Protein 9WLV (pdb70)

Secondary structure (P-SEA, 3-state):
cccccccccccccccccccccccccbbbbbcccccccccaaaaaaaaaacbbbbbbbcccccccccccccccccaaaaaaaaaaaaccccbbbbbcccaaaaaaaaaaaccccccbbbbcccccccccccccccccccaaaaaaaaaaaaccaaaaaaaaaaacccccccaaaaaaaacccccaaaaaacccaaaaaaaaaaaaaacccaaaaaaaaaaaaccccccccccccccbbbbbcccccccaaaaaaaaacccccbbbbbccccccaaaaacaaaaaaaaaaac/cccccccccccccccccccccccccbbbbbcccccccccaaaaaaaaaacbbbbbbbcccccccccccccccccaaaaaaaaaaaaccccbbbbbcccaaaaaaaaaaaccccccbbbbcccccccccccccccccccaaaaaaaaaaaaccaaaaaaaaaaaaacccccaaaaaaaacccccaaaaaacccaaaaaaaaaaaaaacccaaaaaaaaaaaaccccccccccccccbbbbbcccccccaaaaaaaaacccccbbbbbccccccaaaaacaaaaaaaaaaac

Foldseek 3Di:
DWDWAQAPVGWIKTKDKADPLPAAEAEEFEAQLFARQDQVVLVVLCVVLRYIYMYIHPDPFFRTPFDAPDALLNLLSVVVSVCVVSVAQAHEYEYAALGQSNNLSVCLVNVRRHLEYEHALYQAAQPLPPDPFQPLAFVLLVVLLVQLLVHDVRNQVVQQVLCVQQLQDQLVSVCVSCVRWDDPLRNVLLDDRSVRSRSVGRNRRAVRHNSSNSRSSNNRNDDNVDFLLSNQHEYEYEEECNENNGHLVRSVSSQVRHPHYDYHYHYPAYSRNRCVPCVNVSVVVRSVSD/DWDFFAAPVGWTKTKDKAEDLPAAEEEEFEAQLFANQDQVVLRVLQNVLRYIYMYIHPDPFFRTPHDAPDALLVLLSVVVSVCVVSVHQAHEYEYAALRQSNNLSVCLVNVRHHLEYEYALYQAAQPQPPDPFCPLAFPLLVVLLVQLLVHDVRNQVVQQVLLVQQLQDQLVSVCVSCVSFADPLRNVLLDDSRVRSRSVGSNRRDVRHCSSNSRSSNNRNDDNVDWLLSNQHEYEYEAECNENHGHPVRQVSSQVRHPHYDYHYHYPAYSRNRCVPCVNVSVVVRVVSD

Nearest PDB structures (foldseek):
  3om8-assembly1_B  TM=7.671E-01  e=3.833E-16  Pseudomonas aeruginosa PAO1
  8ynv-assembly4_D  TM=7.186E-01  e=1.070E-16  Bacillus thuringiensis
  4y7d-assembly1_A  TM=6.878E-01  e=1.208E-16  Nakamurella multipartita DSM 44233
  8ynw-assembly4_D  TM=7.238E-01  e=4.888E-16  Bacillus thuringiensis
  4pw0-assembly1_A-2  TM=7.843E-01  e=2.559E-13  Chitinophaga pinensis DSM 2588

Radius of gyration: 25.93 Å; Cα contacts (8 Å, |Δi|>4): 1356; chains: 2; bounding box: 65×51×74 Å

B-factor: mean 26.1, std 11.0, range [11.43, 89.77]

Sequence (580 aa):
GMTTTLRRTPDGRSLDVALDGPADGVPLLFHHGTPGSAVPVRAMQRAATARGLRLVTTWSRPGYGSSTRRPGRRRVVDDADDVTAVLDHLRAERCVVAGWSGGGPHALAGAVRLPDRVAGVLCIAGVAPWDAEGLDLLAGMGEQNVEEFSLAVAGEEGLRPYLEAEAGGLRDADPAGVVAGLSSLLPAVDVAALTDEYGEDMAAGMREALRTGVDGWLDDDLAFVRGWGFAPEDVAVPVSLWQGADDLMVPFAHGRWLAAHLPRVSAHLLEGEGHLSVGLGALDAMLDELVATLGMTTTLRTPDGRSLDVALDGPADGVPLLFHHGTPGSAVPVRAMQRAATARGLRLVTWSRPGYGSSTRRPGRRVVDDADDVTAVLDHLRAERCVVAGWSGGGPHALAGAVRLPDRVAGVLCIAGVAPWDAEGLDLLAGMGEQNVEEFSLAVAGEEGLRPYLEAEAGGLRDADPAGVVAGLSSLLPAVDVAALTDEYGEDMAAGMREALRTGVDGWLDDDLAFVRGWGFAPEDVAVPVSLWQGADDLMVPFAHGRWLAAHLPRVSAHLLEGEGHLSVGLLGALDAMLDELVATL

Solvent-accessible surface area: 20916 Å² total; per-residue (Å²): 71,109,58,102,24,189,9,132,89,63,15,27,0,11,6,3,30,24,39,49,83,138,15,55,4,0,0,25,5,6,1,27,24,8,6,2,44,35,18,103,20,19,48,136,11,0,71,85,62,38,3,32,4,0,5,5,0,3,2,4,0,2,58,4,62,70,46,90,59,11,85,0,22,38,5,0,56,1,0,34,18,2,0,71,104,21,214,13,149,105,0,0,0,2,0,38,11,2,0,0,1,0,0,0,0,0,3,39,92,21,76,130,55,2,12,0,0,2,1,6,0,3,5,0,13,56,127,6,126,95,29,95,11,49,52,55,12,8,128,38,15,31,91,18,16,55,47,2,88,89,23,69,164,36,0,57,74,31,0,80,75,47,2,44,54,3,110,120,8,81,19,73,21,6,41,75,21,25,86,42,6,19,28,85,46,0,56,65,7,6,70,125,59,28,0,89,11,38,0,28,9,18,83,40,0,3,132,71,29,3,27,0,14,0,3,0,2,40,0,4,26,88,46,6,50,28,38,5,92,76,0,72,16,18,3,5,3,5,0,0,44,64,5,60,28,7,7,61,25,0,1,132,29,1,22,82,31,9,83,119,26,7,5,2,22,9,38,29,46,0,1,8,8,1,15,72,73,12,19,83,25,0,1,79,45,0,47,84,34,79,82,111,45,106,19,177,3,128,94,36,17,38,0,23,1,8,29,44,36,47,98,135,11,51,7,0,0,22,3,10,2,33,24,9,6,2,49,34,21,92,33,21,37,134,11,0,66,83,61,38,3,41,2,0,6,5,0,2,1,6,0,4,62,5,64,73,47,91,57,10,88,0,14,20,5,0,45,1,0,37,16,0,0,78,79,29,216,11,148,94,0,0,0,2,0,40,14,4,0,0,0,0,0,1,0,0,1,36,94,23,72,120,53,0,7,0,1,2,0,8,0,3,5,1,13,58,128,7,145,81,29,95,10,51,50,58,13,5,130,38,19,46,94,21,20,53,46,1,87,89,20,73,165,34,0,54,70,30,0,83,78,43,4,44,58,2,131,132,7,82,32,72,23,6,33,74,29,28,72,44,4,12,30,85,49,0,58,64,4,7,70,126,59,34,0,101,10,40,0,30,8,18,89,34,0,2,133,80,32,9,38,0,12,0,3,0,3,45,0,6,26,116,56,6,45,26,38,5,94,75,0,69,14,17,3,6,3,6,0,0,45,63,6,62,27,6,8,59,19,0,0,135,31,0,24,81,50,9,85,114,24,6,6,2,26,10,48,33,46,0,1,10,6,0,17,89,70,12,24,87,24,0,1,72,44,0,38,85,36,94

Structure (mmCIF, N/CA/C/O backbone):
data_9WLV
#
_entry.id   9WLV
#
_cell.length_a   125.212
_cell.length_b   125.212
_cell.length_c   79.730
_cell.angle_alpha   90.000
_cell.angle_beta   90.000
_cell.angle_gamma   90.000
#
_symmetry.space_group_name_H-M   'P 41 21 2'
#
loop_
_entity.id
_entity.type
_entity.pdbx_description
1 polymer 'Pimeloyl-ACP methyl ester carboxylesterase'
2 non-polymer 'SULFATE ION'
3 non-polymer 'CHLORIDE ION'
4 non-polymer 4-HYDROXYPHENYLACETATE
5 non-polymer GLYCEROL
6 non-polymer '(3R)-3-hydroxybutanoic acid'
7 water water
#
loop_
_atom_site.group_PDB
_atom_site.id
_atom_site.type_symbol
_atom_site.label_atom_id
_atom_site.label_alt_id
_atom_site.label_comp_id
_atom_site.label_asym_id
_atom_site.label_entity_id
_atom_site.label_seq_id
_atom_site.pdbx_PDB_ins_code
_atom_site.Cartn_x
_atom_site.Cartn_y
_atom_site.Cartn_z
_atom_site.occupancy
_atom_site.B_iso_or_equiv
_atom_site.auth_seq_id
_atom_site.auth_comp_id
_atom_site.auth_asym_id
_atom_site.auth_atom_id
_atom_site.pdbx_PDB_model_num
ATOM 1 N N . GLY A 1 1 ? 19.444 54.739 15.520 1.000 27.135 0 GLY AAA N 1
ATOM 2 C CA . GLY A 1 1 ? 19.312 55.238 14.171 1.000 29.269 0 GLY AAA CA 1
ATOM 3 C C . GLY A 1 1 ? 20.009 54.345 13.154 1.000 27.171 0 GLY AAA C 1
ATOM 4 O O . GLY A 1 1 ? 20.588 53.297 13.538 1.000 24.735 0 GLY AAA O 1
ATOM 5 N N . MET A 1 2 ? 19.925 54.729 11.892 1.000 26.290 1 MET AAA N 1
ATOM 6 C CA . MET A 1 2 ? 20.401 53.910 10.751 1.000 29.408 1 MET AAA CA 1
ATOM 7 C C . MET A 1 2 ? 21.925 54.011 10.652 1.000 27.636 1 MET AAA C 1
ATOM 8 O O . MET A 1 2 ? 22.463 55.088 10.859 1.000 25.771 1 MET AAA O 1
ATOM 13 N N . THR A 1 3 ? 22.589 52.908 10.339 1.000 25.065 2 THR AAA N 1
ATOM 14 C CA . THR A 1 3 ? 24.044 52.829 10.093 1.000 25.796 2 THR AAA CA 1
ATOM 15 C C . THR A 1 3 ? 24.209 51.821 8.953 1.000 25.685 2 THR AAA C 1
ATOM 16 O O . THR A 1 3 ? 23.246 51.087 8.592 1.000 25.993 2 THR AAA O 1
ATOM 20 N N . THR A 1 4 ? 25.407 51.730 8.427 1.000 23.125 3 THR AAA N 1
ATOM 21 C CA A THR A 1 4 ? 25.760 50.691 7.429 0.500 22.106 3 THR AAA CA 1
ATOM 22 C CA B THR A 1 4 ? 25.788 50.721 7.410 0.500 23.731 3 THR AAA CA 1
ATOM 23 C C . THR A 1 4 ? 26.898 49.874 8.030 1.000 24.193 3 THR AAA C 1
ATOM 24 O O . THR A 1 4 ? 27.773 50.462 8.686 1.000 22.862 3 THR AAA O 1
ATOM 31 N N . LEU A 1 5 ? 26.816 48.573 7.894 1.000 20.945 4 LEU AAA N 1
ATOM 32 C CA . LEU A 1 5 ? 27.859 47.642 8.371 1.000 21.930 4 LEU AAA CA 1
ATOM 33 C C . LEU A 1 5 ? 28.379 46.903 7.153 1.000 20.962 4 LEU AAA C 1
ATOM 34 O O . LEU A 1 5 ? 27.563 46.313 6.426 1.000 20.722 4 LEU AAA O 1
ATOM 39 N N . ARG A 1 6 ? 29.679 46.959 6.894 1.000 18.993 5 ARG AAA N 1
ATOM 40 C CA A ARG A 1 6 ? 30.309 46.124 5.845 0.500 20.440 5 ARG AAA CA 1
ATOM 41 C CA B ARG A 1 6 ? 30.287 46.118 5.832 0.500 20.839 5 ARG AAA CA 1
ATOM 42 C C . ARG A 1 6 ? 30.526 44.722 6.416 1.000 21.583 5 ARG AAA C 1
ATOM 43 O O . ARG A 1 6 ? 31.105 44.632 7.536 1.000 23.515 5 ARG AAA O 1
ATOM 58 N N . THR A 1 7 ? 30.111 43.698 5.693 1.000 18.537 6 THR AAA N 1
ATOM 59 C CA . THR A 1 7 ? 30.263 42.294 6.126 1.000 19.555 6 THR AAA CA 1
ATOM 60 C C . THR A 1 7 ? 31.598 41.773 5.605 1.000 23.676 6 THR AAA C 1
ATOM 61 O O . THR A 1 7 ? 32.167 42.299 4.654 1.000 21.460 6 THR AAA O 1
ATOM 65 N N . PRO A 1 8 ? 32.099 40.665 6.165 1.000 26.585 7 PRO AAA N 1
ATOM 66 C CA . PRO A 1 8 ? 33.280 39.997 5.578 1.000 24.991 7 PRO AAA CA 1
ATOM 67 C C . PRO A 1 8 ? 33.272 39.594 4.098 1.000 24.664 7 PRO AAA C 1
ATOM 68 O O . PRO A 1 8 ? 34.314 39.619 3.489 1.000 27.915 7 PRO AAA O 1
ATOM 72 N N . ASP A 1 9 ? 32.170 39.179 3.504 1.000 22.284 8 ASP AAA N 1
ATOM 73 C CA . ASP A 1 9 ? 32.104 38.846 2.059 1.000 23.774 8 ASP AAA CA 1
ATOM 74 C C . ASP A 1 9 ? 32.012 40.112 1.189 1.000 23.475 8 ASP AAA C 1
ATOM 75 O O . ASP A 1 9 ? 31.816 39.961 -0.027 1.000 28.651 8 ASP AAA O 1
ATOM 80 N N . GLY A 1 10 ? 32.089 41.305 1.783 1.000 23.424 9 GLY AAA N 1
ATOM 81 C CA . GLY A 1 10 ? 32.086 42.572 1.010 1.000 24.874 9 GLY AAA CA 1
ATOM 82 C C . GLY A 1 10 ? 30.701 43.177 0.797 1.000 23.247 9 GLY AAA C 1
ATOM 83 O O . GLY A 1 10 ? 30.583 44.195 0.096 1.000 20.589 9 GLY AAA O 1
ATOM 84 N N . ARG A 1 11 ? 29.675 42.636 1.426 1.000 18.474 10 ARG AAA N 1
ATOM 85 C CA . ARG A 1 11 ? 28.311 43.213 1.288 1.000 19.179 10 ARG AAA CA 1
ATOM 86 C C . ARG A 1 11 ? 28.197 44.400 2.242 1.000 16.474 10 ARG AAA C 1
ATOM 87 O O . ARG A 1 11 ? 28.992 44.478 3.208 1.000 17.773 10 ARG AAA O 1
ATOM 95 N N . SER A 1 12 ? 27.190 45.247 2.042 1.000 15.666 11 SER AAA N 1
ATOM 96 C CA . SER A 1 12 ? 26.747 46.235 3.051 1.000 18.407 11 SER AAA CA 1
ATOM 97 C C . SER A 1 12 ? 25.382 45.822 3.606 1.000 16.873 11 SER AAA C 1
ATOM 98 O O . SER A 1 12 ? 24.568 45.302 2.836 1.000 16.410 11 SER AAA O 1
ATOM 101 N N . LEU A 1 13 ? 25.175 46.045 4.886 1.000 15.861 12 LEU AAA N 1
ATOM 102 C CA . LEU A 1 13 ? 23.902 45.838 5.589 1.000 16.407 12 LEU AAA CA 1
ATOM 103 C C . LEU A 1 13 ? 23.460 47.184 6.117 1.000 15.880 12 LEU AAA C 1
ATOM 104 O O . LEU A 1 13 ? 24.250 47.835 6.829 1.000 17.673 12 LEU AAA O 1
ATOM 109 N N . ASP A 1 14 ? 22.207 47.514 5.876 1.000 15.993 13 ASP AAA N 1
ATOM 110 C CA . ASP A 1 14 ? 21.528 48.625 6.563 1.000 16.253 13 ASP AAA CA 1
ATOM 111 C C . ASP A 1 14 ? 21.125 48.134 7.951 1.000 18.859 13 ASP AAA C 1
ATOM 112 O O . ASP A 1 14 ? 20.337 47.142 8.025 1.000 16.908 13 ASP AAA O 1
ATOM 117 N N . VAL A 1 15 ? 21.635 48.782 8.981 1.000 17.240 14 VAL AAA N 1
ATOM 118 C CA . VAL A 1 15 ? 21.409 48.376 10.396 1.000 19.977 14 VAL AAA CA 1
ATOM 119 C C . VAL A 1 15 ? 20.740 49.524 11.153 1.000 20.733 14 VAL AAA C 1
ATOM 120 O O . VAL A 1 15 ? 21.281 50.639 11.170 1.000 22.295 14 VAL AAA O 1
ATOM 124 N N . ALA A 1 16 ? 19.604 49.256 11.780 1.000 19.782 15 ALA AAA N 1
ATOM 125 C CA . ALA A 1 16 ? 18.928 50.197 12.698 1.000 20.522 15 ALA AAA CA 1
ATOM 126 C C . ALA A 1 16 ? 19.342 49.780 14.109 1.000 21.359 15 ALA AAA C 1
ATOM 127 O O . ALA A 1 16 ? 19.030 48.651 14.539 1.000 18.850 15 ALA AAA O 1
ATOM 129 N N . LEU A 1 17 ? 20.074 50.644 14.786 1.000 18.505 16 LEU AAA N 1
ATOM 130 C CA . LEU A 1 17 ? 20.680 50.330 16.095 1.000 21.991 16 LEU AAA CA 1
ATOM 131 C C . LEU A 1 17 ? 20.153 51.334 17.110 1.000 22.906 16 LEU AAA C 1
ATOM 132 O O . LEU A 1 17 ? 20.329 52.550 16.906 1.000 21.327 16 LEU AAA O 1
ATOM 137 N N . ASP A 1 18 ? 19.482 50.830 18.118 1.000 21.028 17 ASP AAA N 1
ATOM 138 C CA . ASP A 1 18 ? 18.888 51.666 19.189 1.000 21.819 17 ASP AAA CA 1
ATOM 139 C C . ASP A 1 18 ? 19.828 51.626 20.390 1.000 21.123 17 ASP AAA C 1
ATOM 140 O O . ASP A 1 18 ? 20.791 50.835 20.384 1.000 20.830 17 ASP AAA O 1
ATOM 145 N N . GLY A 1 19 ? 19.611 52.540 21.321 1.000 19.896 18 GLY AAA N 1
ATOM 146 C CA . GLY A 1 19 ? 20.135 52.430 22.695 1.000 23.133 18 GLY AAA CA 1
ATOM 147 C C . GLY A 1 19 ? 19.221 51.513 23.500 1.000 24.731 18 GLY AAA C 1
ATOM 148 O O . GLY A 1 19 ? 18.188 51.051 22.995 1.000 27.219 18 GLY AAA O 1
ATOM 149 N N . PRO A 1 20 ? 19.519 51.228 24.778 1.000 21.494 19 PRO AAA N 1
ATOM 150 C CA . PRO A 1 20 ? 20.698 51.738 25.430 1.000 20.139 19 PRO AAA CA 1
ATOM 151 C C . PRO A 1 20 ? 21.995 51.089 24.944 1.000 23.191 19 PRO AAA C 1
ATOM 152 O O . PRO A 1 20 ? 22.029 49.892 24.630 1.000 21.115 19 PRO AAA O 1
ATOM 156 N N . ALA A 1 21 ? 23.063 51.886 24.931 1.000 22.082 20 ALA AAA N 1
ATOM 157 C CA . ALA A 1 21 ? 24.339 51.471 24.331 1.000 24.573 20 ALA AAA CA 1
ATOM 158 C C . ALA A 1 21 ? 24.921 50.295 25.099 1.000 25.182 20 ALA AAA C 1
ATOM 159 O O . ALA A 1 21 ? 25.699 49.529 24.512 1.000 31.245 20 ALA AAA O 1
ATOM 161 N N . ASP A 1 22 ? 24.600 50.123 26.371 1.000 22.357 21 ASP AAA N 1
ATOM 162 C CA . ASP A 1 22 ? 25.162 49.012 27.177 1.000 23.016 21 ASP AAA CA 1
ATOM 163 C C . ASP A 1 22 ? 24.093 47.934 27.372 1.000 21.938 21 ASP AAA C 1
ATOM 164 O O . ASP A 1 22 ? 24.272 47.061 28.187 1.000 24.481 21 ASP AAA O 1
ATOM 169 N N . GLY A 1 23 ? 22.980 47.982 26.675 1.000 20.414 22 GLY AAA N 1
ATOM 170 C CA . GLY A 1 23 ? 21.957 46.961 26.944 1.000 19.686 22 GLY AAA CA 1
ATOM 171 C C . GLY A 1 23 ? 22.295 45.650 26.270 1.000 18.337 22 GLY AAA C 1
ATOM 172 O O . GLY A 1 23 ? 23.059 45.639 25.270 1.000 16.837 22 GLY AAA O 1
ATOM 173 N N . VAL A 1 24 ? 21.687 44.571 26.735 1.000 18.394 23 VAL AAA N 1
ATOM 174 C CA . VAL A 1 24 ? 21.767 43.266 26.017 1.000 18.463 23 VAL AAA CA 1
ATOM 175 C C . VAL A 1 24 ? 21.019 43.436 24.693 1.000 16.172 23 VAL AAA C 1
ATOM 176 O O . VAL A 1 24 ? 19.890 43.946 24.680 1.000 15.476 23 VAL AAA O 1
ATOM 180 N N . PRO A 1 25 ? 21.609 43.078 23.549 1.000 15.656 24 PRO AAA N 1
ATOM 181 C CA . PRO A 1 25 ? 20.929 43.230 22.269 1.000 16.298 24 PRO AAA CA 1
ATOM 182 C C . PRO A 1 25 ? 19.708 42.308 22.179 1.000 16.704 24 PRO AAA C 1
ATOM 183 O O . PRO A 1 25 ? 19.759 41.184 22.632 1.000 16.119 24 PRO AAA O 1
ATOM 187 N N . LEU A 1 26 ? 18.621 42.880 21.679 1.000 14.967 25 LEU AAA N 1
ATOM 188 C CA . LEU A 1 26 ? 17.446 42.148 21.154 1.000 15.262 25 LEU AAA CA 1
ATOM 189 C C . LEU A 1 26 ? 17.546 42.281 19.627 1.000 13.594 25 LEU AAA C 1
ATOM 190 O O . LEU A 1 26 ? 17.312 43.382 19.065 1.000 13.572 25 LEU AAA O 1
ATOM 195 N N . LEU A 1 27 ? 17.950 41.221 18.965 1.000 13.324 26 LEU AAA N 1
ATOM 196 C CA . LEU A 1 27 ? 18.015 41.196 17.479 1.000 14.229 26 LEU AAA CA 1
ATOM 197 C C . LEU A 1 27 ? 16.622 40.846 16.978 1.000 15.830 26 LEU AAA C 1
ATOM 198 O O . LEU A 1 27 ? 16.126 39.775 17.310 1.000 16.951 26 LEU AAA O 1
ATOM 203 N N . PHE A 1 28 ? 16.009 41.736 16.223 1.000 15.061 27 PHE AAA N 1
ATOM 204 C CA . PHE A 1 28 ? 14.679 41.495 15.653 1.000 14.021 27 PHE AAA CA 1
ATOM 205 C C . PHE A 1 28 ? 14.859 41.254 14.156 1.000 14.772 27 PHE AAA C 1
ATOM 206 O O . PHE A 1 28 ? 15.364 42.097 13.426 1.000 13.510 27 PHE AAA O 1
ATOM 214 N N . HIS A 1 29 ? 14.444 40.082 13.718 1.000 13.258 28 HIS AAA N 1
ATOM 215 C CA . HIS A 1 29 ? 14.458 39.648 12.307 1.000 12.711 28 HIS AAA CA 1
ATOM 216 C C . HIS A 1 29 ? 13.120 39.967 11.663 1.000 11.783 28 HIS AAA C 1
ATOM 217 O O . HIS A 1 29 ? 12.098 39.400 12.071 1.000 12.249 28 HIS AAA O 1
ATOM 224 N N . HIS A 1 30 ? 13.142 40.822 10.632 1.000 12.539 29 HIS AAA N 1
ATOM 225 C CA . HIS A 1 30 ? 11.910 41.377 10.035 1.000 12.806 29 HIS AAA CA 1
ATOM 226 C C . HIS A 1 30 ? 11.233 40.332 9.146 1.000 12.318 29 HIS AAA C 1
ATOM 227 O O . HIS A 1 30 ? 11.796 39.284 8.829 1.000 12.409 29 HIS AAA O 1
ATOM 234 N N . GLY A 1 31 ? 9.988 40.604 8.777 1.000 12.148 30 GLY AAA N 1
ATOM 235 C CA . GLY A 1 31 ? 9.196 39.702 7.963 1.000 12.516 30 GLY AAA CA 1
ATOM 236 C C . GLY A 1 31 ? 9.522 39.820 6.488 1.000 13.058 30 GLY AAA C 1
ATOM 237 O O . GLY A 1 31 ? 10.535 40.433 6.101 1.000 13.119 30 GLY AAA O 1
ATOM 238 N N . THR A 1 32 ? 8.635 39.289 5.675 1.000 12.853 31 THR AAA N 1
ATOM 239 C CA . THR A 1 32 ? 8.859 39.118 4.233 1.000 15.417 31 THR AAA CA 1
ATOM 240 C C . THR A 1 32 ? 7.624 39.641 3.526 1.000 16.943 31 THR AAA C 1
ATOM 241 O O . THR A 1 32 ? 6.577 38.975 3.646 1.000 15.539 31 THR AAA O 1
ATOM 245 N N . PRO A 1 33 ? 7.677 40.794 2.832 1.000 15.519 32 PRO AAA N 1
ATOM 246 C CA . PRO A 1 33 ? 8.817 41.709 2.827 1.000 16.046 32 PRO AAA CA 1
ATOM 247 C C . PRO A 1 33 ? 8.916 42.522 4.121 1.000 16.435 32 PRO AAA C 1
ATOM 248 O O . PRO A 1 33 ? 7.966 42.595 4.897 1.000 16.625 32 PRO AAA O 1
ATOM 252 N N . GLY A 1 34 ? 10.071 43.123 4.346 1.000 14.279 33 GLY AAA N 1
ATOM 253 C CA . GLY A 1 34 ? 10.336 43.870 5.588 1.000 14.315 33 GLY AAA CA 1
ATOM 254 C C . GLY A 1 34 ? 11.698 44.511 5.499 1.000 13.178 33 GLY AAA C 1
ATOM 255 O O . GLY A 1 34 ? 12.411 44.296 4.508 1.000 13.809 33 GLY AAA O 1
ATOM 256 N N . SER A 1 35 ? 12.013 45.347 6.468 1.000 13.241 34 SER AAA N 1
ATOM 257 C CA . SER A 1 35 ? 13.239 46.170 6.435 1.000 14.879 34 SER AAA CA 1
ATOM 258 C C . SER A 1 35 ? 13.595 46.576 7.858 1.000 14.737 34 SER AAA C 1
ATOM 259 O O . SER A 1 35 ? 12.821 46.342 8.773 1.000 14.646 34 SER AAA O 1
ATOM 262 N N . ALA A 1 36 ? 14.735 47.210 8.000 1.000 15.209 35 ALA AAA N 1
ATOM 263 C CA . ALA A 1 36 ? 15.189 47.791 9.278 1.000 18.364 35 ALA AAA CA 1
ATOM 264 C C . ALA A 1 36 ? 14.487 49.140 9.550 1.000 20.517 35 ALA AAA C 1
ATOM 265 O O . ALA A 1 36 ? 15.166 50.218 9.580 1.000 28.823 35 ALA AAA O 1
ATOM 267 N N . VAL A 1 37 ? 13.194 49.144 9.619 1.000 17.463 36 VAL AAA N 1
ATOM 268 C CA . VAL A 1 37 ? 12.393 50.283 10.110 1.000 16.948 36 VAL AAA CA 1
ATOM 269 C C . VAL A 1 37 ? 11.777 49.807 11.419 1.000 17.036 36 VAL AAA C 1
ATOM 270 O O . VAL A 1 37 ? 10.906 48.918 11.440 1.000 17.618 36 VAL AAA O 1
ATOM 274 N N . PRO A 1 38 ? 12.249 50.321 12.572 1.000 18.238 37 PRO AAA N 1
ATOM 275 C CA . PRO A 1 38 ? 11.746 49.872 13.867 1.000 20.925 37 PRO AAA CA 1
ATOM 276 C C . PRO A 1 38 ? 10.248 50.193 14.068 1.000 22.028 37 PRO AAA C 1
ATOM 277 O O . PRO A 1 38 ? 9.736 51.154 13.504 1.000 21.058 37 PRO AAA O 1
ATOM 281 N N . VAL A 1 39 ? 9.559 49.289 14.760 1.000 20.531 38 VAL AAA N 1
ATOM 282 C CA . VAL A 1 39 ? 8.184 49.507 15.241 1.000 19.121 38 VAL AAA CA 1
ATOM 283 C C . VAL A 1 39 ? 8.323 50.241 16.572 1.000 18.042 38 VAL AAA C 1
ATOM 284 O O . VAL A 1 39 ? 8.987 49.728 17.456 1.000 15.051 38 VAL AAA O 1
ATOM 288 N N . ARG A 1 40 ? 7.718 51.427 16.690 1.000 16.558 39 ARG AAA N 1
ATOM 289 C CA . ARG A 1 40 ? 7.930 52.275 17.872 1.000 17.790 39 ARG AAA CA 1
ATOM 290 C C . ARG A 1 40 ? 7.461 51.514 19.117 1.000 15.847 39 ARG AAA C 1
ATOM 291 O O . ARG A 1 40 ? 8.122 51.627 20.147 1.000 16.534 39 ARG AAA O 1
ATOM 299 N N . ALA A 1 41 ? 6.352 50.769 19.064 1.000 17.921 40 ALA AAA N 1
ATOM 300 C CA . ALA A 1 41 ? 5.866 49.986 20.225 1.000 16.758 40 ALA AAA CA 1
ATOM 301 C C . ALA A 1 41 ? 6.960 48.996 20.646 1.000 16.850 40 ALA AAA C 1
ATOM 302 O O . ALA A 1 41 ? 7.136 48.766 21.875 1.000 14.678 40 ALA AAA O 1
ATOM 304 N N . MET A 1 42 ? 7.688 48.424 19.680 1.000 16.406 41 MET AAA N 1
ATOM 305 C CA . MET A 1 42 ? 8.762 47.456 20.036 1.000 16.568 41 MET AAA CA 1
ATOM 306 C C . MET A 1 42 ? 9.955 48.197 20.636 1.000 14.684 41 MET AAA C 1
ATOM 307 O O . MET A 1 42 ? 10.562 47.665 21.597 1.000 16.785 41 MET AAA O 1
ATOM 312 N N . GLN A 1 43 ? 10.237 49.401 20.148 1.000 15.074 42 GLN AAA N 1
ATOM 313 C CA . GLN A 1 43 ? 11.320 50.226 20.736 1.000 16.352 42 GLN AAA CA 1
ATOM 314 C C . GLN A 1 43 ? 10.976 50.495 22.212 1.000 17.882 42 GLN AAA C 1
ATOM 315 O O . GLN A 1 43 ? 11.828 50.349 23.053 1.000 16.426 42 GLN AAA O 1
ATOM 321 N N . ARG A 1 44 ? 9.757 50.922 22.492 1.000 16.424 43 ARG AAA N 1
ATOM 322 C CA . ARG A 1 44 ? 9.366 51.294 23.861 1.000 18.555 43 ARG AAA CA 1
ATOM 323 C C . ARG A 1 44 ? 9.418 50.072 24.778 1.000 16.736 43 ARG AAA C 1
ATOM 324 O O . ARG A 1 44 ? 9.896 50.204 25.959 1.000 16.808 43 ARG AAA O 1
ATOM 332 N N . ALA A 1 45 ? 8.965 48.913 24.288 1.000 15.374 44 ALA AAA N 1
ATOM 333 C CA . ALA A 1 45 ? 8.925 47.675 25.094 1.000 16.071 44 ALA AAA CA 1
ATOM 334 C C . ALA A 1 45 ? 10.363 47.155 25.342 1.000 14.982 44 ALA AAA C 1
ATOM 335 O O . ALA A 1 45 ? 10.646 46.651 26.448 1.000 17.830 44 ALA AAA O 1
ATOM 337 N N . ALA A 1 46 ? 11.261 47.302 24.380 1.000 14.932 45 ALA AAA N 1
ATOM 338 C CA . ALA A 1 46 ? 12.663 46.866 24.502 1.000 15.404 45 ALA AAA CA 1
ATOM 339 C C . ALA A 1 46 ? 13.361 47.777 25.528 1.000 15.557 45 ALA AAA C 1
ATOM 340 O O . ALA A 1 46 ? 14.002 47.245 26.478 1.000 18.123 45 ALA AAA O 1
ATOM 342 N N . THR A 1 47 ? 13.219 49.098 25.388 1.000 16.632 46 THR AAA N 1
ATOM 343 C CA . THR A 1 47 ? 13.936 50.032 26.282 1.000 17.299 46 THR AAA CA 1
ATOM 344 C C . THR A 1 47 ? 13.399 49.869 27.706 1.000 17.000 46 THR AAA C 1
ATOM 345 O O . THR A 1 47 ? 14.223 49.917 28.617 1.000 18.051 46 THR AAA O 1
ATOM 349 N N . ALA A 1 48 ? 12.114 49.587 27.889 1.000 16.249 47 ALA AAA N 1
ATOM 350 C CA . ALA A 1 48 ? 11.511 49.387 29.218 1.000 18.890 47 ALA AAA CA 1
ATOM 351 C C . ALA A 1 48 ? 12.213 48.232 29.928 1.000 21.088 47 ALA AAA C 1
ATOM 352 O O . ALA A 1 48 ? 12.207 48.206 31.166 1.000 20.325 47 ALA AAA O 1
ATOM 354 N N . ARG A 1 49 ? 12.760 47.278 29.168 1.000 18.013 48 ARG AAA N 1
ATOM 355 C CA . ARG A 1 49 ? 13.379 46.043 29.695 1.000 20.276 48 ARG AAA CA 1
ATOM 356 C C . ARG A 1 49 ? 14.897 46.146 29.631 1.000 19.758 48 ARG AAA C 1
ATOM 357 O O . ARG A 1 49 ? 15.565 45.163 29.933 1.000 18.937 48 ARG AAA O 1
ATOM 365 N N . GLY A 1 50 ? 15.447 47.305 29.285 1.000 18.945 49 GLY AAA N 1
ATOM 366 C CA . GLY A 1 50 ? 16.898 47.462 29.194 1.000 20.126 49 GLY AAA CA 1
ATOM 367 C C . GLY A 1 50 ? 17.506 46.743 28.004 1.000 22.749 49 GLY AAA C 1
ATOM 368 O O . GLY A 1 50 ? 18.748 46.601 27.967 1.000 22.311 49 GLY AAA O 1
ATOM 369 N N . LEU A 1 51 ? 16.701 46.335 27.029 1.000 18.072 50 LEU AAA N 1
ATOM 370 C CA . LEU A 1 51 ? 17.203 45.635 25.825 1.000 17.101 50 LEU AAA CA 1
ATOM 371 C C . LEU A 1 51 ? 17.507 46.671 24.752 1.000 18.030 50 LEU AAA C 1
ATOM 372 O O . LEU A 1 51 ? 16.784 47.684 24.632 1.000 17.068 50 LEU AAA O 1
ATOM 377 N N . ARG A 1 52 ? 18.523 46.386 23.963 1.000 17.235 51 ARG AAA N 1
ATOM 378 C CA . ARG A 1 52 ? 19.008 47.267 22.894 1.000 17.018 51 ARG AAA CA 1
ATOM 379 C C . ARG A 1 52 ? 18.487 46.664 21.592 1.000 16.266 51 ARG AAA C 1
ATOM 380 O O . ARG A 1 52 ? 19.050 45.681 21.139 1.000 14.037 51 ARG AAA O 1
ATOM 388 N N . LEU A 1 53 ? 17.448 47.243 21.031 1.000 15.153 52 LEU AAA N 1
ATOM 389 C CA . LEU A 1 53 ? 16.795 46.737 19.809 1.000 16.078 52 LEU AAA CA 1
ATOM 390 C C . LEU A 1 53 ? 17.694 46.950 18.610 1.000 15.306 52 LEU AAA C 1
ATOM 391 O O . LEU A 1 53 ? 18.185 48.107 18.374 1.000 16.244 52 LEU AAA O 1
ATOM 396 N N . VAL A 1 54 ? 17.973 45.877 17.897 1.000 14.231 53 VAL AAA N 1
ATOM 397 C CA . VAL A 1 54 ? 18.826 45.925 16.691 1.000 16.336 53 VAL AAA CA 1
ATOM 398 C C . VAL A 1 54 ? 18.074 45.236 15.567 1.000 16.320 53 VAL AAA C 1
ATOM 399 O O . VAL A 1 54 ? 17.664 44.087 15.747 1.000 16.090 53 VAL AAA O 1
ATOM 403 N N . THR A 1 55 ? 17.907 45.897 14.426 1.000 16.239 54 THR AAA N 1
ATOM 404 C CA A THR A 1 55 ? 17.331 45.230 13.226 0.500 17.352 54 THR AAA CA 1
ATOM 405 C CA B THR A 1 55 ? 17.320 45.240 13.235 0.500 17.358 54 THR AAA CA 1
ATOM 406 C C . THR A 1 55 ? 18.161 45.608 12.007 1.000 19.570 54 THR AAA C 1
ATOM 407 O O . THR A 1 55 ? 18.742 46.723 11.982 1.000 18.730 54 THR AAA O 1
ATOM 414 N N . TRP A 1 56 ? 18.290 44.688 11.067 1.000 16.749 55 TRP AAA N 1
ATOM 415 C CA . TRP A 1 56 ? 18.994 45.020 9.809 1.000 16.634 55 TRP AAA CA 1
ATOM 416 C C . TRP A 1 56 ? 18.099 44.570 8.661 1.000 15.513 55 TRP AAA C 1
ATOM 417 O O . TRP A 1 56 ? 17.331 43.622 8.835 1.000 13.213 55 TRP AAA O 1
ATOM 428 N N . SER A 1 57 ? 18.215 45.238 7.526 1.000 13.726 56 SER AAA N 1
ATOM 429 C CA . SER A 1 57 ? 17.514 44.829 6.321 1.000 13.404 56 SER AAA CA 1
ATOM 430 C C . SER A 1 57 ? 18.269 43.608 5.800 1.000 13.717 56 SER AAA C 1
ATOM 431 O O . SER A 1 57 ? 19.467 43.745 5.511 1.000 14.558 56 SER AAA O 1
ATOM 434 N N . ARG A 1 58 ? 17.551 42.530 5.564 1.000 12.772 57 ARG AAA N 1
ATOM 435 C CA . ARG A 1 58 ? 18.169 41.345 4.944 1.000 13.027 57 ARG AAA CA 1
ATOM 436 C C . ARG A 1 58 ? 18.627 41.711 3.541 1.000 13.301 57 ARG AAA C 1
ATOM 437 O O . ARG A 1 58 ? 18.176 42.696 2.933 1.000 14.700 57 ARG AAA O 1
ATOM 445 N N . PRO A 1 59 ? 19.618 40.976 3.016 1.000 13.991 58 PRO AAA N 1
ATOM 446 C CA . PRO A 1 59 ? 20.170 41.274 1.688 1.000 13.710 58 PRO AAA CA 1
ATOM 447 C C . PRO A 1 59 ? 19.080 41.445 0.633 1.000 14.892 58 PRO AAA C 1
ATOM 448 O O . PRO A 1 59 ? 18.191 40.596 0.495 1.000 15.692 58 PRO AAA O 1
ATOM 452 N N . GLY A 1 60 ? 19.144 42.559 -0.080 1.000 13.787 59 GLY AAA N 1
ATOM 453 C CA . GLY A 1 60 ? 18.242 42.879 -1.181 1.000 14.525 59 GLY AAA CA 1
ATOM 454 C C . GLY A 1 60 ? 17.130 43.818 -0.779 1.000 14.198 59 GLY AAA C 1
ATOM 455 O O . GLY A 1 60 ? 16.480 44.397 -1.660 1.000 16.206 59 GLY AAA O 1
ATOM 456 N N . TYR A 1 61 ? 16.930 43.998 0.512 1.000 12.817 60 TYR AAA N 1
ATOM 457 C CA . TYR A 1 61 ? 15.961 44.962 1.055 1.000 13.662 60 TYR AAA CA 1
ATOM 458 C C . TYR A 1 61 ? 16.695 46.271 1.331 1.000 14.296 60 TYR AAA C 1
ATOM 459 O O . TYR A 1 61 ? 17.838 46.300 1.866 1.000 14.852 60 TYR AAA O 1
ATOM 468 N N . GLY A 1 62 ? 16.053 47.381 0.986 1.000 16.274 61 GLY AAA N 1
ATOM 469 C CA . GLY A 1 62 ? 16.650 48.697 1.240 1.000 15.905 61 GLY AAA CA 1
ATOM 470 C C . GLY A 1 62 ? 17.986 48.771 0.564 1.000 14.828 61 GLY AAA C 1
ATOM 471 O O . GLY A 1 62 ? 18.074 48.379 -0.620 1.000 16.470 61 GLY AAA O 1
ATOM 472 N N . SER A 1 63 ? 19.017 49.206 1.266 1.000 15.725 62 SER AAA N 1
ATOM 473 C CA . SER A 1 63 ? 20.367 49.347 0.668 1.000 17.252 62 SER AAA CA 1
ATOM 474 C C . SER A 1 63 ? 21.253 48.190 1.112 1.000 16.712 62 SER AAA C 1
ATOM 475 O O . SER A 1 63 ? 22.471 48.253 0.898 1.000 15.278 62 SER AAA O 1
ATOM 478 N N . SER A 1 64 ? 20.685 47.123 1.672 1.000 15.183 63 SER AAA N 1
ATOM 479 C CA . SER A 1 64 ? 21.508 45.922 1.963 1.000 14.185 63 SER AAA CA 1
ATOM 480 C C . SER A 1 64 ? 21.798 45.198 0.636 1.000 13.531 63 SER AAA C 1
ATOM 481 O O . SER A 1 64 ? 20.864 44.789 -0.031 1.000 14.425 63 SER AAA O 1
ATOM 484 N N . THR A 1 65 ? 23.070 44.979 0.337 1.000 15.210 64 THR AAA N 1
ATOM 485 C CA . THR A 1 65 ? 23.530 44.283 -0.885 1.000 14.424 64 THR AAA CA 1
ATOM 486 C C . THR A 1 65 ? 22.767 42.972 -1.067 1.000 13.374 64 THR AAA C 1
ATOM 487 O O . THR A 1 65 ? 22.711 42.205 -0.116 1.000 13.438 64 THR AAA O 1
ATOM 491 N N . ARG A 1 66 ? 22.214 42.727 -2.248 1.000 13.395 65 ARG AAA N 1
ATOM 492 C CA . ARG A 1 66 ? 21.592 41.457 -2.573 1.000 14.258 65 ARG AAA CA 1
ATOM 493 C C . ARG A 1 66 ? 22.630 40.334 -2.449 1.000 15.605 65 ARG AAA C 1
ATOM 494 O O . ARG A 1 66 ? 23.819 40.518 -2.857 1.000 15.748 65 ARG AAA O 1
ATOM 502 N N . ARG A 1 67 ? 22.176 39.194 -1.918 1.000 15.178 66 ARG AAA N 1
ATOM 503 C CA . ARG A 1 67 ? 22.996 37.984 -1.722 1.000 15.101 66 ARG AAA CA 1
ATOM 504 C C . ARG A 1 67 ? 22.248 36.824 -2.351 1.000 15.436 66 ARG AAA C 1
ATOM 505 O O . ARG A 1 67 ? 21.577 36.074 -1.661 1.000 14.779 66 ARG AAA O 1
ATOM 513 N N . PRO A 1 68 ? 22.246 36.712 -3.697 1.000 17.204 67 PRO AAA N 1
ATOM 514 C CA . PRO A 1 68 ? 21.420 35.735 -4.383 1.000 16.756 67 PRO AAA CA 1
ATOM 515 C C . PRO A 1 68 ? 21.829 34.326 -3.977 1.000 18.618 67 PRO AAA C 1
ATOM 516 O O . PRO A 1 68 ? 23.003 34.092 -3.698 1.000 16.405 67 PRO AAA O 1
ATOM 520 N N . GLY A 1 69 ? 20.848 33.433 -3.886 1.000 17.081 68 GLY AAA N 1
ATOM 521 C CA . GLY A 1 69 ? 21.093 32.026 -3.513 1.000 18.235 68 GLY AAA CA 1
ATOM 522 C C . GLY A 1 69 ? 21.207 31.763 -2.021 1.000 18.703 68 GLY AAA C 1
ATOM 523 O O . GLY A 1 69 ? 21.559 30.620 -1.661 1.000 17.968 68 GLY AAA O 1
ATOM 524 N N . ARG A 1 70 ? 20.998 32.766 -1.169 1.000 15.258 69 ARG AAA N 1
ATOM 525 C CA . ARG A 1 70 ? 21.125 32.568 0.285 1.000 15.627 69 ARG AAA CA 1
ATOM 526 C C . ARG A 1 70 ? 20.039 31.599 0.776 1.000 14.585 69 ARG AAA C 1
ATOM 527 O O . ARG A 1 70 ? 18.879 31.631 0.315 1.000 14.973 69 ARG AAA O 1
ATOM 535 N N . ARG A 1 71 ? 20.438 30.766 1.696 1.000 14.951 70 ARG AAA N 1
ATOM 536 C CA A ARG A 1 71 ? 19.523 29.963 2.531 0.500 15.855 70 ARG AAA CA 1
ATOM 537 C CA B ARG A 1 71 ? 19.534 29.953 2.537 0.500 15.535 70 ARG AAA CA 1
ATOM 538 C C . ARG A 1 71 ? 19.128 30.773 3.767 1.000 15.318 70 ARG AAA C 1
ATOM 539 O O . ARG A 1 71 ? 19.826 31.752 4.110 1.000 14.710 70 ARG AAA O 1
ATOM 554 N N . VAL A 1 72 ? 18.067 30.353 4.440 1.000 14.976 71 VAL AAA N 1
ATOM 555 C CA . VAL A 1 72 ? 17.773 30.870 5.803 1.000 13.642 71 VAL AAA CA 1
ATOM 556 C C . VAL A 1 72 ? 19.056 30.930 6.666 1.000 15.424 71 VAL AAA C 1
ATOM 557 O O . VAL A 1 72 ? 19.331 31.974 7.283 1.000 13.637 71 VAL AAA O 1
ATOM 561 N N . VAL A 1 73 ? 19.825 29.839 6.766 1.000 15.091 72 VAL AAA N 1
ATOM 562 C CA . VAL A 1 73 ? 20.910 29.762 7.771 1.000 15.983 72 VAL AAA CA 1
ATOM 563 C C . VAL A 1 73 ? 22.010 30.763 7.421 1.000 15.104 72 VAL AAA C 1
ATOM 564 O O . VAL A 1 73 ? 22.737 31.173 8.337 1.000 14.758 72 VAL AAA O 1
ATOM 568 N N . ASP A 1 74 ? 22.140 31.147 6.157 1.000 14.452 73 ASP AAA N 1
ATOM 569 C CA . ASP A 1 74 ? 23.216 32.085 5.740 1.000 17.257 73 ASP AAA CA 1
ATOM 570 C C . ASP A 1 74 ? 23.046 33.430 6.459 1.000 16.854 73 ASP AAA C 1
ATOM 571 O O . ASP A 1 74 ? 24.043 34.167 6.588 1.000 16.899 73 ASP AAA O 1
ATOM 576 N N . ASP A 1 75 ? 21.817 33.781 6.850 1.000 15.498 74 ASP AAA N 1
ATOM 577 C CA . ASP A 1 75 ? 21.545 35.014 7.652 1.000 16.491 74 ASP AAA CA 1
ATOM 578 C C . ASP A 1 75 ? 22.385 35.016 8.938 1.000 14.372 74 ASP AAA C 1
ATOM 579 O O . ASP A 1 75 ? 22.725 36.096 9.443 1.000 13.435 74 ASP AAA O 1
ATOM 584 N N . ALA A 1 76 ? 22.712 33.859 9.498 1.000 13.505 75 ALA AAA N 1
ATOM 585 C CA . ALA A 1 76 ? 23.452 33.793 10.774 1.000 14.883 75 ALA AAA CA 1
ATOM 586 C C . ALA A 1 76 ? 24.872 34.349 10.615 1.000 13.593 75 ALA AAA C 1
ATOM 587 O O . ALA A 1 76 ? 25.466 34.741 11.642 1.000 14.502 75 ALA AAA O 1
ATOM 589 N N . ASP A 1 77 ? 25.399 34.428 9.385 1.000 15.141 76 ASP AAA N 1
ATOM 590 C CA . ASP A 1 77 ? 26.700 35.114 9.141 1.000 16.666 76 ASP AAA CA 1
ATOM 591 C C . ASP A 1 77 ? 26.559 36.586 9.601 1.000 16.260 76 ASP AAA C 1
ATOM 592 O O . ASP A 1 77 ? 27.475 37.162 10.196 1.000 16.099 76 ASP AAA O 1
ATOM 597 N N . ASP A 1 78 ? 25.422 37.180 9.278 1.000 14.965 77 ASP AAA N 1
ATOM 598 C CA . ASP A 1 78 ? 25.145 38.612 9.550 1.000 14.648 77 ASP AAA CA 1
ATOM 599 C C . ASP A 1 78 ? 24.803 38.776 11.036 1.000 14.076 77 ASP AAA C 1
ATOM 600 O O . ASP A 1 78 ? 25.215 39.762 11.609 1.000 15.298 77 ASP AAA O 1
ATOM 605 N N . VAL A 1 79 ? 24.109 37.824 11.648 1.000 14.024 78 VAL AAA N 1
ATOM 606 C CA . VAL A 1 79 ? 23.859 37.832 13.116 1.000 13.765 78 VAL AAA CA 1
ATOM 607 C C . VAL A 1 79 ? 25.222 37.968 13.796 1.000 14.520 78 VAL AAA C 1
ATOM 608 O O . VAL A 1 79 ? 25.414 38.839 14.671 1.000 15.246 78 VAL AAA O 1
ATOM 612 N N . THR A 1 80 ? 26.174 37.130 13.401 1.000 14.268 79 THR AAA N 1
ATOM 613 C CA . THR A 1 80 ? 27.485 37.106 14.073 1.000 14.564 79 THR AAA CA 1
ATOM 614 C C . THR A 1 80 ? 28.202 38.435 13.829 1.000 14.800 79 THR AAA C 1
ATOM 615 O O . THR A 1 80 ? 28.760 38.993 14.769 1.000 14.723 79 THR AAA O 1
ATOM 619 N N . ALA A 1 81 ? 28.188 38.928 12.594 1.000 14.702 80 ALA AAA N 1
ATOM 620 C CA . ALA A 1 81 ? 28.875 40.190 12.228 1.000 14.359 80 ALA AAA CA 1
ATOM 621 C C . ALA A 1 81 ? 28.283 41.352 13.032 1.000 15.081 80 ALA AAA C 1
ATOM 622 O O . ALA A 1 81 ? 29.026 42.202 13.494 1.000 16.584 80 ALA AAA O 1
ATOM 624 N N . VAL A 1 82 ? 26.961 41.379 13.190 1.000 14.542 81 VAL AAA N 1
ATOM 625 C CA . VAL A 1 82 ? 26.269 42.461 13.923 1.000 15.179 81 VAL AAA CA 1
ATOM 626 C C . VAL A 1 82 ? 26.634 42.382 15.402 1.000 15.544 81 VAL AAA C 1
ATOM 627 O O . VAL A 1 82 ? 26.956 43.436 15.991 1.000 15.722 81 VAL AAA O 1
ATOM 631 N N . LEU A 1 83 ? 26.545 41.207 16.018 1.000 15.689 82 LEU AAA N 1
ATOM 632 C CA . LEU A 1 83 ? 26.863 41.097 17.462 1.000 17.367 82 LEU AAA CA 1
ATOM 633 C C . LEU A 1 83 ? 28.337 41.479 17.700 1.000 17.711 82 LEU AAA C 1
ATOM 634 O O . LEU A 1 83 ? 28.618 42.137 18.718 1.000 18.888 82 LEU AAA O 1
ATOM 639 N N . ASP A 1 84 ? 29.238 41.057 16.812 1.000 19.242 83 ASP AAA N 1
ATOM 640 C CA . ASP A 1 84 ? 30.684 41.419 16.884 1.000 18.599 83 ASP AAA CA 1
ATOM 641 C C . ASP A 1 84 ? 30.835 42.938 16.761 1.000 19.156 83 ASP AAA C 1
ATOM 642 O O . ASP A 1 84 ? 31.540 43.516 17.585 1.000 19.971 83 ASP AAA O 1
ATOM 647 N N . HIS A 1 85 ? 30.089 43.587 15.879 1.000 18.112 84 HIS AAA N 1
ATOM 648 C CA . HIS A 1 85 ? 30.119 45.068 15.770 1.000 20.012 84 HIS AAA CA 1
ATOM 649 C C . HIS A 1 85 ? 29.699 45.705 17.096 1.000 20.212 84 HIS AAA C 1
ATOM 650 O O . HIS A 1 85 ? 30.314 46.695 17.516 1.000 21.974 84 HIS AAA O 1
ATOM 657 N N . LEU A 1 86 ? 28.692 45.141 17.743 1.000 18.771 85 LEU AAA N 1
ATOM 658 C CA . LEU A 1 86 ? 28.175 45.666 19.028 1.000 21.109 85 LEU AAA CA 1
ATOM 659 C C . LEU A 1 86 ? 29.059 45.250 20.215 1.000 21.497 85 LEU AAA C 1
ATOM 660 O O . LEU A 1 86 ? 28.771 45.718 21.308 1.000 20.616 85 LEU AAA O 1
ATOM 665 N N . ARG A 1 87 ? 30.053 44.383 20.009 1.000 21.304 86 ARG AAA N 1
ATOM 666 C CA . ARG A 1 87 ? 30.930 43.848 21.091 1.000 22.764 86 ARG AAA CA 1
ATOM 667 C C . ARG A 1 87 ? 30.045 43.142 22.113 1.000 23.942 86 ARG AAA C 1
ATOM 668 O O . ARG A 1 87 ? 30.344 43.246 23.327 1.000 23.656 86 ARG AAA O 1
ATOM 676 N N . ALA A 1 88 ? 28.989 42.441 21.684 1.000 22.135 87 ALA AAA N 1
ATOM 677 C CA . ALA A 1 88 ? 28.011 41.824 22.619 1.000 23.428 87 ALA AAA CA 1
ATOM 678 C C . ALA A 1 88 ? 28.345 40.346 22.767 1.000 24.525 87 ALA AAA C 1
ATOM 679 O O . ALA A 1 88 ? 28.402 39.665 21.748 1.000 27.737 87 ALA AAA O 1
ATOM 681 N N . GLU A 1 89 ? 28.519 39.854 23.977 1.000 24.294 88 GLU AAA N 1
ATOM 682 C CA . GLU A 1 89 ? 28.799 38.415 24.225 1.000 30.802 88 GLU AAA CA 1
ATOM 683 C C . GLU A 1 89 ? 27.482 37.638 24.082 1.000 27.966 88 GLU AAA C 1
ATOM 684 O O . GLU A 1 89 ? 27.482 36.571 23.469 1.000 38.178 88 GLU AAA O 1
ATOM 690 N N . ARG A 1 90 ? 26.398 38.183 24.592 1.000 22.344 89 ARG AAA N 1
ATOM 691 C CA . ARG A 1 90 ? 25.092 37.481 24.645 1.000 23.288 89 ARG AAA CA 1
ATOM 692 C C . ARG A 1 90 ? 23.973 38.370 24.096 1.000 19.602 89 ARG AAA C 1
ATOM 693 O O . ARG A 1 90 ? 24.093 39.583 24.138 1.000 19.830 89 ARG AAA O 1
ATOM 701 N N . CYS A 1 91 ? 22.899 37.759 23.652 1.000 17.510 90 CYS AAA N 1
ATOM 702 C CA . CYS A 1 91 ? 21.737 38.486 23.122 1.000 17.067 90 CYS AAA CA 1
ATOM 703 C C . CYS A 1 91 ? 20.503 37.619 23.302 1.000 16.651 90 CYS AAA C 1
ATOM 704 O O . CYS A 1 91 ? 20.628 36.445 23.650 1.000 16.861 90 CYS AAA O 1
ATOM 707 N N . VAL A 1 92 ? 19.354 38.217 23.059 1.000 15.907 91 VAL AAA N 1
ATOM 708 C CA . VAL A 1 92 ? 18.131 37.457 22.713 1.000 16.297 91 VAL AAA CA 1
ATOM 709 C C . VAL A 1 92 ? 17.747 37.853 21.290 1.000 13.933 91 VAL AAA C 1
ATOM 710 O O . VAL A 1 92 ? 18.147 38.937 20.835 1.000 14.797 91 VAL AAA O 1
ATOM 714 N N . VAL A 1 93 ? 16.990 37.015 20.631 1.000 12.961 92 VAL AAA N 1
ATOM 715 C CA . VAL A 1 93 ? 16.569 37.234 19.222 1.000 12.812 92 VAL AAA CA 1
ATOM 716 C C . VAL A 1 93 ? 15.071 36.979 19.117 1.000 13.668 92 VAL AAA C 1
ATOM 717 O O . VAL A 1 93 ? 14.470 36.207 19.941 1.000 13.183 92 VAL AAA O 1
ATOM 721 N N . ALA A 1 94 ? 14.489 37.633 18.147 1.000 14.336 93 ALA AAA N 1
ATOM 722 C CA . ALA A 1 94 ? 13.048 37.563 17.878 1.000 12.713 93 ALA AAA CA 1
ATOM 723 C C . ALA A 1 94 ? 12.886 37.604 16.366 1.000 13.065 93 ALA AAA C 1
ATOM 724 O O . ALA A 1 94 ? 13.637 38.345 15.665 1.000 13.468 93 ALA AAA O 1
ATOM 726 N N . GLY A 1 95 ? 11.900 36.895 15.861 1.000 11.967 94 GLY AAA N 1
ATOM 727 C CA . GLY A 1 95 ? 11.586 36.939 14.435 1.000 13.725 94 GLY AAA CA 1
ATOM 728 C C . GLY A 1 95 ? 10.114 36.841 14.230 1.000 13.247 94 GLY AAA C 1
ATOM 729 O O . GLY A 1 95 ? 9.457 36.062 14.957 1.000 16.445 94 GLY AAA O 1
ATOM 730 N N . TRP A 1 96 ? 9.627 37.568 13.262 1.000 12.472 95 TRP AAA N 1
ATOM 731 C CA . TRP A 1 96 ? 8.206 37.534 12.902 1.000 14.668 95 TRP AAA CA 1
ATOM 732 C C . TRP A 1 96 ? 8.095 37.047 11.478 1.000 14.250 95 TRP AAA C 1
ATOM 733 O O . TRP A 1 96 ? 8.751 37.621 10.616 1.000 13.943 95 TRP AAA O 1
ATOM 744 N N . SER A 1 97 ? 7.244 36.067 11.242 1.000 15.166 96 SER AAA N 1
ATOM 745 C CA . SER A 1 97 ? 6.872 35.706 9.856 1.000 16.100 96 SER AAA CA 1
ATOM 746 C C . SER A 1 97 ? 8.091 35.119 9.135 1.000 15.788 96 SER AAA C 1
ATOM 747 O O . SER A 1 97 ? 8.711 34.185 9.673 1.000 14.884 96 SER AAA O 1
ATOM 750 N N . GLY A 1 98 ? 8.494 35.678 7.984 1.000 15.496 97 GLY AAA N 1
ATOM 751 C CA . GLY A 1 98 ? 9.773 35.333 7.333 1.000 15.041 97 GLY AAA CA 1
ATOM 752 C C . GLY A 1 98 ? 10.995 35.528 8.201 1.000 14.226 97 GLY AAA C 1
ATOM 753 O O . GLY A 1 98 ? 12.015 34.896 7.926 1.000 17.448 97 GLY AAA O 1
ATOM 754 N N . GLY A 1 99 ? 10.906 36.305 9.268 1.000 13.879 98 GLY AAA N 1
ATOM 755 C CA . GLY A 1 99 ? 11.991 36.477 10.230 1.000 13.267 98 GLY AAA CA 1
ATOM 756 C C . GLY A 1 99 ? 12.107 35.316 11.188 1.000 13.535 98 GLY AAA C 1
ATOM 757 O O . GLY A 1 99 ? 13.165 35.170 11.796 1.000 13.095 98 GLY AAA O 1
ATOM 758 N N . GLY A 1 100 ? 11.052 34.517 11.372 1.000 14.651 99 GLY AAA N 1
ATOM 759 C CA . GLY A 1 100 ? 11.056 33.401 12.353 1.000 13.527 99 GLY AAA CA 1
ATOM 760 C C . GLY A 1 100 ? 12.174 32.414 12.057 1.000 14.525 99 GLY AAA C 1
ATOM 761 O O . GLY A 1 100 ? 12.956 32.114 12.945 1.000 14.301 99 GLY AAA O 1
ATOM 762 N N . PRO A 1 101 ? 12.296 31.890 10.816 1.000 14.081 100 PRO AAA N 1
ATOM 763 C CA . PRO A 1 101 ? 13.355 30.933 10.513 1.000 14.489 100 PRO AAA CA 1
ATOM 764 C C . PRO A 1 101 ? 14.740 31.520 10.714 1.000 14.739 100 PRO AAA C 1
ATOM 765 O O . PRO A 1 101 ? 15.631 30.837 11.124 1.000 14.293 100 PRO AAA O 1
ATOM 769 N N . HIS A 1 102 ? 14.882 32.799 10.372 1.000 13.713 101 HIS AAA N 1
ATOM 770 C CA . HIS A 1 102 ? 16.165 33.538 10.475 1.000 13.431 101 HIS AAA CA 1
ATOM 771 C C . HIS A 1 102 ? 16.534 33.705 11.949 1.000 15.569 101 HIS AAA C 1
ATOM 772 O O . HIS A 1 102 ? 17.698 33.509 12.296 1.000 16.074 101 HIS AAA O 1
ATOM 779 N N . ALA A 1 103 ? 15.575 33.991 12.821 1.000 13.836 102 ALA AAA N 1
ATOM 780 C CA . ALA A 1 103 ? 15.834 34.107 14.264 1.000 13.965 102 ALA AAA CA 1
ATOM 781 C C . ALA A 1 103 ? 16.304 32.748 14.777 1.000 14.497 102 ALA AAA C 1
ATOM 782 O O . ALA A 1 103 ? 17.272 32.691 15.566 1.000 14.931 102 ALA AAA O 1
ATOM 784 N N . LEU A 1 104 ? 15.625 31.673 14.364 1.000 13.450 103 LEU AAA N 1
ATOM 785 C CA . LEU A 1 104 ? 16.019 30.327 14.821 1.000 14.183 103 LEU AAA CA 1
ATOM 786 C C . LEU A 1 104 ? 17.447 30.042 14.337 1.000 14.056 103 LEU AAA C 1
ATOM 787 O O . LEU A 1 104 ? 18.237 29.439 15.088 1.000 15.631 103 LEU AAA O 1
ATOM 792 N N . ALA A 1 105 ? 17.792 30.413 13.095 1.000 15.901 104 ALA AAA N 1
ATOM 793 C CA . ALA A 1 105 ? 19.125 30.144 12.529 1.000 14.575 104 ALA AAA CA 1
ATOM 794 C C . ALA A 1 105 ? 20.226 30.697 13.424 1.000 15.286 104 ALA AAA C 1
ATOM 795 O O . ALA A 1 105 ? 21.277 30.020 13.647 1.000 15.094 104 ALA AAA O 1
ATOM 797 N N . GLY A 1 106 ? 20.048 31.929 13.897 1.000 14.782 105 GLY AAA N 1
ATOM 798 C CA . GLY A 1 106 ? 21.063 32.590 14.734 1.000 15.912 105 GLY AAA CA 1
ATOM 799 C C . GLY A 1 106 ? 21.321 31.798 16.004 1.000 15.348 105 GLY AAA C 1
ATOM 800 O O . GLY A 1 106 ? 22.510 31.681 16.453 1.000 17.836 105 GLY AAA O 1
ATOM 801 N N . ALA A 1 107 ? 20.283 31.212 16.575 1.000 15.843 106 ALA AAA N 1
ATOM 802 C CA . ALA A 1 107 ? 20.409 30.359 17.784 1.000 16.976 106 ALA AAA CA 1
ATOM 803 C C . ALA A 1 107 ? 21.229 29.114 17.472 1.000 18.424 106 ALA AAA C 1
ATOM 804 O O . ALA A 1 107 ? 21.923 28.652 18.338 1.000 20.991 106 ALA AAA O 1
ATOM 806 N N . VAL A 1 108 ? 21.064 28.530 16.292 1.000 18.805 107 VAL AAA N 1
ATOM 807 C CA . VAL A 1 108 ? 21.804 27.295 15.898 1.000 18.671 107 VAL AAA CA 1
ATOM 808 C C . VAL A 1 108 ? 23.268 27.634 15.650 1.000 19.363 107 VAL AAA C 1
ATOM 809 O O . VAL A 1 108 ? 24.134 26.888 16.077 1.000 17.663 107 VAL AAA O 1
ATOM 813 N N . ARG A 1 109 ? 23.546 28.761 15.022 1.000 18.568 108 ARG AAA N 1
ATOM 814 C CA . ARG A 1 109 ? 24.913 29.224 14.706 1.000 17.105 108 ARG AAA CA 1
ATOM 815 C C . ARG A 1 109 ? 25.642 29.570 15.999 1.000 19.166 108 ARG AAA C 1
ATOM 816 O O . ARG A 1 109 ? 26.844 29.325 16.034 1.000 18.249 108 ARG AAA O 1
ATOM 824 N N . LEU A 1 110 ? 24.986 30.213 16.965 1.000 15.292 109 LEU AAA N 1
ATOM 825 C CA . LEU A 1 110 ? 25.625 30.825 18.148 1.000 17.951 109 LEU AAA CA 1
ATOM 826 C C . LEU A 1 110 ? 24.975 30.285 19.429 1.000 18.873 109 LEU AAA C 1
ATOM 827 O O . LEU A 1 110 ? 24.344 31.021 20.191 1.000 18.063 109 LEU AAA O 1
ATOM 832 N N . PRO A 1 111 ? 25.078 28.966 19.688 1.000 21.566 110 PRO AAA N 1
ATOM 833 C CA . PRO A 1 111 ? 24.320 28.324 20.756 1.000 22.205 110 PRO AAA CA 1
ATOM 834 C C . PRO A 1 111 ? 24.724 28.821 22.151 1.000 23.186 110 PRO AAA C 1
ATOM 835 O O . PRO A 1 111 ? 23.972 28.651 23.066 1.000 23.265 110 PRO AAA O 1
ATOM 839 N N . ASP A 1 112 ? 25.895 29.431 22.291 1.000 21.505 111 ASP AAA N 1
ATOM 840 C CA . ASP A 1 112 ? 26.316 29.963 23.619 1.000 25.587 111 ASP AAA CA 1
ATOM 841 C C . ASP A 1 112 ? 26.150 31.481 23.695 1.000 24.035 111 ASP AAA C 1
ATOM 842 O O . ASP A 1 112 ? 26.389 32.032 24.775 1.000 25.407 111 ASP AAA O 1
ATOM 847 N N . ARG A 1 113 ? 25.803 32.166 22.603 1.000 21.859 112 ARG AAA N 1
ATOM 848 C CA . ARG A 1 113 ? 25.642 33.633 22.609 1.000 19.684 112 ARG AAA CA 1
ATOM 849 C C . ARG A 1 113 ? 24.154 33.999 22.622 1.000 19.426 112 ARG AAA C 1
ATOM 850 O O . ARG A 1 113 ? 23.793 34.997 23.223 1.000 22.162 112 ARG AAA O 1
ATOM 858 N N . VAL A 1 114 ? 23.324 33.268 21.898 1.000 17.254 113 VAL AAA N 1
ATOM 859 C CA . VAL A 1 114 ? 21.863 33.538 21.853 1.000 17.740 113 VAL AAA CA 1
ATOM 860 C C . VAL A 1 114 ? 21.213 32.793 23.019 1.000 17.480 113 VAL AAA C 1
ATOM 861 O O . VAL A 1 114 ? 21.344 31.543 23.098 1.000 18.825 113 VAL AAA O 1
ATOM 865 N N . ALA A 1 115 ? 20.561 33.519 23.917 1.000 18.665 114 ALA AAA N 1
ATOM 866 C CA . ALA A 1 115 ? 20.016 32.976 25.178 1.000 19.132 114 ALA AAA CA 1
ATOM 867 C C . ALA A 1 115 ? 18.621 32.405 24.952 1.000 19.269 114 ALA AAA C 1
ATOM 868 O O . ALA A 1 115 ? 18.173 31.501 25.712 1.000 18.090 114 ALA AAA O 1
ATOM 870 N N . GLY A 1 116 ? 17.897 32.929 23.973 1.000 16.658 115 GLY AAA N 1
ATOM 871 C CA . GLY A 1 116 ? 16.486 32.592 23.781 1.000 14.297 115 GLY AAA CA 1
ATOM 872 C C . GLY A 1 116 ? 15.979 33.172 22.477 1.000 13.974 115 GLY AAA C 1
ATOM 873 O O . GLY A 1 116 ? 16.595 34.139 21.967 1.000 15.972 115 GLY AAA O 1
ATOM 874 N N . VAL A 1 117 ? 14.907 32.608 21.967 1.000 14.342 116 VAL AAA N 1
ATOM 875 C CA . VAL A 1 117 ? 14.267 33.013 20.681 1.000 14.065 116 VAL AAA CA 1
ATOM 876 C C . VAL A 1 117 ? 12.808 33.329 20.972 1.000 13.850 116 VAL AAA C 1
ATOM 877 O O . VAL A 1 117 ? 12.129 32.546 21.617 1.000 15.536 116 VAL AAA O 1
ATOM 881 N N . LEU A 1 118 ? 12.324 34.440 20.427 1.000 13.271 117 LEU AAA N 1
ATOM 882 C CA . LEU A 1 118 ? 10.889 34.741 20.302 1.000 13.541 117 LEU AAA CA 1
ATOM 883 C C . LEU A 1 118 ? 10.491 34.573 18.842 1.000 14.587 117 LEU AAA C 1
ATOM 884 O O . LEU A 1 118 ? 11.055 35.257 17.983 1.000 15.475 117 LEU AAA O 1
ATOM 889 N N . CYS A 1 119 ? 9.596 33.637 18.577 1.000 13.458 118 CYS AAA N 1
ATOM 890 C CA . CYS A 1 119 ? 9.177 33.273 17.209 1.000 14.877 118 CYS AAA CA 1
ATOM 891 C C . CYS A 1 119 ? 7.701 33.616 17.094 1.000 15.220 118 CYS AAA C 1
ATOM 892 O O . CYS A 1 119 ? 6.911 33.028 17.850 1.000 15.989 118 CYS AAA O 1
ATOM 895 N N . ILE A 1 120 ? 7.386 34.621 16.297 1.000 13.940 119 ILE AAA N 1
ATOM 896 C CA . ILE A 1 120 ? 6.029 35.171 16.172 1.000 14.118 119 ILE AAA CA 1
ATOM 897 C C . ILE A 1 120 ? 5.527 34.815 14.778 1.000 15.341 119 ILE AAA C 1
ATOM 898 O O . ILE A 1 120 ? 6.047 35.395 13.820 1.000 14.177 119 ILE AAA O 1
ATOM 903 N N . ALA A 1 121 ? 4.540 33.933 14.690 1.000 14.439 120 ALA AAA N 1
ATOM 904 C CA . ALA A 1 121 ? 3.911 33.537 13.417 1.000 15.275 120 ALA AAA CA 1
ATOM 905 C C . ALA A 1 121 ? 5.009 33.179 12.431 1.000 15.947 120 ALA AAA C 1
ATOM 906 O O . ALA A 1 121 ? 4.947 33.591 11.254 1.000 15.350 120 ALA AAA O 1
ATOM 908 N N . GLY A 1 122 ? 5.975 32.372 12.874 1.000 14.514 121 GLY AAA N 1
ATOM 909 C CA . GLY A 1 122 ? 7.103 32.009 12.003 1.000 15.510 121 GLY AAA CA 1
ATOM 910 C C . GLY A 1 122 ? 6.707 30.946 11.002 1.000 15.023 121 GLY AAA C 1
ATOM 911 O O . GLY A 1 122 ? 5.940 30.062 11.348 1.000 15.755 121 GLY AAA O 1
ATOM 912 N N . VAL A 1 123 ? 7.191 31.046 9.772 1.000 15.446 122 VAL AAA N 1
ATOM 913 C CA . VAL A 1 123 ? 6.845 30.040 8.738 1.000 16.728 122 VAL AAA CA 1
ATOM 914 C C . VAL A 1 123 ? 7.595 28.722 9.028 1.000 17.078 122 VAL AAA C 1
ATOM 915 O O . VAL A 1 123 ? 8.713 28.740 9.604 1.000 17.218 122 VAL AAA O 1
ATOM 919 N N . ALA A 1 124 ? 6.936 27.604 8.732 1.000 16.570 123 ALA AAA N 1
ATOM 920 C CA . ALA A 1 124 ? 7.488 26.254 8.951 1.000 16.693 123 ALA AAA CA 1
ATOM 921 C C . ALA A 1 124 ? 8.389 25.882 7.780 1.000 16.985 123 ALA AAA C 1
ATOM 922 O O . ALA A 1 124 ? 8.313 26.455 6.699 1.000 15.427 123 ALA AAA O 1
ATOM 924 N N . PRO A 1 125 ? 9.282 24.898 7.960 1.000 17.374 124 PRO AAA N 1
ATOM 925 C CA . PRO A 1 125 ? 10.089 24.384 6.863 1.000 18.727 124 PRO AAA CA 1
ATOM 926 C C . PRO A 1 125 ? 9.206 23.817 5.751 1.000 17.761 124 PRO AAA C 1
ATOM 927 O O . PRO A 1 125 ? 8.131 23.266 6.022 1.000 17.999 124 PRO AAA O 1
ATOM 931 N N . TRP A 1 126 ? 9.675 23.985 4.506 1.000 17.034 125 TRP AAA N 1
ATOM 932 C CA . TRP A 1 126 ? 8.912 23.638 3.300 1.000 18.417 125 TRP AAA CA 1
ATOM 933 C C . TRP A 1 126 ? 8.628 22.130 3.239 1.000 20.415 125 TRP AAA C 1
ATOM 934 O O . TRP A 1 126 ? 7.560 21.773 2.747 1.000 23.543 125 TRP AAA O 1
ATOM 945 N N . ASP A 1 127 ? 9.510 21.302 3.769 1.000 21.726 126 ASP AAA N 1
ATOM 946 C CA . ASP A 1 127 ? 9.317 19.823 3.754 1.000 27.017 126 ASP AAA CA 1
ATOM 947 C C . ASP A 1 127 ? 8.809 19.344 5.120 1.000 26.959 126 ASP AAA C 1
ATOM 948 O O . ASP A 1 127 ? 8.885 18.157 5.370 1.000 25.882 126 ASP AAA O 1
ATOM 953 N N . ALA A 1 128 ? 8.289 20.230 5.974 1.000 22.808 127 ALA AAA N 1
ATOM 954 C CA . ALA A 1 128 ? 7.797 19.879 7.326 1.000 21.669 127 ALA AAA CA 1
ATOM 955 C C . ALA A 1 128 ? 6.956 18.587 7.268 1.000 23.348 127 ALA AAA C 1
ATOM 956 O O . ALA A 1 128 ? 5.877 18.609 6.629 1.000 21.148 127 ALA AAA O 1
ATOM 958 N N . GLU A 1 129 ? 7.385 17.540 7.960 1.000 25.297 128 GLU AAA N 1
ATOM 959 C CA . GLU A 1 129 ? 6.730 16.188 7.893 1.000 28.785 128 GLU AAA CA 1
ATOM 960 C C . GLU A 1 129 ? 5.269 16.290 8.341 1.000 25.512 128 GLU AAA C 1
ATOM 961 O O . GLU A 1 129 ? 4.985 16.853 9.432 1.000 26.521 128 GLU AAA O 1
ATOM 967 N N . GLY A 1 130 ? 4.357 15.818 7.504 1.000 25.819 129 GLY AAA N 1
ATOM 968 C CA . GLY A 1 130 ? 2.925 15.735 7.859 1.000 28.700 129 GLY AAA CA 1
ATOM 969 C C . GLY A 1 130 ? 2.187 17.064 7.758 1.000 30.373 129 GLY AAA C 1
ATOM 970 O O . GLY A 1 130 ? 1.005 17.088 8.082 1.000 31.693 129 GLY AAA O 1
ATOM 971 N N . LEU A 1 131 ? 2.837 18.144 7.328 1.000 27.309 130 LEU AAA N 1
ATOM 972 C CA . LEU A 1 131 ? 2.175 19.474 7.265 1.000 24.478 130 LEU AAA CA 1
ATOM 973 C C . LEU A 1 131 ? 1.893 19.802 5.811 1.000 23.507 130 LEU AAA C 1
ATOM 974 O O . LEU A 1 131 ? 2.839 19.747 4.979 1.000 24.020 130 LEU AAA O 1
ATOM 979 N N . ASP A 1 132 ? 0.658 20.168 5.510 1.000 27.076 131 ASP AAA N 1
ATOM 980 C CA . ASP A 1 132 ? 0.330 20.804 4.209 1.000 29.226 131 ASP AAA CA 1
ATOM 981 C C . ASP A 1 132 ? 0.607 22.300 4.386 1.000 25.270 131 ASP AAA C 1
ATOM 982 O O . ASP A 1 132 ? -0.255 22.972 4.959 1.000 25.745 131 ASP AAA O 1
ATOM 987 N N . LEU A 1 133 ? 1.743 22.792 3.904 1.000 25.610 132 LEU AAA N 1
ATOM 988 C CA . LEU A 1 133 ? 2.161 24.193 4.211 1.000 26.036 132 LEU AAA CA 1
ATOM 989 C C . LEU A 1 133 ? 1.146 25.193 3.679 1.000 24.326 132 LEU AAA C 1
ATOM 990 O O . LEU A 1 133 ? 0.962 26.240 4.357 1.000 21.974 132 LEU AAA O 1
ATOM 995 N N . LEU A 1 134 ? 0.511 24.903 2.538 1.000 24.642 133 LEU AAA N 1
ATOM 996 C CA . LEU A 1 134 ? -0.341 25.896 1.832 1.000 27.438 133 LEU AAA CA 1
ATOM 997 C C . LEU A 1 134 ? -1.773 25.901 2.387 1.000 25.627 133 LEU AAA C 1
ATOM 998 O O . LEU A 1 134 ? -2.506 26.919 2.134 1.000 22.608 133 LEU AAA O 1
ATOM 1003 N N . ALA A 1 135 ? -2.163 24.863 3.115 1.000 24.567 134 ALA AAA N 1
ATOM 1004 C CA . ALA A 1 135 ? -3.514 24.745 3.699 1.000 29.064 134 ALA AAA CA 1
ATOM 1005 C C . ALA A 1 135 ? -3.767 25.912 4.661 1.000 31.239 134 ALA AAA C 1
ATOM 1006 O O . ALA A 1 135 ? -2.937 26.113 5.562 1.000 29.903 134 ALA AAA O 1
ATOM 1008 N N . GLY A 1 136 ? -4.903 26.601 4.501 1.000 27.152 135 GLY AAA N 1
ATOM 1009 C CA . GLY A 1 136 ? -5.324 27.714 5.364 1.000 26.605 135 GLY AAA CA 1
ATOM 1010 C C . GLY A 1 136 ? -4.698 29.026 4.950 1.000 23.861 135 GLY AAA C 1
ATOM 1011 O O . GLY A 1 136 ? -5.064 30.074 5.541 1.000 25.682 135 GLY AAA O 1
ATOM 1012 N N . MET A 1 137 ? -3.779 29.015 3.992 1.000 20.594 136 MET AAA N 1
ATOM 1013 C CA . MET A 1 137 ? -3.190 30.271 3.485 1.000 23.130 136 MET AAA CA 1
ATOM 1014 C C . MET A 1 137 ? -4.173 31.008 2.594 1.000 22.346 136 MET AAA C 1
ATOM 1015 O O . MET A 1 137 ? -4.842 30.364 1.776 1.000 20.686 136 MET AAA O 1
ATOM 1020 N N . GLY A 1 138 ? -4.175 32.318 2.706 1.000 21.326 137 GLY AAA N 1
ATOM 1021 C CA . GLY A 1 138 ? -4.827 33.231 1.744 1.000 22.498 137 GLY AAA CA 1
ATOM 1022 C C . GLY A 1 138 ? -4.369 32.971 0.327 1.000 24.255 137 GLY AAA C 1
ATOM 1023 O O . GLY A 1 138 ? -3.175 32.578 0.138 1.000 19.990 137 GLY AAA O 1
ATOM 1024 N N . GLU A 1 139 ? -5.243 33.162 -0.665 1.000 24.305 138 GLU AAA N 1
ATOM 1025 C CA . GLU A 1 139 ? -4.888 32.744 -2.054 1.000 29.599 138 GLU AAA CA 1
ATOM 1026 C C . GLU A 1 139 ? -3.671 33.515 -2.588 1.000 23.346 138 GLU AAA C 1
ATOM 1027 O O . GLU A 1 139 ? -2.916 32.870 -3.345 1.000 22.178 138 GLU AAA O 1
ATOM 1033 N N . GLN A 1 140 ? -3.432 34.771 -2.204 1.000 21.830 139 GLN AAA N 1
ATOM 1034 C CA . GLN A 1 140 ? -2.243 35.532 -2.651 1.000 21.530 139 GLN AAA CA 1
ATOM 1035 C C . GLN A 1 140 ? -0.969 34.787 -2.231 1.000 19.929 139 GLN AAA C 1
ATOM 1036 O O . GLN A 1 140 ? 0.025 34.771 -2.998 1.000 19.684 139 GLN AAA O 1
ATOM 1042 N N . ASN A 1 141 ? -0.938 34.249 -1.008 1.000 19.386 140 ASN AAA N 1
ATOM 1043 C CA . ASN A 1 141 ? 0.254 33.543 -0.481 1.000 19.252 140 ASN AAA CA 1
ATOM 1044 C C . ASN A 1 141 ? 0.375 32.169 -1.149 1.000 20.052 140 ASN AAA C 1
ATOM 1045 O O . ASN A 1 141 ? 1.540 31.731 -1.441 1.000 17.762 140 ASN AAA O 1
ATOM 1050 N N . VAL A 1 142 ? -0.741 31.487 -1.407 1.000 20.019 141 VAL AAA N 1
ATOM 1051 C CA . VAL A 1 142 ? -0.680 30.206 -2.173 1.000 20.136 141 VAL AAA CA 1
ATOM 1052 C C . VAL A 1 142 ? -0.029 30.493 -3.532 1.000 19.072 141 VAL AAA C 1
ATOM 1053 O O . VAL A 1 142 ? 0.898 29.752 -3.937 1.000 19.184 141 VAL AAA O 1
ATOM 1057 N N . GLU A 1 143 ? -0.482 31.536 -4.217 1.000 19.496 142 GLU AAA N 1
ATOM 1058 C CA . GLU A 1 143 ? 0.056 31.861 -5.566 1.000 24.273 142 GLU AAA CA 1
ATOM 1059 C C . GLU A 1 143 ? 1.564 32.170 -5.463 1.000 21.324 142 GLU AAA C 1
ATOM 1060 O O . GLU A 1 143 ? 2.350 31.663 -6.240 1.000 18.195 142 GLU AAA O 1
ATOM 1066 N N . GLU A 1 144 ? 1.950 32.986 -4.502 1.000 19.688 143 GLU AAA N 1
ATOM 1067 C CA . GLU A 1 144 ? 3.346 33.446 -4.343 1.000 18.426 143 GLU AAA CA 1
ATOM 1068 C C . GLU A 1 144 ? 4.262 32.246 -4.100 1.000 17.666 143 GLU AAA C 1
ATOM 1069 O O . GLU A 1 144 ? 5.321 32.132 -4.724 1.000 17.139 143 GLU AAA O 1
ATOM 1075 N N . PHE A 1 145 ? 3.893 31.395 -3.158 1.000 19.273 144 PHE AAA N 1
ATOM 1076 C CA . PHE A 1 145 ? 4.675 30.191 -2.822 1.000 19.803 144 PHE AAA CA 1
ATOM 1077 C C . PHE A 1 145 ? 4.714 29.224 -4.001 1.000 19.521 144 PHE AAA C 1
ATOM 1078 O O . PHE A 1 145 ? 5.768 28.570 -4.205 1.000 19.060 144 PHE AAA O 1
ATOM 1086 N N . SER A 1 146 ? 3.622 29.059 -4.717 1.000 21.244 145 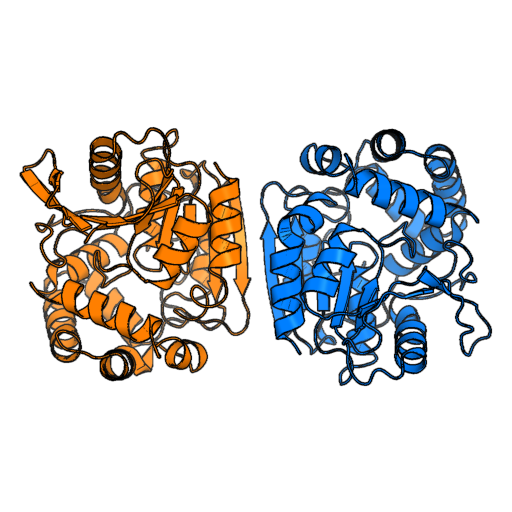SER AAA N 1
ATOM 1087 C CA . SER A 1 146 ? 3.608 28.168 -5.915 1.000 21.360 145 SER AAA CA 1
ATOM 1088 C C . SER A 1 146 ? 4.597 28.698 -6.967 1.000 20.878 145 SER AAA C 1
ATOM 1089 O O . SER A 1 146 ? 5.363 27.898 -7.500 1.000 20.674 145 SER AAA O 1
ATOM 1092 N N . LEU A 1 147 ? 4.648 30.004 -7.196 1.000 19.095 146 LEU AAA N 1
ATOM 1093 C CA . LEU A 1 147 ? 5.640 30.617 -8.098 1.000 19.052 146 LEU AAA CA 1
ATOM 1094 C C . LEU A 1 147 ? 7.050 30.449 -7.541 1.000 20.666 146 LEU AAA C 1
ATOM 1095 O O . LEU A 1 147 ? 7.991 30.186 -8.351 1.000 21.767 146 LEU AAA O 1
ATOM 1100 N N . ALA A 1 148 ? 7.231 30.561 -6.223 1.000 19.316 147 ALA AAA N 1
ATOM 1101 C CA . ALA A 1 148 ? 8.573 30.441 -5.592 1.000 19.887 147 ALA AAA CA 1
ATOM 1102 C C . ALA A 1 148 ? 9.109 29.029 -5.859 1.000 19.708 147 ALA AAA C 1
ATOM 1103 O O . ALA A 1 148 ? 10.311 28.864 -6.208 1.000 18.276 147 ALA AAA O 1
ATOM 1105 N N . VAL A 1 149 ? 8.260 28.031 -5.671 1.000 19.134 148 VAL AAA N 1
ATOM 1106 C CA . VAL A 1 149 ? 8.653 26.623 -5.900 1.000 21.163 148 VAL AAA CA 1
ATOM 1107 C C . VAL A 1 149 ? 9.070 26.468 -7.373 1.000 21.857 148 VAL AAA C 1
ATOM 1108 O O . VAL A 1 149 ? 10.055 25.778 -7.622 1.000 24.316 148 VAL AAA O 1
ATOM 1112 N N . ALA A 1 150 ? 8.354 27.092 -8.296 1.000 22.126 149 ALA AAA N 1
ATOM 1113 C CA . ALA A 1 150 ? 8.604 27.006 -9.743 1.000 23.192 149 ALA AAA CA 1
ATOM 1114 C C . ALA A 1 150 ? 9.871 27.785 -10.108 1.000 27.470 149 ALA AAA C 1
ATOM 1115 O O . ALA A 1 150 ? 10.503 27.412 -11.086 1.000 29.356 149 ALA AAA O 1
ATOM 1117 N N . GLY A 1 151 ? 10.274 28.807 -9.348 1.000 23.209 150 GLY AAA N 1
ATOM 1118 C CA . GLY A 1 151 ? 11.590 29.448 -9.532 1.000 22.522 150 GLY AAA CA 1
ATOM 1119 C C . GLY A 1 151 ? 11.536 30.948 -9.752 1.000 22.910 150 GLY AAA C 1
ATOM 1120 O O . GLY A 1 151 ? 10.424 31.523 -9.899 1.000 23.307 150 GLY AAA O 1
ATOM 1121 N N . GLU A 1 152 ? 12.720 31.563 -9.780 1.000 24.352 151 GLU AAA N 1
ATOM 1122 C CA . GLU A 1 152 ? 12.909 33.041 -9.794 1.000 26.907 151 GLU AAA CA 1
ATOM 1123 C C . GLU A 1 152 ? 12.263 33.627 -11.049 1.000 28.158 151 GLU AAA C 1
ATOM 1124 O O . GLU A 1 152 ? 11.677 34.731 -10.996 1.000 29.090 151 GLU AAA O 1
ATOM 1130 N N . GLU A 1 153 ? 12.349 32.930 -12.180 1.000 29.954 152 GLU AAA N 1
ATOM 1131 C CA . GLU A 1 153 ? 11.930 33.534 -13.463 1.000 31.900 152 GLU AAA CA 1
ATOM 1132 C C . GLU A 1 153 ? 10.453 33.907 -13.434 1.000 29.553 152 GLU AAA C 1
ATOM 1133 O O . GLU A 1 153 ? 10.135 35.029 -13.900 1.000 32.020 152 GLU AAA O 1
ATOM 1139 N N . GLY A 1 154 ? 9.582 33.064 -12.899 1.000 25.156 153 GLY AAA N 1
ATOM 1140 C CA . GLY A 1 154 ? 8.150 33.386 -12.738 1.000 25.080 153 GLY AAA CA 1
ATOM 1141 C C . GLY A 1 154 ? 7.832 34.181 -11.465 1.000 22.824 153 GLY AAA C 1
ATOM 1142 O O . GLY A 1 154 ? 6.875 34.994 -11.467 1.000 22.060 153 GLY AAA O 1
ATOM 1143 N N . LEU A 1 155 ? 8.566 33.956 -10.375 1.000 22.002 154 LEU AAA N 1
ATOM 1144 C CA . LEU A 1 155 ? 8.291 34.703 -9.108 1.000 20.835 154 LEU AAA CA 1
ATOM 1145 C C . LEU A 1 155 ? 8.646 36.201 -9.270 1.000 18.714 154 LEU AAA C 1
ATOM 1146 O O . LEU A 1 155 ? 7.878 37.053 -8.822 1.000 18.757 154 LEU AAA O 1
ATOM 1151 N N . ARG A 1 156 ? 9.762 36.537 -9.901 1.000 19.169 155 ARG AAA N 1
ATOM 1152 C CA . ARG A 1 156 ? 10.212 37.940 -9.942 1.000 20.071 155 ARG AAA CA 1
ATOM 1153 C C . ARG A 1 156 ? 9.127 38.849 -10.524 1.000 20.443 155 ARG AAA C 1
ATOM 1154 O O . ARG A 1 156 ? 8.786 39.860 -9.901 1.000 19.471 155 ARG AAA O 1
ATOM 1162 N N . PRO A 1 157 ? 8.569 38.606 -11.730 1.000 22.573 156 PRO AAA N 1
ATOM 1163 C CA . PRO A 1 157 ? 7.602 39.538 -12.292 1.000 22.649 156 PRO AAA CA 1
ATOM 1164 C C . PRO A 1 157 ? 6.316 39.583 -11.466 1.000 20.703 156 PRO AAA C 1
ATOM 1165 O O . PRO A 1 157 ? 5.667 40.617 -11.438 1.000 21.496 156 PRO AAA O 1
ATOM 1169 N N . TYR A 1 158 ? 5.951 38.472 -10.820 1.000 20.041 157 TYR AAA N 1
ATOM 1170 C CA . TYR A 1 158 ? 4.813 38.488 -9.863 1.000 20.827 157 TYR AAA CA 1
ATOM 1171 C C . TYR A 1 158 ? 5.069 39.524 -8.747 1.000 19.574 157 TYR AAA C 1
ATOM 1172 O O . TYR A 1 158 ? 4.197 40.374 -8.457 1.000 19.733 157 TYR AAA O 1
ATOM 1181 N N . LEU A 1 159 ? 6.226 39.434 -8.083 1.000 19.130 158 LEU AAA N 1
ATOM 1182 C CA . LEU A 1 159 ? 6.573 40.352 -6.966 1.000 19.044 158 LEU AAA CA 1
ATOM 1183 C C . LEU A 1 159 ? 6.694 41.781 -7.492 1.000 19.088 158 LEU AAA C 1
ATOM 1184 O O . LEU A 1 159 ? 6.196 42.713 -6.827 1.000 18.129 158 LEU AAA O 1
ATOM 1189 N N . GLU A 1 160 ? 7.225 41.958 -8.700 1.000 19.971 159 GLU AAA N 1
ATOM 1190 C CA . GLU A 1 160 ? 7.333 43.323 -9.271 1.000 21.798 159 GLU AAA CA 1
ATOM 1191 C C . GLU A 1 160 ? 5.939 43.916 -9.479 1.000 23.338 159 GLU AAA C 1
ATOM 1192 O O . GLU A 1 160 ? 5.790 45.123 -9.209 1.000 20.562 159 GLU AAA O 1
ATOM 1198 N N . ALA A 1 161 ? 4.950 43.117 -9.894 1.000 24.347 160 ALA AAA N 1
ATOM 1199 C CA . ALA A 1 161 ? 3.547 43.586 -10.058 1.000 23.557 160 ALA AAA CA 1
ATOM 1200 C C . ALA A 1 161 ? 2.959 43.910 -8.689 1.000 22.956 160 ALA AAA C 1
ATOM 1201 O O . ALA A 1 161 ? 2.394 44.985 -8.517 1.000 23.258 160 ALA AAA O 1
ATOM 1203 N N . GLU A 1 162 ? 3.154 43.060 -7.693 1.000 23.801 161 GLU AAA N 1
ATOM 1204 C CA . GLU A 1 162 ? 2.662 43.372 -6.322 1.000 24.388 161 GLU AAA CA 1
ATOM 1205 C C . GLU A 1 162 ? 3.330 44.661 -5.814 1.000 23.443 161 GLU AAA C 1
ATOM 1206 O O . GLU A 1 162 ? 2.670 45.480 -5.151 1.000 22.102 161 GLU AAA O 1
ATOM 1212 N N . ALA A 1 163 ? 4.626 44.820 -6.057 1.000 22.184 162 ALA AAA N 1
ATOM 1213 C CA . ALA A 1 163 ? 5.416 45.954 -5.524 1.000 24.588 162 ALA AAA CA 1
ATOM 1214 C C . ALA A 1 163 ? 4.860 47.291 -6.048 1.000 25.261 162 ALA AAA C 1
ATOM 1215 O O . ALA A 1 163 ? 4.937 48.282 -5.296 1.000 21.798 162 ALA AAA O 1
ATOM 1217 N N . GLY A 1 164 ? 4.286 47.318 -7.255 1.000 26.614 163 GLY AAA N 1
ATOM 1218 C CA . GLY A 1 164 ? 3.679 48.527 -7.847 1.000 27.423 163 GLY AAA CA 1
ATOM 1219 C C . GLY A 1 164 ? 2.690 49.178 -6.901 1.000 29.785 163 GLY AAA C 1
ATOM 1220 O O . GLY A 1 164 ? 2.708 50.394 -6.783 1.000 32.501 163 GLY AAA O 1
ATOM 1221 N N . GLY A 1 165 ? 1.900 48.402 -6.182 1.000 29.811 164 GLY AAA N 1
ATOM 1222 C CA . GLY A 1 165 ? 0.860 48.919 -5.283 1.000 29.017 164 GLY AAA CA 1
ATOM 1223 C C . GLY A 1 165 ? 1.370 49.129 -3.868 1.000 30.267 164 GLY AAA C 1
ATOM 1224 O O . GLY A 1 165 ? 0.601 49.671 -3.066 1.000 31.554 164 GLY AAA O 1
ATOM 1225 N N . LEU A 1 166 ? 2.573 48.657 -3.530 1.000 22.770 165 LEU AAA N 1
ATOM 1226 C CA . LEU A 1 166 ? 3.058 48.664 -2.129 1.000 19.607 165 LEU AAA CA 1
ATOM 1227 C C . LEU A 1 166 ? 4.240 49.611 -1.918 1.000 18.163 165 LEU AAA C 1
ATOM 1228 O O . LEU A 1 166 ? 4.445 50.051 -0.783 1.000 17.357 165 LEU AAA O 1
ATOM 1233 N N . ARG A 1 167 ? 5.029 49.911 -2.952 1.000 19.057 166 ARG AAA N 1
ATOM 1234 C CA . ARG A 1 167 ? 6.312 50.622 -2.747 1.000 20.446 166 ARG AAA CA 1
ATOM 1235 C C . ARG A 1 167 ? 6.049 52.040 -2.241 1.000 20.404 166 ARG AAA C 1
ATOM 1236 O O . ARG A 1 167 ? 6.962 52.618 -1.634 1.000 18.862 166 ARG AAA O 1
ATOM 1244 N N . ASP A 1 168 ? 4.887 52.626 -2.524 1.000 19.032 167 ASP AAA N 1
ATOM 1245 C CA . ASP A 1 168 ? 4.537 53.985 -2.021 1.000 22.373 167 ASP AAA CA 1
ATOM 1246 C C . ASP A 1 168 ? 3.299 53.944 -1.133 1.000 20.106 167 ASP AAA C 1
ATOM 1247 O O . ASP A 1 168 ? 2.740 54.998 -0.893 1.000 20.999 167 ASP AAA O 1
ATOM 1252 N N . ALA A 1 169 ? 2.939 52.787 -0.603 1.000 20.355 168 ALA AAA N 1
ATOM 1253 C CA . ALA A 1 169 ? 1.676 52.605 0.133 1.000 20.034 168 ALA AAA CA 1
ATOM 1254 C C . ALA A 1 169 ? 1.711 53.302 1.495 1.000 21.076 168 ALA AAA C 1
ATOM 1255 O O . ALA A 1 169 ? 2.730 53.186 2.220 1.000 20.935 168 ALA AAA O 1
ATOM 1257 N N . ASP A 1 170 ? 0.607 53.956 1.873 1.000 17.713 169 ASP AAA N 1
ATOM 1258 C CA . ASP A 1 170 ? 0.315 54.339 3.275 1.000 18.104 169 ASP AAA CA 1
ATOM 1259 C C . ASP A 1 170 ? -0.369 53.118 3.897 1.000 17.909 169 ASP AAA C 1
ATOM 1260 O O . ASP A 1 170 ? -0.545 52.109 3.223 1.000 16.155 169 ASP AAA O 1
ATOM 1265 N N . PRO A 1 171 ? -0.794 53.152 5.174 1.000 17.943 170 PRO AAA N 1
ATOM 1266 C CA . PRO A 1 171 ? -1.444 51.996 5.794 1.000 19.769 170 PRO AAA CA 1
ATOM 1267 C C . PRO A 1 171 ? -2.670 51.486 5.028 1.000 19.265 170 PRO AAA C 1
ATOM 1268 O O . PRO A 1 171 ? -2.781 50.288 4.827 1.000 18.445 170 PRO AAA O 1
ATOM 1272 N N . ALA A 1 172 ? -3.517 52.394 4.538 1.000 19.064 171 ALA AAA N 1
ATOM 1273 C CA . ALA A 1 172 ? -4.681 52.023 3.707 1.000 18.499 171 ALA AAA CA 1
ATOM 1274 C C . ALA A 1 172 ? -4.204 51.279 2.454 1.000 18.356 171 ALA AAA C 1
ATOM 1275 O O . ALA A 1 172 ? -4.869 50.305 2.008 1.000 16.963 171 ALA AAA O 1
ATOM 1277 N N . GLY A 1 173 ? -3.124 51.747 1.821 1.000 16.465 172 GLY AAA N 1
ATOM 1278 C CA . GLY A 1 173 ? -2.557 51.089 0.639 1.000 16.868 172 GLY AAA CA 1
ATOM 1279 C C . GLY A 1 173 ? -2.066 49.685 0.978 1.000 15.368 172 GLY AAA C 1
ATOM 1280 O O . GLY A 1 173 ? -2.161 48.778 0.134 1.000 16.168 172 GLY AAA O 1
ATOM 1281 N N . VAL A 1 174 ? -1.474 49.503 2.145 1.000 15.737 173 VAL AAA N 1
ATOM 1282 C CA . VAL A 1 174 ? -1.004 48.149 2.565 1.000 17.436 173 VAL AAA CA 1
ATOM 1283 C C . VAL A 1 174 ? -2.223 47.218 2.742 1.000 15.918 173 VAL AAA C 1
ATOM 1284 O O . VAL A 1 174 ? -2.209 46.115 2.195 1.000 16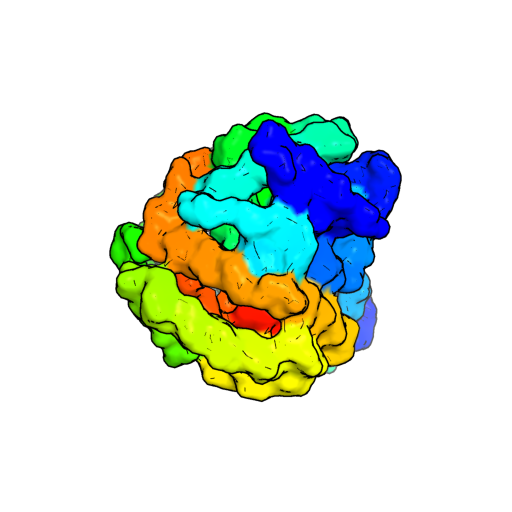.982 173 VAL AAA O 1
ATOM 1288 N N . VAL A 1 175 ? -3.253 47.667 3.443 1.000 15.865 174 VAL AAA N 1
ATOM 1289 C CA . VAL A 1 175 ? -4.554 46.939 3.552 1.000 16.020 174 VAL AAA CA 1
ATOM 1290 C C . VAL A 1 175 ? -5.059 46.598 2.149 1.000 17.992 174 VAL AAA C 1
ATOM 1291 O O . VAL A 1 175 ? -5.320 45.427 1.912 1.000 19.857 174 VAL AAA O 1
ATOM 1295 N N . ALA A 1 176 ? -5.193 47.567 1.226 1.000 17.274 175 ALA AAA N 1
ATOM 1296 C CA . ALA A 1 176 ? -5.676 47.304 -0.152 1.000 18.655 175 ALA AAA CA 1
ATOM 1297 C C . ALA A 1 176 ? -4.764 46.267 -0.839 1.000 21.175 175 ALA AAA C 1
ATOM 1298 O O . ALA A 1 176 ? -5.269 45.438 -1.607 1.000 18.821 175 ALA AAA O 1
ATOM 1300 N N . GLY A 1 177 ? -3.434 46.333 -0.648 1.000 19.698 176 GLY AAA N 1
ATOM 1301 C CA . GLY A 1 177 ? -2.522 45.423 -1.361 1.000 19.906 176 GLY AAA CA 1
ATOM 1302 C C . GLY A 1 177 ? -2.563 44.005 -0.794 1.000 23.308 176 GLY AAA C 1
ATOM 1303 O O . GLY A 1 177 ? -2.274 43.045 -1.520 1.000 22.691 176 GLY AAA O 1
ATOM 1304 N N . LEU A 1 178 ? -2.908 43.831 0.482 1.000 20.969 177 LEU AAA N 1
ATOM 1305 C CA . LEU A 1 178 ? -2.927 42.487 1.111 1.000 22.855 177 LEU AAA CA 1
ATOM 1306 C C . LEU A 1 178 ? -4.362 41.915 1.212 1.000 25.058 177 LEU AAA C 1
ATOM 1307 O O . LEU A 1 178 ? -4.539 41.043 1.989 1.000 29.666 177 LEU AAA O 1
ATOM 1312 N N . SER A 1 179 ? -5.345 42.386 0.445 1.000 26.163 178 SER AAA N 1
ATOM 1313 C CA . SER A 1 179 ? -6.773 41.966 0.453 1.000 26.874 178 SER AAA CA 1
ATOM 1314 C C . SER A 1 179 ? -7.087 40.484 0.853 1.000 26.568 178 SER AAA C 1
ATOM 1315 O O . SER A 1 179 ? -7.963 40.252 1.610 1.000 36.609 178 SER AAA O 1
ATOM 1318 N N . SER A 1 180 ? -6.452 39.473 0.301 1.000 30.528 179 SER AAA N 1
ATOM 1319 C CA . SER A 1 180 ? -6.807 38.057 0.615 1.000 35.419 179 SER AAA CA 1
ATOM 1320 C C . SER A 1 180 ? -6.215 37.670 1.981 1.000 29.465 179 SER AAA C 1
ATOM 1321 O O . SER A 1 180 ? -6.448 36.539 2.464 1.000 31.111 179 SER AAA O 1
ATOM 1324 N N . LEU A 1 181 ? -5.316 38.475 2.512 1.000 21.338 180 LEU AAA N 1
ATOM 1325 C CA . LEU A 1 181 ? -4.393 37.924 3.540 1.000 21.292 180 LEU AAA CA 1
ATOM 1326 C C . LEU A 1 181 ? -4.733 38.440 4.936 1.000 22.587 180 LEU AAA C 1
ATOM 1327 O O . LEU A 1 181 ? -4.147 37.902 5.882 1.000 23.652 180 LEU AAA O 1
ATOM 1332 N N . LEU A 1 182 ? -5.607 39.439 5.060 1.000 18.677 181 LEU AAA N 1
ATOM 1333 C CA . LEU A 1 182 ? -5.820 40.101 6.369 1.000 17.993 181 LEU AAA CA 1
ATOM 1334 C C . LEU A 1 182 ? -7.241 39.844 6.828 1.000 20.190 181 LEU AAA C 1
ATOM 1335 O O . LEU A 1 182 ? -8.204 40.260 6.196 1.000 19.738 181 LEU AAA O 1
ATOM 1340 N N . PRO A 1 183 ? -7.419 39.160 7.980 1.000 18.730 182 PRO AAA N 1
ATOM 1341 C CA . PRO A 1 183 ? -8.713 39.154 8.658 1.000 18.581 182 PRO AAA CA 1
ATOM 1342 C C . PRO A 1 183 ? -8.934 40.515 9.325 1.000 16.354 182 PRO AAA C 1
ATOM 1343 O O . PRO A 1 183 ? -8.040 41.324 9.370 1.000 15.298 182 PRO AAA O 1
ATOM 1347 N N . ALA A 1 184 ? -10.145 40.768 9.815 1.000 17.304 183 ALA AAA N 1
ATOM 1348 C CA . ALA A 1 184 ? -10.555 42.079 10.355 1.000 19.289 183 ALA AAA CA 1
ATOM 1349 C C . ALA A 1 184 ? -9.595 42.510 11.469 1.000 17.408 183 ALA AAA C 1
ATOM 1350 O O . ALA A 1 184 ? -9.307 43.703 11.576 1.000 15.734 183 ALA AAA O 1
ATOM 1352 N N . VAL A 1 185 ? -9.164 41.575 12.323 1.000 17.516 184 VAL AAA N 1
ATOM 1353 C CA . VAL A 1 185 ? -8.293 41.917 13.491 1.000 18.141 184 VAL AAA CA 1
ATOM 1354 C C . VAL A 1 185 ? -6.936 42.457 13.010 1.000 17.822 184 VAL AAA C 1
ATOM 1355 O O . VAL A 1 185 ? -6.390 43.389 13.680 1.000 14.788 184 VAL AAA O 1
ATOM 1359 N N . ASP A 1 186 ? -6.431 41.963 11.879 1.000 15.522 185 ASP AAA N 1
ATOM 1360 C CA . ASP A 1 186 ? -5.197 42.449 11.212 1.000 16.486 185 ASP AAA CA 1
ATOM 1361 C C . ASP A 1 186 ? -5.419 43.797 10.536 1.000 16.039 185 ASP AAA C 1
ATOM 1362 O O . ASP A 1 186 ? -4.561 44.686 10.659 1.000 18.609 185 ASP AAA O 1
ATOM 1367 N N . VAL A 1 187 ? -6.532 43.962 9.831 1.000 16.656 186 VAL AAA N 1
ATOM 1368 C CA . VAL A 1 187 ? -6.847 45.285 9.246 1.000 16.867 186 VAL AAA CA 1
ATOM 1369 C C . VAL A 1 187 ? -6.889 46.323 10.364 1.000 17.538 186 VAL AAA C 1
ATOM 1370 O O . VAL A 1 187 ? -6.322 47.437 10.192 1.000 19.244 186 VAL AAA O 1
ATOM 1374 N N . ALA A 1 1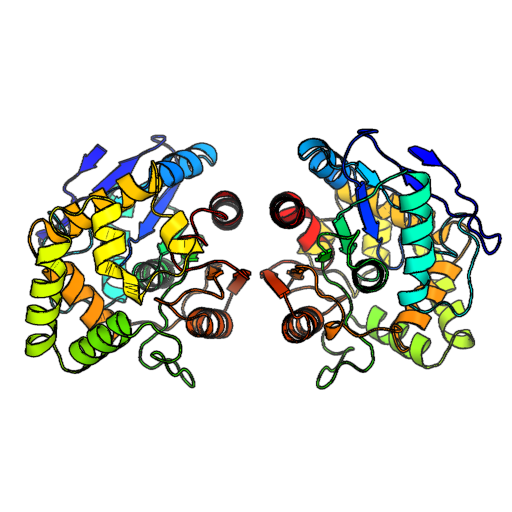88 ? -7.552 46.009 11.473 1.000 19.809 187 ALA AAA N 1
ATOM 1375 C CA . ALA A 1 188 ? -7.719 46.913 12.640 1.000 23.372 187 ALA AAA CA 1
ATOM 1376 C C . ALA A 1 188 ? -6.341 47.207 13.266 1.000 23.417 187 ALA AAA C 1
ATOM 1377 O O . ALA A 1 188 ? -6.093 48.339 13.722 1.000 21.458 187 ALA AAA O 1
ATOM 1379 N N . ALA A 1 189 ? -5.417 46.258 13.243 1.000 22.033 188 ALA AAA N 1
ATOM 1380 C CA . ALA A 1 189 ? -4.046 46.486 13.759 1.000 21.831 188 ALA AAA CA 1
ATOM 1381 C C . ALA A 1 189 ? -3.305 47.544 12.913 1.000 22.336 188 ALA AAA C 1
ATOM 1382 O O . ALA A 1 189 ? -2.468 48.259 13.484 1.000 19.806 188 ALA AAA O 1
ATOM 1384 N N . LEU A 1 190 ? -3.568 47.654 11.609 1.000 20.465 189 LEU AAA N 1
ATOM 1385 C CA . LEU A 1 190 ? -2.801 48.548 10.700 1.000 22.048 189 LEU AAA CA 1
ATOM 1386 C C . LEU A 1 190 ? -3.337 49.987 10.710 1.000 26.642 189 LEU AAA C 1
ATOM 1387 O O . LEU A 1 190 ? -3.503 50.599 9.662 1.000 34.222 189 LEU AAA O 1
ATOM 1392 N N . THR A 1 191 ? -3.644 50.505 11.869 1.000 27.582 190 THR AAA N 1
ATOM 1393 C CA . THR A 1 191 ? -4.164 51.863 12.073 1.000 28.385 190 THR AAA CA 1
ATOM 1394 C C . THR A 1 191 ? -3.146 52.553 12.959 1.000 26.501 190 THR AAA C 1
ATOM 1395 O O . THR A 1 191 ? -2.311 51.838 13.581 1.000 23.526 190 THR AAA O 1
ATOM 1399 N N . ASP A 1 192 ? -3.196 53.872 12.993 1.000 26.207 191 ASP AAA N 1
ATOM 1400 C CA . ASP A 1 192 ? -2.442 54.670 13.972 1.000 27.229 191 ASP AAA CA 1
ATOM 1401 C C . ASP A 1 192 ? -0.946 54.356 13.807 1.000 25.340 191 ASP AAA C 1
ATOM 1402 O O . ASP A 1 192 ? -0.447 54.157 12.671 1.000 24.537 191 ASP AAA O 1
ATOM 1407 N N . GLU A 1 193 ? -0.218 54.370 14.910 1.000 23.325 192 GLU AAA N 1
ATOM 1408 C CA . GLU A 1 193 ? 1.254 54.331 14.883 1.000 23.028 192 GLU AAA CA 1
ATOM 1409 C C . GLU A 1 193 ? 1.739 53.004 14.278 1.000 21.051 192 GLU AAA C 1
ATOM 1410 O O . GLU A 1 193 ? 2.680 53.030 13.462 1.000 20.468 192 GLU AAA O 1
ATOM 1416 N N . TYR A 1 194 ? 1.203 51.875 14.710 1.000 20.206 193 TYR AAA N 1
ATOM 1417 C CA . TYR A 1 194 ? 1.652 50.559 14.174 1.000 22.687 193 TYR AAA CA 1
ATOM 1418 C C . TYR A 1 194 ? 1.496 50.536 12.643 1.000 21.450 193 TYR AAA C 1
ATOM 1419 O O . TYR A 1 194 ? 2.405 50.057 11.933 1.000 18.399 193 TYR AAA O 1
ATOM 1428 N N . GLY A 1 195 ? 0.339 50.972 12.117 1.000 19.581 194 GLY AAA N 1
ATOM 1429 C CA . GLY A 1 195 ? 0.129 51.010 10.665 1.000 19.113 194 GLY AAA CA 1
ATOM 1430 C C . GLY A 1 195 ? 1.177 51.877 9.984 1.000 18.940 194 GLY AAA C 1
ATOM 1431 O O . GLY A 1 195 ? 1.690 51.473 8.923 1.000 18.448 194 GLY AAA O 1
ATOM 1432 N N . GLU A 1 196 ? 1.463 53.053 10.533 1.000 17.403 195 GLU AAA N 1
ATOM 1433 C CA . GLU A 1 196 ? 2.474 53.968 9.949 1.000 19.788 195 GLU AAA CA 1
ATOM 1434 C C . GLU A 1 196 ? 3.824 53.255 9.925 1.000 19.003 195 GLU AAA C 1
ATOM 1435 O O . GLU A 1 196 ? 4.505 53.353 8.892 1.000 16.666 195 GLU AAA O 1
ATOM 1441 N N . ASP A 1 197 ? 4.195 52.579 11.027 1.000 16.834 196 ASP AAA N 1
ATOM 1442 C CA . ASP A 1 197 ? 5.502 51.887 11.116 1.000 18.278 196 ASP AAA CA 1
ATOM 1443 C C . ASP A 1 197 ? 5.563 50.755 10.086 1.000 16.901 196 ASP AAA C 1
ATOM 1444 O O . ASP A 1 197 ? 6.581 50.581 9.441 1.000 14.907 196 ASP AAA O 1
ATOM 1449 N N . MET A 1 198 ? 4.505 49.970 9.967 1.000 17.941 197 MET AAA N 1
ATOM 1450 C CA . MET A 1 198 ? 4.493 48.796 9.069 1.000 18.637 197 MET AAA CA 1
ATOM 1451 C C . MET A 1 198 ? 4.509 49.279 7.625 1.000 17.705 197 MET AAA C 1
ATOM 1452 O O . MET A 1 198 ? 5.239 48.677 6.809 1.000 15.248 197 MET AAA O 1
ATOM 1457 N N . ALA A 1 199 ? 3.801 50.361 7.316 1.000 17.855 198 ALA AAA N 1
ATOM 1458 C CA . ALA A 1 199 ? 3.813 50.900 5.942 1.000 18.177 198 ALA AAA CA 1
ATOM 1459 C C . ALA A 1 199 ? 5.212 51.433 5.607 1.000 16.201 198 ALA AAA C 1
ATOM 1460 O O . ALA A 1 199 ? 5.679 51.225 4.494 1.000 16.042 198 ALA AAA O 1
ATOM 1462 N N . ALA A 1 200 ? 5.835 52.160 6.511 1.000 16.442 199 ALA AAA N 1
ATOM 1463 C CA . ALA A 1 200 ? 7.222 52.693 6.317 1.000 16.629 199 ALA AAA CA 1
ATOM 1464 C C . ALA A 1 200 ? 8.181 51.520 6.113 1.000 15.743 199 ALA AAA C 1
ATOM 1465 O O . ALA A 1 200 ? 9.033 51.604 5.264 1.000 14.299 199 ALA AAA O 1
ATOM 1467 N N . GLY A 1 201 ? 7.990 50.434 6.854 1.000 15.405 200 GLY AAA N 1
ATOM 1468 C CA . GLY A 1 201 ? 8.789 49.195 6.711 1.000 15.654 200 GLY AAA CA 1
ATOM 1469 C C . GLY A 1 201 ? 8.614 48.610 5.329 1.000 16.780 200 GLY AAA C 1
ATOM 1470 O O . GLY A 1 201 ? 9.620 48.151 4.733 1.000 16.230 200 GLY AAA O 1
ATOM 1471 N N . MET A 1 202 ? 7.376 48.577 4.831 1.000 15.830 201 MET AAA N 1
ATOM 1472 C CA . MET A 1 202 ? 7.050 47.999 3.508 1.000 16.642 201 MET AAA CA 1
ATOM 1473 C C . MET A 1 202 ? 7.687 48.882 2.418 1.000 16.139 201 MET AAA C 1
ATOM 1474 O O . MET A 1 202 ? 8.298 48.355 1.489 1.000 15.264 201 MET AAA O 1
ATOM 1479 N N . ARG A 1 203 ? 7.577 50.204 2.544 1.000 15.221 202 ARG AAA N 1
ATOM 1480 C CA . ARG A 1 203 ? 8.160 51.126 1.546 1.000 15.620 202 ARG AAA CA 1
ATOM 1481 C C . ARG A 1 203 ? 9.687 50.931 1.495 1.000 15.728 202 ARG AAA C 1
ATOM 1482 O O . ARG A 1 203 ? 10.264 50.872 0.358 1.000 15.672 202 ARG AAA O 1
ATOM 1490 N N . GLU A 1 204 ? 10.346 50.867 2.646 1.000 14.946 203 GLU AAA N 1
ATOM 1491 C CA . GLU A 1 204 ? 11.815 50.709 2.668 1.000 15.384 203 GLU AAA CA 1
ATOM 1492 C C . GLU A 1 204 ? 12.170 49.333 2.104 1.000 14.863 203 GLU AAA C 1
ATOM 1493 O O . GLU A 1 204 ? 13.172 49.243 1.377 1.000 14.385 203 GLU AAA O 1
ATOM 1499 N N . ALA A 1 205 ? 11.390 48.291 2.414 1.000 14.734 204 ALA AAA N 1
ATOM 1500 C CA . ALA A 1 205 ? 11.633 46.933 1.903 1.000 15.546 204 ALA AAA CA 1
ATOM 1501 C C . ALA A 1 205 ? 11.691 46.944 0.370 1.000 15.485 204 ALA AAA C 1
ATOM 1502 O O . ALA A 1 205 ? 12.396 46.106 -0.209 1.000 16.294 204 ALA AAA O 1
ATOM 1504 N N . LEU A 1 206 ? 10.888 47.779 -0.271 1.000 15.592 205 LEU AAA N 1
ATOM 1505 C CA . LEU A 1 206 ? 10.706 47.755 -1.752 1.000 16.429 205 LEU AAA CA 1
ATOM 1506 C C . LEU A 1 206 ? 11.385 48.937 -2.431 1.000 16.044 205 LEU AAA C 1
ATOM 1507 O O . LEU A 1 206 ? 11.327 49.000 -3.664 1.000 17.205 205 LEU AAA O 1
ATOM 1512 N N . ARG A 1 207 ? 12.134 49.750 -1.704 1.000 17.446 206 ARG AAA N 1
ATOM 1513 C CA . ARG A 1 207 ? 12.718 50.997 -2.268 1.000 18.349 206 ARG AAA CA 1
ATOM 1514 C C . ARG A 1 207 ? 13.668 50.673 -3.432 1.000 19.099 206 ARG AAA C 1
ATOM 1515 O O . ARG A 1 207 ? 13.716 51.455 -4.403 1.000 20.242 206 ARG AAA O 1
ATOM 1523 N N . THR A 1 208 ? 14.427 49.578 -3.367 1.000 15.896 207 THR AAA N 1
ATOM 1524 C CA . THR A 1 208 ? 15.429 49.255 -4.402 1.000 19.213 207 THR AAA CA 1
ATOM 1525 C C . THR A 1 208 ? 14.984 48.019 -5.172 1.000 20.582 207 THR AAA C 1
ATOM 1526 O O . THR A 1 208 ? 15.850 47.418 -5.808 1.000 23.250 207 THR AAA O 1
ATOM 1530 N N . GLY A 1 209 ? 13.715 47.620 -5.055 1.000 16.029 208 GLY AAA N 1
ATOM 1531 C CA . GLY A 1 209 ? 13.163 46.503 -5.830 1.000 17.666 208 GLY AAA CA 1
ATOM 1532 C C . GLY A 1 209 ? 12.811 45.317 -4.936 1.000 16.238 208 GLY AAA C 1
ATOM 1533 O O . GLY A 1 209 ? 12.753 45.460 -3.682 1.000 15.533 208 GLY AAA O 1
ATOM 1534 N N . VAL A 1 210 ? 12.513 44.188 -5.571 1.000 15.757 209 VAL AAA N 1
ATOM 1535 C CA . VAL A 1 210 ? 11.879 43.027 -4.904 1.000 17.473 209 VAL AAA CA 1
ATOM 1536 C C . VAL A 1 210 ? 12.929 41.983 -4.527 1.000 17.224 209 VAL AAA C 1
ATOM 1537 O O . VAL A 1 210 ? 12.519 40.917 -4.110 1.000 14.928 209 VAL AAA O 1
ATOM 1541 N N . ASP A 1 211 ? 14.232 42.283 -4.643 1.000 15.406 210 ASP AAA N 1
ATOM 1542 C CA . ASP A 1 211 ? 15.293 41.255 -4.502 1.000 16.444 210 ASP AAA CA 1
ATOM 1543 C C . ASP A 1 211 ? 15.239 40.617 -3.110 1.000 15.736 210 ASP AAA C 1
ATOM 1544 O O . ASP A 1 211 ? 15.474 39.436 -3.031 1.000 15.376 210 ASP AAA O 1
ATOM 1549 N N . GLY A 1 212 ? 15.022 41.392 -2.039 1.000 16.224 211 GLY AAA N 1
ATOM 1550 C CA . GLY A 1 212 ? 15.004 40.798 -0.693 1.000 14.978 211 GLY AAA CA 1
ATOM 1551 C C . GLY A 1 212 ? 13.804 39.879 -0.518 1.000 14.488 211 GLY AAA C 1
ATOM 1552 O O . GLY A 1 212 ? 13.934 38.800 0.083 1.000 13.826 211 GLY AAA O 1
ATOM 1553 N N . TRP A 1 213 ? 12.654 40.300 -1.024 1.000 14.070 212 TRP AAA N 1
ATOM 1554 C CA . TRP A 1 213 ? 11.387 39.532 -0.982 1.000 15.491 212 TRP AAA CA 1
ATOM 1555 C C . TRP A 1 213 ? 11.566 38.231 -1.789 1.000 14.392 212 TRP AAA C 1
ATOM 1556 O O . TRP A 1 213 ? 11.289 37.132 -1.292 1.000 14.150 212 TRP AAA O 1
ATOM 1567 N N . LEU A 1 214 ? 12.071 38.363 -3.002 1.000 16.172 213 LEU AAA N 1
ATOM 1568 C CA . LEU A 1 214 ? 12.342 37.212 -3.888 1.000 17.375 213 LEU AAA CA 1
ATOM 1569 C C . LEU A 1 214 ? 13.295 36.244 -3.190 1.000 15.087 213 LEU AAA C 1
ATOM 1570 O O . LEU A 1 214 ? 13.003 35.048 -3.165 1.000 15.007 213 LEU AAA O 1
ATOM 1575 N N . ASP A 1 215 ? 14.425 36.725 -2.691 1.000 14.546 214 ASP AAA N 1
ATOM 1576 C CA . ASP A 1 215 ? 15.465 35.821 -2.124 1.000 14.184 214 ASP AAA CA 1
ATOM 1577 C C . ASP A 1 215 ? 14.973 35.175 -0.811 1.000 14.320 214 ASP AAA C 1
ATOM 1578 O O . ASP A 1 215 ? 15.321 33.985 -0.556 1.000 14.177 214 ASP AAA O 1
ATOM 1583 N N . ASP A 1 216 ? 14.183 35.883 -0.012 1.000 14.025 215 ASP AAA N 1
ATOM 1584 C CA . ASP A 1 216 ? 13.484 35.280 1.158 1.000 14.240 215 ASP AAA CA 1
ATOM 1585 C C . ASP A 1 216 ? 12.588 34.116 0.689 1.000 14.869 215 ASP AAA C 1
ATOM 1586 O O . ASP A 1 216 ? 12.719 32.966 1.203 1.000 15.183 215 ASP AAA O 1
ATOM 1591 N N . ASP A 1 217 ? 11.707 34.362 -0.281 1.000 16.063 216 ASP AAA N 1
ATOM 1592 C CA . ASP A 1 217 ? 10.728 33.351 -0.746 1.000 16.001 216 ASP AAA CA 1
ATOM 1593 C C . ASP A 1 217 ? 11.478 32.115 -1.259 1.000 16.680 216 ASP AAA C 1
ATOM 1594 O O . ASP A 1 217 ? 11.047 30.975 -0.966 1.000 15.696 216 ASP AAA O 1
ATOM 1599 N N . LEU A 1 218 ? 12.545 32.322 -2.032 1.000 16.257 217 LEU AAA N 1
ATOM 1600 C CA . LEU A 1 218 ? 13.316 31.205 -2.622 1.000 17.953 217 LEU AAA CA 1
ATOM 1601 C C . LEU A 1 218 ? 13.971 30.425 -1.481 1.000 16.530 217 LEU AAA C 1
ATOM 1602 O O . LEU A 1 218 ? 14.103 29.181 -1.580 1.000 18.569 217 LEU AAA O 1
ATOM 1607 N N . ALA A 1 219 ? 14.404 31.102 -0.419 1.000 15.107 218 ALA AAA N 1
ATOM 1608 C CA . ALA A 1 219 ? 15.002 30.439 0.750 1.000 15.331 218 ALA AAA CA 1
ATOM 1609 C C . ALA A 1 219 ? 13.943 29.599 1.485 1.000 15.541 218 ALA AAA C 1
ATOM 1610 O O . ALA A 1 219 ? 14.285 28.546 2.069 1.000 16.842 218 ALA AAA O 1
ATOM 1612 N N . PHE A 1 220 ? 12.705 30.063 1.545 1.000 15.489 219 PHE AAA N 1
ATOM 1613 C CA . PHE A 1 220 ? 11.673 29.388 2.359 1.000 14.497 219 PHE AAA CA 1
ATOM 1614 C C . PHE A 1 220 ? 11.203 28.107 1.674 1.000 16.435 219 PHE AAA C 1
ATOM 1615 O O . PHE A 1 220 ? 10.589 27.290 2.348 1.000 18.799 219 PHE AAA O 1
ATOM 1623 N N . VAL A 1 221 ? 11.418 27.974 0.385 1.000 15.585 220 VAL AAA N 1
ATOM 1624 C CA . VAL A 1 221 ? 10.949 26.769 -0.352 1.000 16.779 220 VAL AAA CA 1
ATOM 1625 C C . VAL A 1 221 ? 12.115 25.801 -0.575 1.000 20.607 220 VAL AAA C 1
ATOM 1626 O O . VAL A 1 221 ? 11.920 24.817 -1.251 1.000 21.264 220 VAL AAA O 1
ATOM 1630 N N . ARG A 1 222 ? 13.252 26.017 0.062 1.000 18.911 221 ARG AAA N 1
ATOM 1631 C CA . ARG A 1 222 ? 14.342 25.027 0.069 1.000 20.644 221 ARG AAA CA 1
ATOM 1632 C C . ARG A 1 222 ? 14.740 24.734 1.509 1.000 20.181 221 ARG AAA C 1
ATOM 1633 O O . ARG A 1 222 ? 14.249 25.428 2.435 1.000 15.924 221 ARG AAA O 1
ATOM 1641 N N . GLY A 1 223 ? 15.678 23.796 1.690 1.000 18.463 222 GLY AAA N 1
ATOM 1642 C CA . GLY A 1 223 ? 16.190 23.478 3.023 1.000 19.057 222 GLY AAA CA 1
ATOM 1643 C C . GLY A 1 223 ? 16.718 24.736 3.691 1.000 17.271 222 GLY AAA C 1
ATOM 1644 O O . GLY A 1 223 ? 17.471 25.508 3.056 1.000 16.016 222 GLY AAA O 1
ATOM 1645 N N . TRP A 1 224 ? 16.383 24.910 4.960 1.000 15.911 223 TRP AAA N 1
ATOM 1646 C CA . TRP A 1 224 ? 16.831 26.062 5.775 1.000 17.132 223 TRP AAA CA 1
ATOM 1647 C C . TRP A 1 224 ? 18.344 25.999 5.966 1.000 17.006 223 TRP AAA C 1
ATOM 1648 O O . TRP A 1 224 ? 18.965 27.036 6.130 1.000 17.771 223 TRP AAA O 1
ATOM 1659 N N . GLY A 1 225 ? 18.887 24.787 6.040 1.000 17.046 224 GLY AAA N 1
ATOM 1660 C CA . GLY A 1 225 ? 20.295 24.539 6.390 1.000 18.158 224 GLY AAA CA 1
ATOM 1661 C C . GLY A 1 225 ? 20.450 24.095 7.816 1.000 20.939 224 GLY AAA C 1
ATOM 1662 O O . GLY A 1 225 ? 21.596 23.975 8.280 1.000 20.174 224 GLY AAA O 1
ATOM 1663 N N . PHE A 1 226 ? 19.353 23.959 8.539 1.000 20.003 225 PHE AAA N 1
ATOM 1664 C CA . PHE A 1 226 ? 19.321 23.401 9.913 1.000 19.701 225 PHE AAA CA 1
ATOM 1665 C C . PHE A 1 226 ? 17.911 22.903 10.170 1.000 20.350 225 PHE AAA C 1
ATOM 1666 O O . PHE A 1 226 ? 17.030 23.224 9.358 1.000 19.047 225 PHE AAA O 1
ATOM 1674 N N . ALA A 1 227 ? 17.692 22.198 11.285 1.000 20.405 226 ALA AAA N 1
ATOM 1675 C CA . ALA A 1 227 ? 16.359 21.727 11.709 1.000 23.103 226 ALA AAA CA 1
ATOM 1676 C C . ALA A 1 227 ? 15.954 22.451 12.987 1.000 21.624 226 ALA AAA C 1
ATOM 1677 O O . ALA A 1 227 ? 16.802 22.777 13.783 1.000 21.854 226 ALA AAA O 1
ATOM 1679 N N . PRO A 1 228 ? 14.651 22.642 13.258 1.000 23.269 227 PRO AAA N 1
ATOM 1680 C CA . PRO A 1 228 ? 14.205 23.147 14.547 1.000 23.282 227 PRO AAA CA 1
ATOM 1681 C C . PRO A 1 228 ? 14.732 22.309 15.715 1.000 21.095 227 PRO AAA C 1
ATOM 1682 O O . PRO A 1 228 ? 15.006 22.843 16.745 1.000 21.760 227 PRO AAA O 1
ATOM 1686 N N . GLU A 1 229 ? 14.939 21.007 15.509 1.000 22.821 228 GLU AAA N 1
ATOM 1687 C CA . GLU A 1 229 ? 15.470 20.111 16.578 1.000 22.440 228 GLU AAA CA 1
ATOM 1688 C C . GLU A 1 229 ? 16.868 20.582 17.001 1.000 21.934 228 GLU AAA C 1
ATOM 1689 O O . GLU A 1 229 ? 17.257 20.319 18.130 1.000 25.341 228 GLU AAA O 1
ATOM 1695 N N . ASP A 1 230 ? 17.584 21.331 16.162 1.000 21.629 229 ASP AAA N 1
ATOM 1696 C CA . ASP A 1 230 ? 18.949 21.849 16.467 1.000 22.183 229 ASP AAA CA 1
ATOM 1697 C C . ASP A 1 230 ? 18.905 23.098 17.346 1.000 22.355 229 ASP AAA C 1
ATOM 1698 O O . ASP A 1 230 ? 19.999 23.592 17.705 1.000 21.593 229 ASP AAA O 1
ATOM 1703 N N . VAL A 1 231 ? 17.721 23.673 17.585 1.000 20.258 230 VAL AAA N 1
ATOM 1704 C CA . VAL A 1 231 ? 17.586 24.893 18.431 1.000 20.915 230 VAL AAA CA 1
ATOM 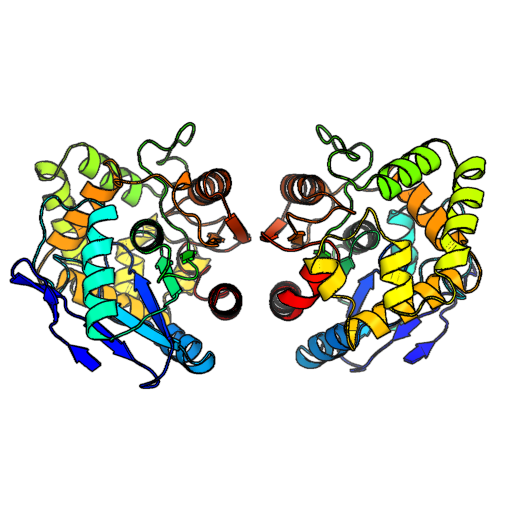1705 C C . VAL A 1 231 ? 17.482 24.455 19.898 1.000 20.462 230 VAL AAA C 1
ATOM 1706 O O . VAL A 1 231 ? 16.397 24.100 20.331 1.000 20.411 230 VAL AAA O 1
ATOM 1710 N N . ALA A 1 232 ? 18.573 24.535 20.655 1.000 21.207 231 ALA AAA N 1
ATOM 1711 C CA . ALA A 1 232 ? 18.672 24.008 22.037 1.000 23.763 231 ALA AAA CA 1
ATOM 1712 C C . ALA A 1 232 ? 18.127 25.030 23.035 1.000 25.303 231 ALA AAA C 1
ATOM 1713 O O . ALA A 1 232 ? 17.603 24.630 24.107 1.000 26.570 231 ALA AAA O 1
ATOM 1715 N N . VAL A 1 233 ? 18.200 26.325 22.713 1.000 20.919 232 VAL AAA N 1
ATOM 1716 C CA . VAL A 1 233 ? 17.786 27.401 23.650 1.000 20.701 232 VAL AAA CA 1
ATOM 1717 C C . VAL A 1 233 ? 16.265 27.433 23.721 1.000 19.306 232 VAL AAA C 1
ATOM 1718 O O . VAL A 1 233 ? 15.584 26.933 22.822 1.000 19.174 232 VAL AAA O 1
ATOM 1722 N N . PRO A 1 234 ? 15.721 28.017 24.797 1.000 20.656 233 PRO AAA N 1
ATOM 1723 C CA . PRO A 1 234 ? 14.293 28.157 24.974 1.000 20.422 233 PRO AAA CA 1
ATOM 1724 C C . PRO A 1 234 ? 13.732 29.065 23.879 1.000 19.241 233 PRO AAA C 1
ATOM 1725 O O . PRO A 1 234 ? 14.326 30.098 23.592 1.000 17.433 233 PRO AAA O 1
ATOM 1729 N N . VAL A 1 235 ? 12.614 28.627 23.313 1.000 18.190 234 VAL AAA N 1
ATOM 1730 C CA . VAL A 1 235 ? 11.830 29.393 22.317 1.000 17.991 234 VAL AAA CA 1
ATOM 1731 C C . VAL A 1 235 ? 10.479 29.744 22.938 1.000 19.474 234 VAL AAA C 1
ATOM 1732 O O . VAL A 1 235 ? 9.852 28.864 23.547 1.000 19.031 234 VAL AAA O 1
ATOM 1736 N N . SER A 1 236 ? 10.092 31.003 22.802 1.000 17.933 235 SER AAA N 1
ATOM 1737 C CA . SER A 1 236 ? 8.750 31.534 23.135 1.000 16.595 235 SER AAA CA 1
ATOM 1738 C C . SER A 1 236 ? 8.032 31.667 21.795 1.000 16.951 235 SER AAA C 1
ATOM 1739 O O . SER A 1 236 ? 8.439 32.508 20.992 1.000 15.571 235 SER AAA O 1
ATOM 1742 N N . LEU A 1 237 ? 7.108 30.759 21.508 1.000 15.176 236 LEU AAA N 1
ATOM 1743 C CA . LEU A 1 237 ? 6.458 30.660 20.201 1.000 16.065 236 LEU AAA CA 1
ATOM 1744 C C . LEU A 1 237 ? 5.014 31.164 20.296 1.000 15.805 236 LEU AAA C 1
ATOM 1745 O O . LEU A 1 237 ? 4.278 30.688 21.171 1.000 16.554 236 LEU AAA O 1
ATOM 1750 N N . TRP A 1 238 ? 4.648 32.078 19.409 1.000 13.894 237 TRP AAA N 1
ATOM 1751 C CA . TRP A 1 238 ? 3.322 32.730 19.397 1.000 14.136 237 TRP AAA CA 1
ATOM 1752 C C . TRP A 1 238 ? 2.699 32.568 18.025 1.000 14.616 237 TRP AAA C 1
ATOM 1753 O O . TRP A 1 238 ? 3.398 32.725 17.003 1.000 14.896 237 TRP AAA O 1
ATOM 1764 N N . GLN A 1 239 ? 1.420 32.271 17.998 1.000 15.076 238 GLN AAA N 1
ATOM 1765 C CA . GLN A 1 239 ? 0.680 32.060 16.738 1.000 17.189 238 GLN AAA CA 1
ATOM 1766 C C . GLN A 1 239 ? -0.777 32.462 16.962 1.000 19.162 238 GLN AAA C 1
ATOM 1767 O O . GLN A 1 239 ? -1.364 31.995 17.964 1.000 18.899 238 GLN AAA O 1
ATOM 1773 N N . GLY A 1 240 ? -1.321 33.251 16.037 1.000 17.814 239 GLY AAA N 1
ATOM 1774 C CA . GLY A 1 240 ? -2.756 33.585 15.940 1.000 19.765 239 GLY AAA CA 1
ATOM 1775 C C . GLY A 1 240 ? -3.548 32.518 15.202 1.000 18.778 239 GLY AAA C 1
ATOM 1776 O O . GLY A 1 240 ? -3.126 32.088 14.092 1.000 18.873 239 GLY AAA O 1
ATOM 1777 N N . ALA A 1 241 ? -4.704 32.122 15.724 1.000 18.975 240 ALA AAA N 1
ATOM 1778 C CA . ALA A 1 241 ? -5.600 31.154 15.071 1.000 20.324 240 ALA AAA CA 1
ATOM 1779 C C . ALA A 1 241 ? -6.136 31.706 13.753 1.000 18.363 240 ALA AAA C 1
ATOM 1780 O O . ALA A 1 241 ? -6.460 30.898 12.897 1.000 20.623 240 ALA AAA O 1
ATOM 1782 N N . ASP A 1 242 ? -6.250 33.017 13.592 1.000 17.312 241 ASP AAA N 1
ATOM 1783 C CA . ASP A 1 242 ? -6.952 33.617 12.419 1.000 17.909 241 ASP AAA CA 1
ATOM 1784 C C . ASP A 1 242 ? -5.951 34.091 11.357 1.000 16.179 241 ASP AAA C 1
ATOM 1785 O O . ASP A 1 242 ? -6.370 34.672 10.348 1.000 17.481 241 ASP AAA O 1
ATOM 1790 N N . ASP A 1 243 ? -4.686 33.726 11.522 1.000 15.801 242 ASP AAA N 1
ATOM 1791 C CA . ASP A 1 243 ? -3.583 34.099 10.603 1.000 16.374 242 ASP AAA CA 1
ATOM 1792 C C . ASP A 1 243 ? -3.813 33.431 9.245 1.000 16.294 242 ASP AAA C 1
ATOM 1793 O O . ASP A 1 243 ? -3.920 32.193 9.184 1.000 16.681 242 ASP AAA O 1
ATOM 1798 N N . LEU A 1 244 ? -3.839 34.214 8.186 1.000 15.449 243 LEU AAA N 1
ATOM 1799 C CA . LEU A 1 244 ? -4.015 33.729 6.798 1.000 16.972 243 LEU AAA CA 1
ATOM 1800 C C . LEU A 1 244 ? -2.687 33.751 6.036 1.000 17.314 243 LEU AAA C 1
ATOM 1801 O O . LEU A 1 244 ? -2.665 33.332 4.877 1.000 19.884 243 LEU AAA O 1
ATOM 1806 N N . MET A 1 245 ? -1.641 34.310 6.617 1.000 16.459 244 MET AAA N 1
ATOM 1807 C CA . MET A 1 245 ? -0.327 34.417 5.943 1.000 16.807 244 MET AAA CA 1
ATOM 1808 C C . MET A 1 245 ? 0.549 33.228 6.364 1.000 16.149 244 MET AAA C 1
ATOM 1809 O O . MET A 1 245 ? 1.155 32.606 5.483 1.000 16.180 244 MET AAA O 1
ATOM 1814 N N . VAL A 1 246 ? 0.609 32.949 7.664 1.000 16.482 245 VAL AAA N 1
ATOM 1815 C CA . VAL A 1 246 ? 1.258 31.750 8.222 1.000 15.920 245 VAL AAA CA 1
ATOM 1816 C C . VAL A 1 246 ? 0.185 31.043 9.034 1.000 16.050 245 VAL AAA C 1
ATOM 1817 O O . VAL A 1 246 ? -0.210 31.474 10.108 1.000 15.373 245 VAL AAA O 1
ATOM 1821 N N . PRO A 1 247 ? -0.410 29.986 8.477 1.000 16.573 246 PRO AAA N 1
ATOM 1822 C CA . PRO A 1 247 ? -1.520 29.319 9.147 1.000 17.688 246 PRO AAA CA 1
ATOM 1823 C C . PRO A 1 247 ? -1.126 28.727 10.500 1.000 17.774 246 PRO AAA C 1
ATOM 1824 O O . PRO A 1 247 ? 0.009 28.343 10.720 1.000 16.412 246 PRO AAA O 1
ATOM 1828 N N . PHE A 1 248 ? -2.112 28.673 11.390 1.000 18.904 247 PHE AAA N 1
ATOM 1829 C CA . PHE A 1 248 ? -1.996 28.099 12.750 1.000 21.365 247 PHE AAA CA 1
ATOM 1830 C C . PHE A 1 248 ? -1.140 26.815 12.754 1.000 18.641 247 PHE AAA C 1
ATOM 1831 O O . PHE A 1 248 ? -0.294 26.618 13.636 1.000 17.152 247 PHE AAA O 1
ATOM 1839 N N . ALA A 1 249 ? -1.380 25.907 11.803 1.000 17.904 248 ALA AAA N 1
ATOM 1840 C CA . ALA A 1 249 ? -0.723 24.584 11.759 1.000 17.791 248 ALA AAA CA 1
ATOM 1841 C C . ALA A 1 249 ? 0.807 24.728 11.711 1.000 17.968 248 ALA AAA C 1
ATOM 1842 O O . ALA A 1 249 ? 1.487 23.770 12.135 1.000 16.516 248 ALA AAA O 1
ATOM 1844 N N . HIS A 1 250 ? 1.340 25.802 11.124 1.000 16.880 249 HIS AAA N 1
ATOM 1845 C CA . HIS A 1 250 ? 2.800 26.030 11.076 1.000 17.419 249 HIS AAA CA 1
ATOM 1846 C C . HIS A 1 250 ? 3.339 26.162 12.508 1.000 17.236 249 HIS AAA C 1
ATOM 1847 O O . HIS A 1 250 ? 4.355 25.547 12.781 1.000 16.908 249 HIS AAA O 1
ATOM 1854 N N . GLY A 1 251 ? 2.687 26.960 13.361 1.000 18.564 250 GLY AAA N 1
ATOM 1855 C CA . GLY A 1 251 ? 3.127 27.141 14.766 1.000 17.770 250 GLY AAA CA 1
ATOM 1856 C C . GLY A 1 251 ? 2.951 25.863 15.572 1.000 18.233 250 GLY AAA C 1
ATOM 1857 O O . GLY A 1 251 ? 3.841 25.504 16.335 1.000 17.108 250 GLY AAA O 1
ATOM 1858 N N . ARG A 1 252 ? 1.855 25.148 15.358 1.000 18.665 251 ARG AAA N 1
ATOM 1859 C CA . ARG A 1 252 ? 1.650 23.821 16.010 1.000 21.192 251 ARG AAA CA 1
ATOM 1860 C C . ARG A 1 252 ? 2.794 22.892 15.587 1.000 18.608 251 ARG AAA C 1
ATOM 1861 O O . ARG A 1 252 ? 3.375 22.243 16.452 1.000 20.795 251 ARG AAA O 1
ATOM 1869 N N . TRP A 1 253 ? 3.187 22.889 14.309 1.000 20.044 252 TRP AAA N 1
ATOM 1870 C CA . TRP A 1 253 ? 4.289 22.039 13.811 1.000 18.816 252 TRP AAA CA 1
ATOM 1871 C C . TRP A 1 253 ? 5.609 22.430 14.474 1.000 20.500 252 TRP AAA C 1
ATOM 1872 O O . TRP A 1 253 ? 6.333 21.544 15.000 1.000 19.519 252 TRP AAA O 1
ATOM 1883 N N . LEU A 1 254 ? 5.940 23.718 14.469 1.000 18.572 253 LEU AAA N 1
ATOM 1884 C CA . LEU A 1 254 ? 7.205 24.175 15.079 1.000 18.668 253 LEU AAA CA 1
ATOM 1885 C C . LEU A 1 254 ? 7.228 23.800 16.571 1.000 17.419 253 LEU AAA C 1
ATOM 1886 O O . LEU A 1 254 ? 8.277 23.290 17.022 1.000 21.212 253 LEU AAA O 1
ATOM 1891 N N . ALA A 1 255 ? 6.122 23.998 17.282 1.000 19.305 254 ALA AAA N 1
ATOM 1892 C CA . ALA A 1 255 ? 6.017 23.729 18.735 1.000 20.599 254 ALA AAA CA 1
ATOM 1893 C C . ALA A 1 255 ? 6.300 22.234 18.952 1.000 22.301 254 ALA AAA C 1
ATOM 1894 O O . ALA A 1 255 ? 7.063 21.925 19.873 1.000 23.882 254 ALA AAA O 1
ATOM 1896 N N . ALA A 1 256 ? 5.879 21.362 18.036 1.000 21.104 255 ALA AAA N 1
ATOM 1897 C CA . ALA A 1 256 ? 6.079 19.898 18.166 1.000 22.027 255 ALA AAA CA 1
ATOM 1898 C C . ALA A 1 256 ? 7.541 19.528 17.884 1.000 26.761 255 ALA AAA C 1
ATOM 1899 O O . ALA A 1 256 ? 7.958 18.420 18.281 1.000 26.759 255 ALA AAA O 1
ATOM 1901 N N . HIS A 1 257 ? 8.327 20.362 17.194 1.000 21.883 256 HIS AAA N 1
ATOM 1902 C CA . HIS A 1 257 ? 9.676 19.956 16.740 1.000 23.489 256 HIS AAA CA 1
ATOM 1903 C C . HIS A 1 257 ? 10.780 20.704 17.487 1.000 24.657 256 HIS AAA C 1
ATOM 1904 O O . HIS A 1 257 ? 11.948 20.386 17.243 1.000 25.139 256 HIS AAA O 1
ATOM 1911 N N . LEU A 1 258 ? 10.445 21.741 18.247 1.000 20.469 257 LEU AAA N 1
ATOM 1912 C CA . LEU A 1 258 ? 11.468 22.474 19.021 1.000 23.297 257 LEU AAA CA 1
ATOM 1913 C C . LEU A 1 258 ? 11.662 21.747 20.343 1.000 23.633 257 LEU AAA C 1
ATOM 1914 O O . LEU A 1 258 ? 10.691 21.400 20.999 1.000 26.313 257 LEU AAA O 1
ATOM 1919 N N . PRO A 1 259 ? 12.911 21.509 20.776 1.000 22.612 258 PRO AAA N 1
ATOM 1920 C CA . PRO A 1 259 ? 13.161 20.808 22.041 1.000 24.004 258 PRO AAA CA 1
ATOM 1921 C C . PRO A 1 259 ? 12.727 21.559 23.299 1.000 24.391 258 PRO AAA C 1
ATOM 1922 O O . PRO A 1 259 ? 12.361 20.913 24.290 1.000 24.132 258 PRO AAA O 1
ATOM 1926 N N . ARG A 1 260 ? 12.789 22.907 23.297 1.000 19.149 259 ARG AAA N 1
ATOM 1927 C CA . ARG A 1 260 ? 12.487 23.663 24.545 1.000 20.511 259 ARG AAA CA 1
ATOM 1928 C C . ARG A 1 260 ? 11.616 24.872 24.192 1.000 20.518 259 ARG AAA C 1
ATOM 1929 O O . ARG A 1 260 ? 12.161 25.860 23.691 1.000 19.175 259 ARG AAA O 1
ATOM 1937 N N . VAL A 1 261 ? 10.296 24.730 24.321 1.000 18.545 260 VAL AAA N 1
ATOM 1938 C CA . VAL A 1 261 ? 9.382 25.720 23.715 1.000 17.736 260 VAL AAA CA 1
ATOM 1939 C C . VAL A 1 261 ? 8.242 25.996 24.665 1.000 19.802 260 VAL AAA C 1
ATOM 1940 O O . VAL A 1 261 ? 7.695 25.031 25.252 1.000 21.881 260 VAL AAA O 1
ATOM 1944 N N . SER A 1 262 ? 7.921 27.262 24.866 1.000 19.021 261 SER AAA N 1
ATOM 1945 C CA . SER A 1 262 ? 6.629 27.691 25.434 1.000 19.349 261 SER AAA CA 1
ATOM 1946 C C . SER A 1 262 ? 5.762 28.116 24.260 1.000 19.920 261 SER AAA C 1
ATOM 1947 O O . SER A 1 262 ? 6.228 28.943 23.455 1.000 21.500 261 SER AAA O 1
ATOM 1950 N N . ALA A 1 263 ? 4.604 27.516 24.089 1.000 18.782 262 ALA AAA N 1
ATOM 1951 C CA . ALA A 1 263 ? 3.764 27.735 22.897 1.000 18.246 262 ALA AAA CA 1
ATOM 1952 C C . ALA A 1 263 ? 2.489 28.491 23.299 1.000 18.808 262 ALA AAA C 1
ATOM 1953 O O . ALA A 1 263 ? 1.824 28.109 24.290 1.000 17.638 262 ALA AAA O 1
ATOM 1955 N N . HIS A 1 264 ? 2.157 29.520 22.535 1.000 16.582 263 HIS AAA N 1
ATOM 1956 C CA . HIS A 1 264 ? 1.002 30.402 22.781 1.000 16.077 263 HIS AAA CA 1
ATOM 1957 C C . HIS A 1 264 ? 0.160 30.464 21.510 1.000 18.371 263 HIS AAA C 1
ATOM 1958 O O . HIS A 1 264 ? 0.678 30.971 20.466 1.000 17.816 263 HIS AAA O 1
ATOM 1965 N N . LEU A 1 265 ? -1.028 29.887 21.543 1.000 17.609 264 LEU AAA N 1
ATOM 1966 C CA . LEU A 1 265 ? -1.909 29.775 20.357 1.000 20.602 264 LEU AAA CA 1
ATOM 1967 C C . LEU A 1 265 ? -3.148 30.621 20.668 1.000 22.763 264 LEU AAA C 1
ATOM 1968 O O . LEU A 1 265 ? -3.984 30.223 21.522 1.000 20.748 264 LEU AAA O 1
ATOM 1973 N N . LEU A 1 266 ? -3.196 31.823 20.115 1.000 20.172 265 LEU AAA N 1
ATOM 1974 C CA . LEU A 1 266 ? -4.152 32.866 20.515 1.000 20.240 265 LEU AAA CA 1
ATOM 1975 C C . LEU A 1 266 ? -5.384 32.845 19.607 1.000 22.833 265 LEU AAA C 1
ATOM 1976 O O . LEU A 1 266 ? -5.255 33.095 18.357 1.000 21.991 265 LEU AAA O 1
ATOM 1981 N N . GLU A 1 267 ? -6.572 32.678 20.194 1.000 20.468 266 GLU AAA N 1
ATOM 1982 C CA . GLU A 1 267 ? -7.836 32.756 19.422 1.000 21.856 266 GLU AAA CA 1
ATOM 1983 C C . GLU A 1 267 ? -8.063 34.210 19.018 1.000 21.216 266 GLU AAA C 1
ATOM 1984 O O . GLU A 1 267 ? -7.633 35.134 19.741 1.000 23.136 266 GLU AAA O 1
ATOM 1990 N N . GLY A 1 268 ? -8.685 34.439 17.857 1.000 23.029 267 GLY AAA N 1
ATOM 1991 C CA . GLY A 1 268 ? -9.069 35.816 17.490 1.000 20.974 267 GLY AAA CA 1
ATOM 1992 C C . GLY A 1 268 ? -7.899 36.704 17.080 1.000 23.238 267 GLY AAA C 1
ATOM 1993 O O . GLY A 1 268 ? -8.088 37.899 17.051 1.000 26.843 267 GLY AAA O 1
ATOM 1994 N N . GLU A 1 269 ? -6.702 36.171 16.862 1.000 19.672 268 GLU AAA N 1
ATOM 1995 C CA . GLU A 1 269 ? -5.518 36.977 16.509 1.000 20.059 268 GLU AAA CA 1
ATOM 1996 C C . GLU A 1 269 ? -5.025 36.543 15.125 1.000 18.426 268 GLU AAA C 1
ATOM 1997 O O . GLU A 1 269 ? -5.094 35.336 14.773 1.000 17.832 268 GLU AAA O 1
ATOM 2003 N N . GLY A 1 270 ? -4.549 37.509 14.353 1.000 16.480 269 GLY AAA N 1
ATOM 2004 C CA . GLY A 1 270 ? -4.067 37.251 12.991 1.000 15.413 269 GLY AAA CA 1
ATOM 2005 C C . GLY A 1 270 ? -2.552 37.405 12.914 1.000 16.685 269 GLY AAA C 1
ATOM 2006 O O . GLY A 1 270 ? -1.857 37.293 13.943 1.000 17.143 269 GLY AAA O 1
ATOM 2007 N N . HIS A 1 271 ? -2.047 37.642 11.710 1.000 15.488 270 HIS AAA N 1
ATOM 2008 C CA . HIS A 1 271 ? -0.587 37.705 11.447 1.000 15.496 270 HIS AAA CA 1
ATOM 2009 C C . HIS A 1 271 ? 0.040 38.965 12.050 1.000 18.037 270 HIS AAA C 1
ATOM 2010 O O . HIS A 1 271 ? 1.241 38.939 12.417 1.000 16.342 270 HIS AAA O 1
ATOM 2017 N N . LEU A 1 272 ? -0.711 40.060 12.097 1.000 19.064 271 LEU AAA N 1
ATOM 2018 C CA . LEU A 1 272 ? -0.212 41.377 12.580 1.000 20.547 271 LEU AAA CA 1
ATOM 2019 C C . LEU A 1 272 ? -0.642 41.600 14.026 1.000 20.326 271 LEU AAA C 1
ATOM 2020 O O . LEU A 1 272 ? 0.151 42.182 14.831 1.000 23.045 271 LEU AAA O 1
ATOM 2025 N N . SER A 1 273 ? -1.879 41.229 14.366 1.000 19.659 272 SER AAA N 1
ATOM 2026 C CA . SER A 1 273 ? -2.456 41.552 15.682 1.000 21.087 272 SER AAA CA 1
ATOM 2027 C C . SER A 1 273 ? -1.716 40.776 16.788 1.000 22.018 272 SER AAA C 1
ATOM 2028 O O . SER A 1 273 ? -1.677 41.265 17.919 1.000 20.579 272 SER AAA O 1
ATOM 2031 N N . VAL A 1 274 ? -1.202 39.574 16.488 1.000 20.828 273 VAL AAA N 1
ATOM 2032 C CA . VAL A 1 274 ? -0.628 38.693 17.545 1.000 18.801 273 VAL AAA CA 1
ATOM 2033 C C . VAL A 1 274 ? 0.509 39.449 18.255 1.000 21.386 273 VAL AAA C 1
ATOM 2034 O O . VAL A 1 274 ? 0.477 39.536 19.485 1.000 22.022 273 VAL AAA O 1
ATOM 2038 N N . GLY A 1 275 ? 1.406 40.064 17.488 1.000 23.073 274 GLY AAA N 1
ATOM 2039 C CA . GLY A 1 275 ? 2.567 40.810 17.995 1.000 27.690 274 GLY AAA CA 1
ATOM 2040 C C . GLY A 1 275 ? 2.140 42.089 18.711 1.000 29.224 274 GLY AAA C 1
ATOM 2041 O O . GLY A 1 275 ? 2.617 42.370 19.810 1.000 30.002 274 GLY AAA O 1
ATOM 2042 N N . LEU A 1 276 ? 1.219 42.832 18.115 1.000 31.482 275 LEU AAA N 1
ATOM 2043 C CA . LEU A 1 276 ? 0.801 44.140 18.663 1.000 32.525 275 LEU AAA CA 1
ATOM 2044 C C . LEU A 1 276 ? 0.195 43.954 20.059 1.000 30.696 275 LEU AAA C 1
ATOM 2045 O O . LEU A 1 276 ? 0.646 44.623 21.016 1.000 35.513 275 LEU AAA O 1
ATOM 2050 N N . GLY A 1 277 ? -0.746 43.047 20.244 1.000 27.523 276 GLY AAA N 1
ATOM 2051 C CA . GLY A 1 277 ? -1.399 42.902 21.559 1.000 26.014 276 GLY AAA CA 1
ATOM 2052 C C . GLY A 1 277 ? -0.567 42.167 22.614 1.000 30.566 276 GLY AAA C 1
ATOM 2053 O O . GLY A 1 277 ? -0.826 42.358 23.817 1.000 29.550 276 GLY AAA O 1
ATOM 2054 N N . ALA A 1 278 ? 0.413 41.339 22.245 1.000 25.320 277 ALA AAA N 1
ATOM 2055 C CA . ALA A 1 278 ? 1.050 40.414 23.212 1.000 23.276 277 ALA AAA CA 1
ATOM 2056 C C . ALA A 1 278 ? 2.514 40.789 23.442 1.000 20.020 277 ALA AAA C 1
ATOM 2057 O O . ALA A 1 278 ? 3.218 40.044 24.120 1.000 17.116 277 ALA AAA O 1
ATOM 2059 N N . LEU A 1 279 ? 2.945 41.961 22.991 1.000 21.206 278 LEU AAA N 1
ATOM 2060 C CA . LEU A 1 279 ? 4.385 42.299 22.988 1.000 23.323 278 LEU AAA CA 1
ATOM 2061 C C . LEU A 1 279 ? 4.983 42.270 24.402 1.000 20.829 278 LEU AAA C 1
ATOM 2062 O O . LEU A 1 279 ? 6.108 41.777 24.569 1.000 20.032 278 LEU AAA O 1
ATOM 2067 N N . ASP A 1 280 ? 4.287 42.788 25.407 1.000 21.198 279 ASP AAA N 1
ATOM 2068 C CA . ASP A 1 280 ? 4.770 42.803 26.810 1.000 21.837 279 ASP AAA CA 1
ATOM 2069 C C . ASP A 1 280 ? 4.938 41.363 27.312 1.000 19.615 279 ASP AAA C 1
ATOM 2070 O O . ASP A 1 280 ? 6.018 41.059 27.889 1.000 19.576 279 ASP AAA O 1
ATOM 2075 N N . ALA A 1 281 ? 3.995 40.467 27.028 1.000 17.195 280 ALA AAA N 1
ATOM 2076 C CA . ALA A 1 281 ? 4.061 39.084 27.537 1.000 16.057 280 ALA AAA CA 1
ATOM 2077 C C . ALA A 1 281 ? 5.202 38.365 26.798 1.000 15.558 280 ALA AAA C 1
ATOM 2078 O O . ALA A 1 281 ? 5.933 37.584 27.409 1.000 17.232 280 ALA AAA O 1
ATOM 2080 N N . MET A 1 282 ? 5.353 38.649 25.506 1.000 16.311 281 MET AAA N 1
ATOM 2081 C CA . MET A 1 282 ? 6.392 38.034 24.639 1.000 17.005 281 MET AAA CA 1
ATOM 2082 C C . MET A 1 282 ? 7.780 38.439 25.148 1.000 15.552 281 MET AAA C 1
ATOM 2083 O O . MET A 1 282 ? 8.613 37.558 25.390 1.000 14.970 281 MET AAA O 1
ATOM 2088 N N . LEU A 1 283 ? 8.002 39.726 25.369 1.000 16.365 282 LEU AAA N 1
ATOM 2089 C CA . LEU A 1 283 ? 9.343 40.189 25.802 1.000 17.292 282 LEU AAA CA 1
ATOM 2090 C C . LEU A 1 283 ? 9.616 39.799 27.249 1.000 16.790 282 LEU AAA C 1
ATOM 2091 O O . LEU A 1 283 ? 10.793 39.535 27.552 1.000 17.231 282 LEU AAA O 1
ATOM 2096 N N . ASP A 1 284 ? 8.604 39.703 28.108 1.000 17.514 283 ASP AAA N 1
ATOM 2097 C CA . ASP A 1 284 ? 8.822 39.244 29.503 1.000 19.433 283 ASP AAA CA 1
ATOM 2098 C C . ASP A 1 284 ? 9.383 37.832 29.439 1.000 18.357 283 ASP AAA C 1
ATOM 2099 O O . ASP A 1 284 ? 10.382 37.532 30.134 1.000 19.882 283 ASP AAA O 1
ATOM 2104 N N . GLU A 1 285 ? 8.826 37.003 28.574 1.000 16.293 284 GLU AAA N 1
ATOM 2105 C CA . GLU A 1 285 ? 9.229 35.580 28.496 1.000 17.582 284 GLU AAA CA 1
ATOM 2106 C C . GLU A 1 285 ? 10.617 35.483 27.863 1.000 17.820 284 GLU AAA C 1
ATOM 2107 O O . GLU A 1 285 ? 11.457 34.682 28.317 1.000 17.026 284 GLU AAA O 1
ATOM 2113 N N . LEU A 1 286 ? 10.888 36.297 26.858 1.000 15.402 285 LEU AAA N 1
ATOM 2114 C CA . LEU A 1 286 ? 12.208 36.288 26.215 1.000 17.128 285 LEU AAA CA 1
ATOM 2115 C C . LEU A 1 286 ? 13.293 36.744 27.191 1.000 17.885 285 LEU AAA C 1
ATOM 2116 O O . LEU A 1 286 ? 14.372 36.079 27.278 1.000 17.454 285 LEU AAA O 1
ATOM 2121 N N . VAL A 1 287 ? 13.054 37.845 27.902 1.000 19.179 286 VAL AAA N 1
ATOM 2122 C CA . VAL A 1 287 ? 14.086 38.377 28.847 1.000 20.271 286 VAL AAA CA 1
ATOM 2123 C C . VAL A 1 287 ? 14.378 37.357 29.950 1.000 21.677 286 VAL AAA C 1
ATOM 2124 O O . VAL A 1 287 ? 15.525 37.297 30.393 1.000 23.643 286 VAL AAA O 1
ATOM 2128 N N . ALA A 1 288 ? 13.402 36.551 30.341 1.000 22.699 287 ALA AAA N 1
ATOM 2129 C CA . ALA A 1 288 ? 13.574 35.512 31.393 1.000 22.538 287 ALA AAA CA 1
ATOM 2130 C C . ALA A 1 288 ? 14.556 34.430 30.942 1.000 23.922 287 ALA AAA C 1
ATOM 2131 O O . ALA A 1 288 ? 15.064 33.698 31.834 1.000 22.061 287 ALA AAA O 1
ATOM 2133 N N . THR A 1 289 ? 14.931 34.357 29.652 1.000 20.794 288 THR AAA N 1
ATOM 2134 C CA . THR A 1 289 ? 15.951 33.370 29.203 1.000 21.035 288 THR AAA CA 1
ATOM 2135 C C . THR A 1 289 ? 17.363 33.841 29.552 1.000 22.132 288 THR AAA C 1
ATOM 2136 O O . THR A 1 289 ? 18.260 33.029 29.443 1.000 22.845 288 THR AAA O 1
ATOM 2140 N N . LEU A 1 290 ? 17.579 35.110 29.857 1.000 20.729 289 LEU AAA N 1
ATOM 2141 C CA . LEU A 1 290 ? 18.935 35.657 30.066 1.000 24.255 289 LEU AAA CA 1
ATOM 2142 C C . LEU A 1 290 ? 19.417 35.230 31.459 1.000 32.612 289 LEU AAA C 1
ATOM 2143 O O . LEU A 1 290 ? 20.634 35.116 31.643 1.000 35.677 289 LEU AAA O 1
ATOM 2149 N N . GLY B 1 1 ? -13.334 42.471 52.491 1.000 22.914 0 GLY BBB N 1
ATOM 2150 C CA . GLY B 1 1 ? -14.023 41.999 53.729 1.000 19.659 0 GLY BBB CA 1
ATOM 2151 C C . GLY B 1 1 ? -14.826 40.742 53.463 1.000 19.661 0 GLY BBB C 1
ATOM 2152 O O . GLY B 1 1 ? -15.012 40.372 52.251 1.000 19.860 0 GLY BBB O 1
ATOM 2153 N N . MET B 1 2 ? -15.320 40.116 54.531 1.000 16.604 1 MET BBB N 1
ATOM 2154 C CA . MET B 1 2 ? -16.061 38.838 54.428 1.000 17.825 1 MET BBB CA 1
ATOM 2155 C C . MET B 1 2 ? -17.568 39.116 54.578 1.000 16.027 1 MET BBB C 1
ATOM 2156 O O . MET B 1 2 ? -17.963 39.971 55.429 1.000 15.467 1 MET BBB O 1
ATOM 2161 N N . THR B 1 3 ? -18.370 38.345 53.861 1.000 14.249 2 THR BBB N 1
ATOM 2162 C CA . THR B 1 3 ? -19.857 38.359 53.951 1.000 15.810 2 THR BBB CA 1
ATOM 2163 C C . THR B 1 3 ? -20.351 36.921 54.032 1.000 17.937 2 THR BBB C 1
ATOM 2164 O O . THR B 1 3 ? -19.760 36.071 53.309 1.000 16.961 2 THR BBB O 1
ATOM 2168 N N . THR B 1 4 ? -21.350 36.648 54.879 1.000 16.633 3 THR BBB N 1
ATOM 2169 C CA A THR B 1 4 ? -22.110 35.390 54.745 0.500 16.773 3 THR BBB CA 1
ATOM 2170 C CA B THR B 1 4 ? -22.170 35.416 54.804 0.500 19.144 3 THR BBB CA 1
ATOM 2171 C C . THR B 1 4 ? -23.299 35.692 53.819 1.000 19.916 3 THR BBB C 1
ATOM 2172 O O . THR B 1 4 ? -24.155 36.535 54.151 1.000 20.413 3 THR BBB O 1
ATOM 2179 N N . LEU B 1 5 ? -23.311 35.041 52.661 1.000 17.129 4 LEU BBB N 1
ATOM 2180 C CA . LEU B 1 5 ? -24.330 35.271 51.624 1.000 18.361 4 LEU BBB CA 1
ATOM 2181 C C . LEU B 1 5 ? -25.307 34.095 51.662 1.000 18.730 4 LEU BBB C 1
ATOM 2182 O O . LEU B 1 5 ? -24.855 32.956 51.552 1.000 17.289 4 LEU BBB O 1
ATOM 2187 N N . ARG B 1 6 ? -26.588 34.378 51.830 1.000 18.432 5 ARG BBB N 1
ATOM 2188 C CA . ARG B 1 6 ? -27.611 33.315 51.888 1.000 18.225 5 ARG BBB CA 1
ATOM 2189 C C . ARG B 1 6 ? -28.008 32.966 50.452 1.000 17.547 5 ARG BBB C 1
ATOM 2190 O O . ARG B 1 6 ? -28.328 33.886 49.651 1.000 18.771 5 ARG BBB O 1
ATOM 2198 N N . THR B 1 7 ? -28.038 31.686 50.128 1.000 17.121 6 THR BBB N 1
ATOM 2199 C CA . THR B 1 7 ? -28.460 31.226 48.796 1.000 16.445 6 THR BBB CA 1
ATOM 2200 C C . THR B 1 7 ? -29.955 30.927 48.831 1.000 18.466 6 THR BBB C 1
ATOM 2201 O O . THR B 1 7 ? -30.579 30.762 49.896 1.000 14.772 6 THR BBB O 1
ATOM 2205 N N . PRO B 1 8 ? -30.598 30.798 47.668 1.000 18.083 7 PRO BBB N 1
ATOM 2206 C CA . PRO B 1 8 ? -32.053 30.598 47.646 1.000 17.903 7 PRO BBB CA 1
ATOM 2207 C C . PRO B 1 8 ? -32.538 29.311 48.324 1.000 16.541 7 PRO BBB C 1
ATOM 2208 O O . PRO B 1 8 ? -33.709 29.236 48.600 1.000 17.836 7 PRO BBB O 1
ATOM 2212 N N . ASP B 1 9 ? -31.688 28.312 48.475 1.000 14.636 8 ASP BBB N 1
ATOM 2213 C CA . ASP B 1 9 ? -32.036 27.042 49.169 1.000 16.880 8 ASP BBB CA 1
ATOM 2214 C C . ASP B 1 9 ? -31.748 27.148 50.665 1.000 17.498 8 ASP BBB C 1
ATOM 2215 O O . ASP B 1 9 ? -32.000 26.185 51.353 1.000 19.923 8 ASP BBB O 1
ATOM 2220 N N . GLY B 1 10 ? -31.232 28.266 51.169 1.000 17.553 9 GLY BBB N 1
ATOM 2221 C CA . GLY B 1 10 ? -31.010 28.442 52.615 1.000 19.467 9 GLY BBB CA 1
ATOM 2222 C C . GLY B 1 10 ? -29.586 28.150 53.030 1.000 19.470 9 GLY BBB C 1
ATOM 2223 O O . GLY B 1 10 ? -29.299 28.205 54.251 1.000 19.727 9 GLY BBB O 1
ATOM 2224 N N . ARG B 1 11 ? -28.690 27.820 52.114 1.000 17.732 10 ARG BBB N 1
ATOM 2225 C CA . ARG B 1 11 ? -27.262 27.632 52.483 1.000 16.422 10 ARG BBB CA 1
ATOM 2226 C C . ARG B 1 11 ? -26.622 28.995 52.722 1.000 14.952 10 ARG BBB C 1
ATOM 2227 O O . ARG B 1 11 ? -27.151 29.992 52.257 1.000 17.100 10 ARG BBB O 1
ATOM 2235 N N . SER B 1 12 ? -25.490 29.007 53.406 1.000 17.277 11 SER BBB N 1
ATOM 2236 C CA . SER B 1 12 ? -24.608 30.179 53.545 1.000 16.296 11 SER BBB CA 1
ATOM 2237 C C . SER B 1 12 ? -23.349 29.941 52.695 1.000 14.682 11 SER BBB C 1
ATOM 2238 O O . SER B 1 12 ? -22.818 28.824 52.706 1.000 14.657 11 SER BBB O 1
ATOM 2241 N N . LEU B 1 13 ? -22.852 31.007 52.076 1.000 16.237 12 LEU BBB N 1
ATOM 2242 C CA . LEU B 1 13 ? -21.565 31.020 51.343 1.000 16.406 12 LEU BBB CA 1
ATOM 2243 C C . LEU B 1 13 ? -20.708 32.076 52.021 1.000 15.401 1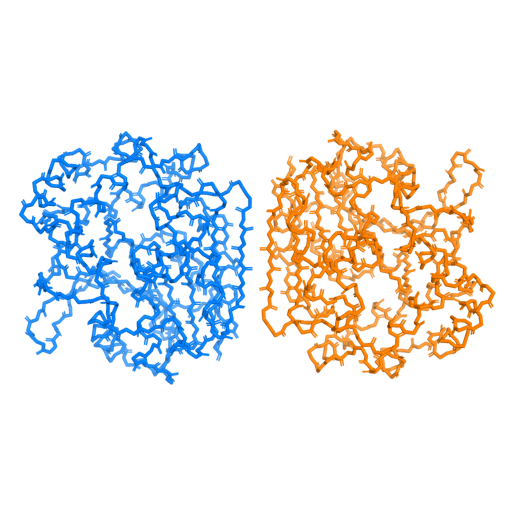2 LEU BBB C 1
ATOM 2244 O O . LEU B 1 13 ? -21.214 33.203 52.231 1.000 14.770 12 LEU BBB O 1
ATOM 2249 N N . ASP B 1 14 ? -19.499 31.710 52.370 1.000 16.285 13 ASP BBB N 1
ATOM 2250 C CA . ASP B 1 14 ? -18.517 32.661 52.936 1.000 18.529 13 ASP BBB CA 1
ATOM 2251 C C . ASP B 1 14 ? -17.824 33.355 51.767 1.000 17.280 13 ASP BBB C 1
ATOM 2252 O O . ASP B 1 14 ? -16.989 32.684 51.065 1.000 15.881 13 ASP BBB O 1
ATOM 2257 N N . VAL B 1 15 ? -18.094 34.646 51.584 1.000 16.228 14 VAL BBB N 1
ATOM 2258 C CA . VAL B 1 15 ? -17.664 35.411 50.384 1.000 16.397 14 VAL BBB CA 1
ATOM 2259 C C . VAL B 1 15 ? -16.685 36.506 50.804 1.000 16.969 14 VAL BBB C 1
ATOM 2260 O O . VAL B 1 15 ? -16.974 37.222 51.763 1.000 15.555 14 VAL BBB O 1
ATOM 2264 N N . ALA B 1 16 ? -15.568 36.598 50.087 1.000 15.437 15 ALA BBB N 1
ATOM 2265 C CA . ALA B 1 16 ? -14.532 37.622 50.290 1.000 15.821 15 ALA BBB CA 1
ATOM 2266 C C . ALA B 1 16 ? -14.608 38.598 49.111 1.000 17.958 15 ALA BBB C 1
ATOM 2267 O O . ALA B 1 16 ? -14.627 38.154 47.944 1.000 15.498 15 ALA BBB O 1
ATOM 2269 N N . LEU B 1 17 ? -14.657 39.899 49.413 1.000 17.156 16 LEU BBB N 1
ATOM 2270 C CA . LEU B 1 17 ? -14.788 40.966 48.390 1.000 20.116 16 LEU BBB CA 1
ATOM 2271 C C . LEU B 1 17 ? -13.671 41.963 48.636 1.000 23.995 16 LEU BBB C 1
ATOM 2272 O O . LEU B 1 17 ? -13.473 42.374 49.786 1.000 24.437 16 LEU BBB O 1
ATOM 2277 N N . ASP B 1 18 ? -12.935 42.309 47.586 1.000 24.590 17 ASP BBB N 1
ATOM 2278 C CA . ASP B 1 18 ? -11.767 43.211 47.650 1.000 32.945 17 ASP BBB CA 1
ATOM 2279 C C . ASP B 1 18 ? -11.863 44.176 46.476 1.000 37.861 17 ASP BBB C 1
ATOM 2280 O O . ASP B 1 18 ? -12.490 43.786 45.463 1.000 45.815 17 ASP BBB O 1
ATOM 2285 N N . GLY B 1 19 ? -11.308 45.388 46.592 1.000 37.952 18 GLY BBB N 1
ATOM 2286 C CA . GLY B 1 19 ? -11.063 46.254 45.415 1.000 32.450 18 GLY BBB CA 1
ATOM 2287 C C . GLY B 1 19 ? -12.116 47.329 45.285 1.000 32.864 18 GLY BBB C 1
ATOM 2288 O O . GLY B 1 19 ? -12.972 47.462 46.156 1.000 36.862 18 GLY BBB O 1
ATOM 2289 N N . PRO B 1 20 ? -12.081 48.135 44.198 1.000 37.264 19 PRO BBB N 1
ATOM 2290 C CA . PRO B 1 20 ? -12.903 49.339 44.104 1.000 40.757 19 PRO BBB CA 1
ATOM 2291 C C . PRO B 1 20 ? -14.394 49.022 44.079 1.000 39.837 19 PRO BBB C 1
ATOM 2292 O O . PRO B 1 20 ? -14.781 48.077 43.415 1.000 36.973 19 PRO BBB O 1
ATOM 2296 N N . ALA B 1 21 ? -15.201 49.870 44.718 1.000 37.601 20 ALA BBB N 1
ATOM 2297 C CA . ALA B 1 21 ? -16.660 49.688 44.809 1.000 36.077 20 ALA BBB CA 1
ATOM 2298 C C . ALA B 1 21 ? -17.273 49.564 43.407 1.000 37.035 20 ALA BBB C 1
ATOM 2299 O O . ALA B 1 21 ? -18.241 48.793 43.232 1.000 39.369 20 ALA BBB O 1
ATOM 2301 N N . ASP B 1 22 ? -16.736 50.254 42.408 1.000 34.600 21 ASP BBB N 1
ATOM 2302 C CA . ASP B 1 22 ? -17.358 50.259 41.062 1.000 40.820 21 ASP BBB CA 1
ATOM 2303 C C . ASP B 1 22 ? -16.595 49.308 40.129 1.000 38.157 21 ASP BBB C 1
ATOM 2304 O O . ASP B 1 22 ? -16.922 49.308 38.927 1.000 36.169 21 ASP BBB O 1
ATOM 2309 N N . GLY B 1 23 ? -15.648 48.522 40.645 1.000 31.698 22 GLY BBB N 1
ATOM 2310 C CA . GLY B 1 23 ? -14.840 47.645 39.774 1.000 28.992 22 GLY BBB CA 1
ATOM 2311 C C . GLY B 1 23 ? -15.641 46.490 39.192 1.000 26.278 22 GLY BBB C 1
ATOM 2312 O O . GLY B 1 23 ? -16.626 46.012 39.826 1.000 24.222 22 GLY BBB O 1
ATOM 2313 N N . VAL B 1 24 ? -15.232 46.018 38.008 1.000 23.689 23 VAL BBB N 1
ATOM 2314 C CA . VAL B 1 24 ? -15.894 44.868 37.361 1.000 25.318 23 VAL BBB CA 1
ATOM 2315 C C . VAL B 1 24 ? -15.456 43.662 38.173 1.000 20.119 23 VAL BBB C 1
ATOM 2316 O O . VAL B 1 24 ? -14.271 43.540 38.481 1.000 20.438 23 VAL BBB O 1
ATOM 2320 N N . PRO B 1 25 ? -16.366 42.765 38.574 1.000 20.037 24 PRO BBB N 1
ATOM 2321 C CA . PRO B 1 25 ? -15.941 41.633 39.393 1.000 20.311 24 PRO BBB CA 1
ATOM 2322 C C . PRO B 1 25 ? -15.066 40.681 38.573 1.000 18.068 24 PRO BBB C 1
ATOM 2323 O O . PRO B 1 25 ? -15.372 40.400 37.420 1.000 18.304 24 PRO BBB O 1
ATOM 2327 N N . LEU B 1 26 ? -14.009 40.208 39.215 1.000 17.973 25 LEU BBB N 1
ATOM 2328 C CA . LEU B 1 26 ? -13.229 39.016 38.818 1.000 17.164 25 LEU BBB CA 1
ATOM 2329 C C . LEU B 1 26 ? -13.592 37.934 39.823 1.000 16.979 25 LEU BBB C 1
ATOM 2330 O O . LEU B 1 26 ? -13.135 38.016 41.023 1.000 15.727 25 LEU BBB O 1
ATOM 2335 N N . LEU B 1 27 ? -14.389 36.967 39.403 1.000 15.490 26 LEU BBB N 1
ATOM 2336 C CA . LEU B 1 27 ? -14.698 35.826 40.301 1.000 17.086 26 LEU BBB CA 1
ATOM 2337 C C . LEU B 1 27 ? -13.580 34.799 40.135 1.000 16.300 26 LEU BBB C 1
ATOM 2338 O O . LEU B 1 27 ? -13.429 34.237 39.042 1.000 19.345 26 LEU BBB O 1
ATOM 2343 N N . PHE B 1 28 ? -12.882 34.510 41.204 1.000 15.697 27 PHE BBB N 1
ATOM 2344 C CA . PHE B 1 28 ? -11.849 33.464 41.220 1.000 15.080 27 PHE BBB CA 1
ATOM 2345 C C . PHE B 1 28 ? -12.392 32.247 41.966 1.000 15.449 27 PHE BBB C 1
ATOM 2346 O O . PHE B 1 28 ? -12.779 32.369 43.158 1.000 15.597 27 PHE BBB O 1
ATOM 2354 N N . HIS B 1 29 ? -12.347 31.113 41.292 1.000 15.530 28 HIS BBB N 1
ATOM 2355 C CA . HIS B 1 29 ? -12.767 29.786 41.813 1.000 15.288 28 HIS BBB CA 1
ATOM 2356 C C . HIS B 1 29 ? -11.544 29.052 42.334 1.000 15.372 28 HIS BBB C 1
ATOM 2357 O O . HIS B 1 29 ? -10.666 28.729 41.530 1.000 15.411 28 HIS BBB O 1
ATOM 2364 N N . HIS B 1 30 ? -11.504 28.776 43.648 1.000 15.302 29 HIS BBB N 1
ATOM 2365 C CA . HIS B 1 30 ? -10.357 28.127 44.309 1.000 14.418 29 HIS BBB CA 1
ATOM 2366 C C . HIS B 1 30 ? -10.186 26.668 43.894 1.000 14.384 29 HIS BBB C 1
ATOM 2367 O O . HIS B 1 30 ? -11.093 26.066 43.336 1.000 14.661 29 HIS BBB O 1
ATOM 2374 N N . GLY B 1 31 ? -9.017 26.129 44.198 1.000 15.573 30 GLY BBB N 1
ATOM 2375 C CA . GLY B 1 31 ? -8.657 24.751 43.876 1.000 18.732 30 GLY BBB CA 1
ATOM 2376 C C . GLY B 1 31 ? -9.223 23.808 44.929 1.000 17.955 30 GLY BBB C 1
ATOM 2377 O O . GLY B 1 31 ? -10.080 24.214 45.789 1.000 20.058 30 GLY BBB O 1
ATOM 2378 N N . THR B 1 32 ? -8.714 22.597 44.933 1.000 18.154 31 THR BBB N 1
ATOM 2379 C CA . THR B 1 32 ? -9.254 21.489 45.731 1.000 19.331 31 THR BBB CA 1
ATOM 2380 C C . THR B 1 32 ? -8.095 20.875 46.491 1.000 21.968 31 THR BBB C 1
ATOM 2381 O O . THR B 1 32 ? -7.249 20.240 45.846 1.000 20.801 31 THR BBB O 1
ATOM 2385 N N . PRO B 1 33 ? -7.982 21.047 47.833 1.000 19.396 32 PRO BBB N 1
ATOM 2386 C CA . PRO B 1 33 ? -8.901 21.845 48.633 1.000 20.468 32 PRO BBB CA 1
ATOM 2387 C C . PRO B 1 33 ? -8.551 23.329 48.517 1.000 19.489 32 PRO BBB C 1
ATOM 2388 O O . PRO B 1 33 ? -7.487 23.677 48.005 1.000 20.326 32 PRO BBB O 1
ATOM 2392 N N . GLY B 1 34 ? -9.465 24.180 48.951 1.000 18.115 33 GLY BBB N 1
ATOM 2393 C CA . GLY B 1 34 ? -9.264 25.628 48.871 1.000 17.064 33 GLY BBB CA 1
ATOM 2394 C C . GLY B 1 34 ? -10.386 26.337 49.583 1.000 18.146 33 GLY BBB C 1
ATOM 2395 O O . GLY B 1 34 ? -11.318 25.657 50.056 1.000 17.326 33 GLY BBB O 1
ATOM 2396 N N . SER B 1 35 ? -10.315 27.659 49.650 1.000 16.878 34 SER BBB N 1
ATOM 2397 C CA . SER B 1 35 ? -11.273 28.466 50.416 1.000 16.255 34 SER BBB CA 1
ATOM 2398 C C . SER B 1 35 ? -11.333 29.873 49.838 1.000 16.044 34 SER BBB C 1
ATOM 2399 O O . SER B 1 35 ? -10.504 30.192 48.959 1.000 17.073 34 SER BBB O 1
ATOM 2402 N N . ALA B 1 36 ? -12.160 30.727 50.443 1.000 15.901 35 ALA BBB N 1
ATOM 2403 C CA . ALA B 1 36 ? -12.290 32.148 50.075 1.000 18.068 35 ALA BBB CA 1
ATOM 2404 C C . ALA B 1 36 ? -10.991 32.935 50.303 1.000 18.698 35 ALA BBB C 1
ATOM 2405 O O . ALA B 1 36 ? -10.927 34.027 49.765 1.000 21.435 35 ALA BBB O 1
ATOM 2407 N N . VAL B 1 37 ? -9.997 32.426 51.029 1.000 18.829 36 VAL BBB N 1
ATOM 2408 C CA . VAL B 1 37 ? -8.798 33.236 51.386 1.000 20.310 36 VAL BBB CA 1
ATOM 2409 C C . VAL B 1 37 ? -8.139 33.748 50.099 1.000 19.419 36 VAL BBB C 1
ATOM 2410 O O . VAL B 1 37 ? -7.648 32.967 49.273 1.000 18.296 36 VAL BBB O 1
ATOM 2414 N N . PRO B 1 38 ? -8.104 35.073 49.900 1.000 19.796 37 PRO BBB N 1
ATOM 2415 C CA . PRO B 1 38 ? -7.502 35.637 48.699 1.000 22.738 37 PRO BBB CA 1
ATOM 2416 C C . PRO B 1 38 ? -5.980 35.489 48.636 1.000 22.394 37 PRO BBB C 1
ATOM 2417 O O . PRO B 1 38 ? -5.340 35.434 49.675 1.000 25.097 37 PRO BBB O 1
ATOM 2421 N N . VAL B 1 39 ? -5.449 35.381 47.429 1.000 22.357 38 VAL BBB N 1
ATOM 2422 C CA . VAL B 1 39 ? -3.985 35.536 47.162 1.000 22.838 38 VAL BBB CA 1
ATOM 2423 C C . VAL B 1 39 ? -3.705 37.044 47.018 1.000 20.983 38 VAL BBB C 1
ATOM 2424 O O . VAL B 1 39 ? -4.316 37.713 46.193 1.000 19.399 38 VAL BBB O 1
ATOM 2428 N N . ARG B 1 40 ? -2.844 37.587 47.869 1.000 22.182 39 ARG BBB N 1
ATOM 2429 C CA . ARG B 1 40 ? -2.594 39.055 47.910 1.000 22.491 39 ARG BBB CA 1
ATOM 2430 C C . ARG B 1 40 ? -2.098 39.533 46.538 1.000 21.669 39 ARG BBB C 1
ATOM 2431 O O . ARG B 1 40 ? -2.571 40.589 46.081 1.000 22.217 39 ARG BBB O 1
ATOM 2439 N N . ALA B 1 41 ? -1.240 38.765 45.852 1.000 21.321 40 ALA BBB N 1
ATOM 2440 C CA . ALA B 1 41 ? -0.770 39.185 44.505 1.000 23.526 40 ALA BBB CA 1
ATOM 2441 C C . ALA B 1 41 ? -1.964 39.281 43.561 1.000 23.005 40 ALA BBB C 1
ATOM 2442 O O . ALA B 1 41 ? -1.947 40.133 42.684 1.000 21.148 40 ALA BBB O 1
ATOM 2444 N N . MET B 1 42 ? -2.986 38.429 43.718 1.000 19.593 41 MET BBB N 1
ATOM 2445 C CA . MET B 1 42 ? -4.152 38.477 42.814 1.000 20.428 41 MET BBB CA 1
ATOM 2446 C C . MET B 1 42 ? -5.002 39.700 43.141 1.000 18.802 41 MET BBB C 1
ATOM 2447 O O . MET B 1 42 ? -5.539 40.313 42.206 1.000 19.723 41 MET BBB O 1
ATOM 2452 N N . GLN B 1 43 ? -5.124 40.055 44.416 1.000 21.065 42 GLN BBB N 1
ATOM 2453 C CA . GLN B 1 43 ? -5.858 41.267 44.827 1.000 23.194 42 GLN BBB CA 1
ATOM 2454 C C . GLN B 1 43 ? -5.183 42.479 44.166 1.000 22.888 42 GLN BBB C 1
ATOM 2455 O O . GLN B 1 43 ? -5.872 43.286 43.591 1.000 20.628 42 GLN BBB O 1
ATOM 2461 N N . ARG B 1 44 ? -3.867 42.567 44.266 1.000 21.455 43 ARG BBB N 1
ATOM 2462 C CA . ARG B 1 44 ? -3.128 43.730 43.710 1.000 24.826 43 ARG BBB CA 1
ATOM 2463 C C . ARG B 1 44 ? -3.277 43.795 42.190 1.000 22.511 43 ARG BBB C 1
ATOM 2464 O O . ARG B 1 44 ? -3.519 44.910 41.650 1.000 21.100 43 ARG BBB O 1
ATOM 2472 N N . ALA B 1 45 ? -3.200 42.661 41.509 1.000 21.266 44 ALA BBB N 1
ATOM 2473 C CA . ALA B 1 45 ? -3.246 42.599 40.029 1.000 23.068 44 ALA BBB CA 1
ATOM 2474 C C . ALA B 1 45 ? -4.660 42.882 39.532 1.000 22.558 44 ALA BBB C 1
ATOM 2475 O O . ALA B 1 45 ? -4.813 43.568 38.468 1.000 19.892 44 ALA BBB O 1
ATOM 2477 N N . ALA B 1 46 ? -5.685 42.454 40.281 1.000 21.834 45 ALA BBB N 1
ATOM 2478 C CA . ALA B 1 46 ? -7.084 42.765 39.948 1.000 21.179 45 ALA BBB CA 1
ATOM 2479 C C . ALA B 1 46 ? -7.304 44.273 40.059 1.000 21.061 45 ALA BBB C 1
ATOM 2480 O O . ALA B 1 46 ? -7.847 44.892 39.102 1.000 21.921 45 ALA BBB O 1
ATOM 2482 N N . THR B 1 47 ? -6.963 44.832 41.213 1.000 22.691 46 THR BBB N 1
ATOM 2483 C CA . THR B 1 47 ? -7.180 46.263 41.513 1.000 25.667 46 THR BBB CA 1
ATOM 2484 C C . THR B 1 47 ? -6.456 47.106 40.451 1.000 26.707 46 THR BBB C 1
ATOM 2485 O O . THR B 1 47 ? -7.034 48.091 39.994 1.000 27.252 46 THR BBB O 1
ATOM 2489 N N . ALA B 1 48 ? -5.260 46.701 40.037 1.000 26.663 47 ALA BBB N 1
ATOM 2490 C CA . ALA B 1 48 ? -4.432 47.457 39.059 1.000 27.355 47 ALA BBB CA 1
ATOM 2491 C C . ALA B 1 48 ? -5.177 47.548 37.728 1.000 28.216 47 ALA BBB C 1
ATOM 2492 O O . ALA B 1 48 ? -4.920 48.465 36.974 1.000 28.645 47 ALA BBB O 1
ATOM 2494 N N . ARG B 1 49 ? -6.055 46.594 37.425 1.000 21.684 48 ARG BBB N 1
ATOM 2495 C CA . ARG B 1 49 ? -6.833 46.526 36.172 1.000 23.300 48 ARG BBB CA 1
ATOM 2496 C C . ARG B 1 49 ? -8.275 46.982 36.394 1.000 21.701 48 ARG BBB C 1
ATOM 2497 O O . ARG B 1 49 ? -9.073 46.867 35.483 1.000 27.845 48 ARG BBB O 1
ATOM 2505 N N . GLY B 1 50 ? -8.573 47.576 37.526 1.000 22.665 49 GLY BBB N 1
ATOM 2506 C CA . GLY B 1 50 ? -9.922 48.089 37.811 1.000 27.720 49 GLY BBB CA 1
ATOM 2507 C C . GLY B 1 50 ? -10.921 46.972 38.070 1.000 26.482 49 GLY BBB C 1
ATOM 2508 O O . GLY B 1 50 ? -12.133 47.184 37.852 1.000 29.311 49 GLY BBB O 1
ATOM 2509 N N . LEU B 1 51 ? -10.448 45.817 38.519 1.000 24.646 50 LEU BBB N 1
ATOM 2510 C CA . LEU B 1 51 ? -11.337 44.661 38.820 1.000 23.603 50 LEU BBB CA 1
ATOM 2511 C C . LEU B 1 51 ? -11.456 44.570 40.324 1.000 23.264 50 LEU BBB C 1
ATOM 2512 O O . LEU B 1 51 ? -10.546 44.999 41.057 1.000 25.268 50 LEU BBB O 1
ATOM 2517 N N . ARG B 1 52 ? -12.572 44.013 40.768 1.000 22.948 51 ARG BBB N 1
ATOM 2518 C CA . ARG B 1 52 ? -12.807 43.721 42.190 1.000 24.097 51 ARG BBB CA 1
ATOM 2519 C C . ARG B 1 52 ? -12.650 42.217 42.335 1.000 18.699 51 ARG BBB C 1
ATOM 2520 O O . ARG B 1 52 ? -13.469 41.504 41.712 1.000 20.516 51 ARG BBB O 1
ATOM 2528 N N . LEU B 1 53 ? -11.662 41.750 43.076 1.000 18.814 52 LEU BBB N 1
ATOM 2529 C CA . LEU B 1 53 ? -11.482 40.286 43.266 1.000 17.790 52 LEU BBB CA 1
ATOM 2530 C C . LEU B 1 53 ? -12.607 39.759 44.151 1.000 17.986 52 LEU BBB C 1
ATOM 2531 O O . LEU B 1 53 ? -12.850 40.305 45.284 1.000 18.189 52 LEU BBB O 1
ATOM 2536 N N . VAL B 1 54 ? -13.289 38.735 43.687 1.000 16.005 53 VAL BBB N 1
ATOM 2537 C CA . VAL B 1 54 ? -14.360 38.081 44.465 1.000 15.140 53 VAL BBB CA 1
ATOM 2538 C C . VAL B 1 54 ? -13.997 36.593 44.598 1.000 14.384 53 VAL BBB C 1
ATOM 2539 O O . VAL B 1 54 ? -13.796 35.945 43.589 1.000 13.576 53 VAL BBB O 1
ATOM 2543 N N . THR B 1 55 ? -13.914 36.097 45.809 1.000 14.072 54 THR BBB N 1
ATOM 2544 C CA . THR B 1 55 ? -13.661 34.671 46.076 1.000 13.916 54 THR BBB CA 1
ATOM 2545 C C . THR B 1 55 ? -14.678 34.193 47.123 1.000 16.262 54 THR BBB C 1
ATOM 2546 O O . THR B 1 55 ? -15.306 35.039 47.824 1.000 15.252 54 THR BBB O 1
ATOM 2550 N N . TRP B 1 56 ? -14.941 32.896 47.176 1.000 16.738 55 TRP BBB N 1
ATOM 2551 C CA . TRP B 1 56 ? -15.868 32.334 48.187 1.000 16.177 55 TRP BBB CA 1
ATOM 2552 C C . TRP B 1 56 ? -15.501 30.872 48.410 1.000 18.097 55 TRP BBB C 1
ATOM 2553 O O . TRP B 1 56 ? -14.934 30.246 47.477 1.000 15.559 55 TRP BBB O 1
ATOM 2564 N N . SER B 1 57 ? -15.758 30.376 49.602 1.000 15.161 56 SER BBB N 1
ATOM 2565 C CA . SER B 1 57 ? -15.475 28.970 49.892 1.000 15.074 56 SER BBB CA 1
ATOM 2566 C C . SER B 1 57 ? -16.600 28.163 49.251 1.000 15.520 56 SER BBB C 1
ATOM 2567 O O . SER B 1 57 ? -17.806 28.443 49.528 1.000 13.667 56 SER BBB O 1
ATOM 2570 N N . ARG B 1 58 ? -16.252 27.155 48.491 1.000 14.769 57 ARG BBB N 1
ATOM 2571 C CA . ARG B 1 58 ? -17.281 26.249 47.925 1.000 14.848 57 ARG BBB CA 1
ATOM 2572 C C . ARG B 1 58 ? -17.960 25.517 49.069 1.000 14.264 57 ARG BBB C 1
ATOM 2573 O O . ARG B 1 58 ? -17.446 25.424 50.181 1.000 14.370 57 ARG BBB O 1
ATOM 2581 N N . PRO B 1 59 ? -19.185 25.012 48.835 1.000 14.855 58 PRO BBB N 1
ATOM 2582 C CA . PRO B 1 59 ? -19.945 24.351 49.906 1.000 14.583 58 PRO BBB CA 1
ATOM 2583 C C . PRO B 1 59 ? -19.142 23.240 50.570 1.000 15.077 58 PRO BBB C 1
ATOM 2584 O O . PRO B 1 59 ? -18.563 22.379 49.890 1.000 15.302 58 PRO BBB O 1
ATOM 2588 N N . GLY B 1 60 ? -19.087 23.301 51.904 1.000 14.283 59 GLY BBB N 1
ATOM 2589 C CA . GLY B 1 60 ? -18.397 22.300 52.718 1.000 16.006 59 GLY BBB CA 1
ATOM 2590 C C . GLY B 1 60 ? -17.019 22.740 53.143 1.000 16.126 59 GLY BBB C 1
ATOM 2591 O O . GLY B 1 60 ? -16.407 22.079 53.948 1.000 16.942 59 GLY BBB O 1
ATOM 2592 N N . TYR B 1 61 ? -16.498 23.795 52.550 1.000 15.754 60 TYR BBB N 1
ATOM 2593 C CA . TYR B 1 61 ? -15.213 24.406 52.965 1.000 14.228 60 TYR BBB CA 1
ATOM 2594 C C . TYR B 1 61 ? -15.518 25.532 53.948 1.000 15.315 60 TYR BBB C 1
ATOM 2595 O O . TYR B 1 61 ? -16.408 26.384 53.702 1.000 15.406 60 TYR BBB O 1
ATOM 2604 N N . GLY B 1 62 ? -14.741 25.621 55.023 1.000 16.995 61 GLY BBB N 1
ATOM 2605 C CA . GLY B 1 62 ? -14.815 26.790 55.931 1.000 17.896 61 GLY BBB CA 1
ATOM 2606 C C . GLY B 1 62 ? -16.219 26.951 56.463 1.000 18.373 61 GLY BBB C 1
ATOM 2607 O O . GLY B 1 62 ? -16.765 25.963 56.955 1.000 19.532 61 GLY BBB O 1
ATOM 2608 N N . SER B 1 63 ? -16.800 28.125 56.322 1.000 16.318 62 SER BBB N 1
ATOM 2609 C CA . SER B 1 63 ? -18.153 28.444 56.835 1.000 19.139 62 SER BBB CA 1
ATOM 2610 C C . SER B 1 63 ? -19.219 28.292 55.736 1.000 19.754 62 SER BBB C 1
ATOM 2611 O O . SER B 1 63 ? -20.375 28.691 55.982 1.000 21.023 62 SER BBB O 1
ATOM 2614 N N . SER B 1 64 ? -18.888 27.741 54.560 1.000 15.386 63 SER BBB N 1
ATOM 2615 C CA . SER B 1 64 ? -19.934 27.546 53.529 1.000 15.242 63 SER BBB CA 1
ATOM 2616 C C . SER B 1 64 ? -20.665 26.221 53.791 1.000 14.260 63 SER BBB C 1
ATOM 2617 O O . SER B 1 64 ? -20.008 25.172 53.847 1.000 14.498 63 SER BBB O 1
ATOM 2620 N N . THR B 1 65 ? -21.966 26.289 53.916 1.000 15.323 64 THR BBB N 1
ATOM 2621 C CA . THR B 1 65 ? -22.845 25.122 54.209 1.000 16.434 64 THR BBB CA 1
ATOM 2622 C C . THR B 1 65 ? -22.564 24.023 53.163 1.000 15.536 64 THR BBB C 1
ATOM 2623 O O . THR B 1 65 ? -22.483 24.364 51.980 1.000 15.577 64 THR BBB O 1
ATOM 2627 N N . ARG B 1 66 ? -22.408 22.765 53.589 1.000 17.011 65 ARG BBB N 1
ATOM 2628 C CA . ARG B 1 66 ? -22.249 21.628 52.657 1.000 17.238 65 ARG BBB CA 1
ATOM 2629 C C . ARG B 1 66 ? -23.409 21.591 51.651 1.000 17.754 65 ARG BBB C 1
ATOM 2630 O O . ARG B 1 66 ? -24.542 21.941 51.998 1.000 15.551 65 ARG BBB O 1
ATOM 2638 N N . ARG B 1 67 ? -23.125 21.195 50.414 1.000 15.893 66 ARG BBB N 1
ATOM 2639 C CA . ARG B 1 67 ? -24.163 20.939 49.381 1.000 16.424 66 ARG BBB CA 1
ATOM 2640 C C . ARG B 1 67 ? -23.895 19.549 48.813 1.000 18.367 66 ARG BBB C 1
ATOM 2641 O O . ARG B 1 67 ? -23.386 19.434 47.682 1.000 18.985 66 ARG BBB O 1
ATOM 2649 N N . PRO B 1 68 ? -24.243 18.460 49.553 1.000 18.457 67 PRO BBB N 1
ATOM 2650 C CA . PRO B 1 68 ? -23.879 17.117 49.130 1.000 19.128 67 PRO BBB CA 1
ATOM 2651 C C . PRO B 1 68 ? -24.570 16.765 47.817 1.000 19.023 67 PRO BBB C 1
ATOM 2652 O O . PRO B 1 68 ? -25.694 17.267 47.567 1.000 19.143 67 PRO BBB O 1
ATOM 2656 N N . GLY B 1 69 ? -23.856 16.009 46.976 1.000 20.178 68 GLY BBB N 1
ATOM 2657 C CA . GLY B 1 69 ? -24.353 15.593 45.646 1.000 20.950 68 GLY BBB CA 1
ATOM 2658 C C . GLY B 1 69 ? -24.227 16.655 44.576 1.000 20.910 68 GLY BBB C 1
ATOM 2659 O O . GLY B 1 69 ? -24.752 16.457 43.433 1.000 22.893 68 GLY BBB O 1
ATOM 2660 N N . ARG B 1 70 ? -23.548 17.768 44.872 1.000 20.359 69 ARG BBB N 1
ATOM 2661 C CA . ARG B 1 70 ? -23.341 18.811 43.851 1.000 17.518 69 ARG BBB CA 1
ATOM 2662 C C . ARG B 1 70 ? -22.456 18.274 42.722 1.000 16.447 69 ARG BBB C 1
ATOM 2663 O O . ARG B 1 70 ? -21.488 17.552 42.945 1.000 18.477 69 ARG BBB O 1
ATOM 2671 N N . ARG B 1 71 ? -22.810 18.717 41.527 1.000 19.386 70 ARG BBB N 1
ATOM 2672 C CA . ARG B 1 71 ? -22.017 18.518 40.302 1.000 18.700 70 ARG BBB CA 1
ATOM 2673 C C . ARG B 1 71 ? -21.209 19.79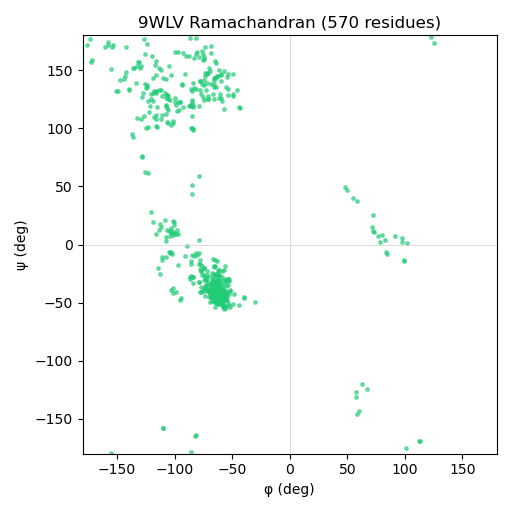4 40.098 1.000 21.365 70 ARG BBB C 1
ATOM 2674 O O . ARG B 1 71 ? -21.541 20.837 40.703 1.000 18.304 70 ARG BBB O 1
ATOM 2682 N N . VAL B 1 72 ? -20.218 19.730 39.229 1.000 19.758 71 VAL BBB N 1
ATOM 2683 C CA . VAL B 1 72 ? -19.483 20.948 38.813 1.000 19.903 71 VAL BBB CA 1
ATOM 2684 C C . VAL B 1 72 ? -20.471 22.046 38.416 1.000 21.565 71 VAL BBB C 1
ATOM 2685 O O . VAL B 1 72 ? -20.319 23.189 38.893 1.000 19.809 71 VAL BBB O 1
ATOM 2689 N N . VAL B 1 73 ? -21.443 21.759 37.542 1.000 18.718 72 VAL BBB N 1
ATOM 2690 C CA . VAL B 1 73 ? -22.315 22.805 36.956 1.000 20.126 72 VAL BBB CA 1
ATOM 2691 C C . VAL B 1 73 ? -23.123 23.504 38.066 1.000 19.904 72 VAL BBB C 1
ATOM 2692 O O . VAL B 1 73 ? -23.516 24.656 37.876 1.000 20.256 72 VAL BBB O 1
ATOM 2696 N N . ASP B 1 74 ? -23.447 22.797 39.147 1.000 20.967 73 ASP BBB N 1
ATOM 2697 C CA . ASP B 1 74 ? -24.315 23.379 40.202 1.000 20.588 73 ASP BBB CA 1
ATOM 2698 C C . ASP B 1 74 ? -23.617 24.604 40.824 1.000 20.240 73 ASP BBB C 1
ATOM 2699 O O . ASP B 1 74 ? -24.329 25.474 41.389 1.000 19.900 73 ASP BBB O 1
ATOM 2704 N N . ASP B 1 75 ? -22.292 24.688 40.763 1.000 19.242 74 ASP BBB N 1
ATOM 2705 C CA . ASP B 1 75 ? -21.544 25.892 41.221 1.000 18.993 74 ASP BBB CA 1
ATOM 2706 C C . ASP B 1 75 ? -22.073 27.162 40.554 1.000 18.740 74 ASP BBB C 1
ATOM 2707 O O . ASP B 1 75 ? -21.988 28.247 41.173 1.000 17.176 74 ASP BBB O 1
ATOM 2712 N N . ALA B 1 76 ? -22.602 27.088 39.328 1.000 17.936 75 ALA BBB N 1
ATOM 2713 C CA . ALA B 1 76 ? -23.091 28.274 38.597 1.000 18.762 75 ALA BBB CA 1
ATOM 2714 C C . ALA B 1 76 ? -24.238 28.950 39.362 1.000 19.170 75 ALA BBB C 1
ATOM 2715 O O . ALA B 1 76 ? -24.427 30.142 39.210 1.000 19.172 75 ALA BBB O 1
ATOM 2717 N N . ASP B 1 77 ? -24.969 28.207 40.181 1.000 19.915 76 ASP BBB N 1
ATOM 2718 C CA . ASP B 1 77 ? -26.061 28.779 41.017 1.000 20.263 76 ASP BBB CA 1
ATOM 2719 C C . ASP B 1 77 ? -25.437 29.744 42.023 1.000 18.293 76 ASP BBB C 1
ATOM 2720 O O . ASP B 1 77 ? -26.024 30.756 42.299 1.000 18.765 76 ASP BBB O 1
ATOM 2725 N N . ASP B 1 78 ? -24.265 29.417 42.540 1.000 17.982 77 ASP BBB N 1
ATOM 2726 C CA . ASP B 1 78 ? -23.560 30.260 43.542 1.000 19.464 77 ASP BBB CA 1
ATOM 2727 C C . ASP B 1 78 ? -22.939 31.474 42.833 1.000 17.856 77 ASP BBB C 1
ATOM 2728 O O . ASP B 1 78 ? -22.974 32.588 43.378 1.000 17.078 77 ASP BBB O 1
ATOM 2733 N N . VAL B 1 79 ? -22.381 31.274 41.638 1.000 19.082 78 VAL BBB N 1
ATOM 2734 C CA . VAL B 1 79 ? -21.905 32.410 40.793 1.000 19.348 78 VAL BBB CA 1
ATOM 2735 C C . VAL B 1 79 ? -23.071 33.381 40.614 1.000 18.409 78 VAL BBB C 1
ATOM 2736 O O . VAL B 1 79 ? -22.877 34.581 40.748 1.000 19.286 78 VAL BBB O 1
ATOM 2740 N N . THR B 1 80 ? -24.262 32.883 40.267 1.000 17.530 79 THR BBB N 1
ATOM 2741 C CA . THR B 1 80 ? -25.446 33.735 40.041 1.000 18.321 79 THR BBB CA 1
ATOM 2742 C C . THR B 1 80 ? -25.787 34.494 41.320 1.000 16.088 79 THR BBB C 1
ATOM 2743 O O . THR B 1 80 ? -26.038 35.690 41.235 1.000 16.704 79 THR BBB O 1
ATOM 2747 N N . ALA B 1 81 ? -25.808 33.809 42.459 1.000 16.305 80 ALA BBB N 1
ATOM 2748 C CA . ALA B 1 81 ? -26.133 34.419 43.769 1.000 17.318 80 ALA BBB CA 1
ATOM 2749 C C . ALA B 1 81 ? -25.110 35.537 44.086 1.000 17.367 80 ALA BBB C 1
ATOM 2750 O O . ALA B 1 81 ? -25.492 36.616 44.529 1.000 17.251 80 ALA BBB O 1
ATOM 2752 N N . VAL B 1 82 ? -23.832 35.308 43.808 1.000 17.367 81 VAL BBB N 1
ATOM 2753 C CA . VAL B 1 82 ? -22.766 36.300 44.123 1.000 18.231 81 VAL BBB CA 1
ATOM 2754 C C . VAL B 1 82 ? -22.913 37.496 43.189 1.000 17.272 81 VAL BBB C 1
ATOM 2755 O O . VAL B 1 82 ? -22.851 38.644 43.653 1.000 18.706 81 VAL BBB O 1
ATOM 2759 N N . LEU B 1 83 ? -23.115 37.266 41.893 1.000 17.414 82 LEU BBB N 1
ATOM 2760 C CA . LEU B 1 83 ? -23.237 38.384 40.935 1.000 18.475 82 LEU BBB CA 1
ATOM 2761 C C . LEU B 1 83 ? -24.489 39.216 41.256 1.000 19.210 82 LEU BBB C 1
ATOM 2762 O O . LEU B 1 83 ? -24.385 40.466 41.186 1.000 19.435 82 LEU BBB O 1
ATOM 2767 N N . ASP B 1 84 ? -25.592 38.564 41.592 1.000 19.775 83 ASP BBB N 1
ATOM 2768 C CA . ASP B 1 84 ? -26.852 39.237 42.006 1.000 22.566 83 ASP BBB CA 1
ATOM 2769 C C . ASP B 1 84 ? -26.619 40.029 43.291 1.000 20.393 83 ASP BBB C 1
ATOM 2770 O O . ASP B 1 84 ? -27.039 41.172 43.318 1.000 21.984 83 ASP BBB O 1
ATOM 2775 N N . HIS B 1 85 ? -25.868 39.493 44.247 1.000 19.885 84 HIS BBB N 1
ATOM 2776 C CA . HIS B 1 85 ? -25.515 40.225 45.478 1.000 20.187 84 HIS BBB CA 1
ATOM 2777 C C . HIS B 1 85 ? -24.751 41.500 45.106 1.000 20.987 84 HIS BBB C 1
ATOM 2778 O O . HIS B 1 85 ? -24.990 42.554 45.728 1.000 20.157 84 HIS BBB O 1
ATOM 2785 N N . LEU B 1 86 ? -23.835 41.410 44.139 1.000 19.387 85 LEU BBB N 1
ATOM 2786 C CA . LEU B 1 86 ? -23.004 42.562 43.738 1.000 20.996 85 LEU BBB CA 1
ATOM 2787 C C . LEU B 1 86 ? -23.768 43.478 42.778 1.000 22.615 85 LEU BBB C 1
ATOM 2788 O O . LEU B 1 86 ? -23.225 44.524 42.487 1.000 23.661 85 LEU BBB O 1
ATOM 2793 N N . ARG B 1 87 ? -24.960 43.096 42.317 1.000 22.374 86 ARG BBB N 1
ATOM 2794 C CA . ARG B 1 87 ? -25.744 43.818 41.283 1.000 25.357 86 ARG BBB CA 1
ATOM 2795 C C . ARG B 1 87 ? -24.867 43.992 40.039 1.000 25.476 86 ARG BBB C 1
ATOM 2796 O O . ARG B 1 87 ? -24.893 45.068 39.448 1.000 24.363 86 ARG BBB O 1
ATOM 2804 N N . ALA B 1 88 ? -24.084 42.972 39.668 1.000 22.408 87 ALA BBB N 1
ATOM 2805 C CA . ALA B 1 88 ? -23.092 43.052 38.569 1.000 24.080 87 ALA BBB CA 1
ATOM 2806 C C . ALA B 1 88 ? -23.718 42.481 37.297 1.000 23.979 87 ALA BBB C 1
ATOM 2807 O O . ALA B 1 88 ? -24.135 41.345 37.317 1.000 29.560 87 ALA BBB O 1
ATOM 2809 N N . GLU B 1 89 ? -23.775 43.262 36.235 1.000 26.055 88 GLU BBB N 1
ATOM 2810 C CA . GLU B 1 89 ? -24.311 42.826 34.929 1.000 32.807 88 GLU BBB CA 1
ATOM 2811 C C . GLU B 1 89 ? -23.230 41.989 34.237 1.000 30.983 88 GLU BBB C 1
ATOM 2812 O O . GLU B 1 89 ? -23.594 41.136 33.492 1.000 40.112 88 GLU BBB O 1
ATOM 2818 N N . ARG B 1 90 ? -21.955 42.281 34.457 1.000 27.664 89 ARG BBB N 1
ATOM 2819 C CA . ARG B 1 90 ? -20.847 41.629 33.718 1.000 30.533 89 ARG BBB CA 1
ATOM 2820 C C . ARG B 1 90 ? -19.758 41.254 34.708 1.000 24.481 89 ARG BBB C 1
ATOM 2821 O O . ARG B 1 90 ? -19.510 42.010 35.662 1.000 22.888 89 ARG BBB O 1
ATOM 2829 N N . CYS B 1 91 ? -19.010 40.212 34.396 1.000 22.785 90 CYS BBB N 1
ATOM 2830 C CA . CYS B 1 91 ? -17.818 39.863 35.177 1.000 19.399 90 CYS BBB CA 1
ATOM 2831 C C . CYS B 1 91 ? -16.862 39.104 34.257 1.000 18.933 90 CYS BBB C 1
ATOM 2832 O O . CYS B 1 91 ? -17.227 38.762 33.124 1.000 19.136 90 CYS BBB O 1
ATOM 2835 N N . VAL B 1 92 ? -15.679 38.863 34.760 1.000 17.865 91 VAL BBB N 1
ATOM 2836 C CA . VAL B 1 92 ? -14.773 37.832 34.239 1.000 18.732 91 VAL BBB CA 1
ATOM 2837 C C . VAL B 1 92 ? -14.576 36.825 35.356 1.000 19.582 91 VAL BBB C 1
ATOM 2838 O O . VAL B 1 92 ? -14.765 37.189 36.549 1.000 17.302 91 VAL BBB O 1
ATOM 2842 N N . VAL B 1 93 ? -14.246 35.595 34.980 1.000 17.775 92 VAL BBB N 1
ATOM 2843 C CA . VAL B 1 93 ? -14.043 34.496 35.951 1.000 16.822 92 VAL BBB CA 1
ATOM 2844 C C . VAL B 1 93 ? -12.707 33.832 35.649 1.000 15.544 92 VAL BBB C 1
ATOM 2845 O O . VAL B 1 93 ? -12.204 33.867 34.509 1.000 14.818 92 VAL BBB O 1
ATOM 2849 N N . ALA B 1 94 ? -12.151 33.262 36.689 1.000 15.333 93 ALA BBB N 1
ATOM 2850 C CA . ALA B 1 94 ? -10.890 32.538 36.669 1.000 14.332 93 ALA BBB CA 1
ATOM 2851 C C . ALA B 1 94 ? -11.007 31.334 37.592 1.000 15.666 93 ALA BBB C 1
ATOM 2852 O O . ALA B 1 94 ? -11.720 31.410 38.624 1.000 16.728 93 ALA BBB O 1
ATOM 2854 N N . GLY B 1 95 ? -10.305 30.259 37.252 1.000 15.812 94 GLY BBB N 1
ATOM 2855 C CA . GLY B 1 95 ? -10.265 29.063 38.110 1.000 16.826 94 GLY BBB CA 1
ATOM 2856 C C . GLY B 1 95 ? -8.934 28.382 37.985 1.000 17.441 94 GLY BBB C 1
ATOM 2857 O O . GLY B 1 95 ? -8.366 28.386 36.872 1.000 16.230 94 GLY BBB O 1
ATOM 2858 N N . TRP B 1 96 ? -8.423 27.873 39.082 1.000 16.613 95 TRP BBB N 1
ATOM 2859 C CA . TRP B 1 96 ? -7.168 27.112 39.080 1.000 18.684 95 TRP BBB CA 1
ATOM 2860 C C . TRP B 1 96 ? -7.474 25.692 39.511 1.000 20.461 95 TRP BBB C 1
ATOM 2861 O O . TRP B 1 96 ? -8.119 25.515 40.563 1.000 17.644 95 TRP BBB O 1
ATOM 2872 N N . SER B 1 97 ? -6.992 24.721 38.760 1.000 20.207 96 SER BBB N 1
ATOM 2873 C CA . SER B 1 97 ? -7.005 23.304 39.189 1.000 20.506 96 SER BBB CA 1
ATOM 2874 C C . SER B 1 97 ? -8.452 22.833 39.354 1.000 19.166 96 SER BBB C 1
ATOM 2875 O O . SER B 1 97 ? -9.207 22.894 38.392 1.000 19.130 96 SER BBB O 1
ATOM 2878 N N . GLY B 1 98 ? -8.862 22.399 40.555 1.000 19.456 97 GLY BBB N 1
ATOM 2879 C CA . GLY B 1 98 ? -10.271 22.076 40.835 1.000 21.503 97 GLY BBB CA 1
ATOM 2880 C C . GLY B 1 98 ? -11.233 23.227 40.576 1.000 18.686 97 GLY BBB C 1
ATOM 2881 O O . GLY B 1 98 ? -12.417 22.982 40.378 1.000 19.296 97 GLY BBB O 1
ATOM 2882 N N . GLY B 1 99 ? -10.728 24.465 40.572 1.000 19.451 98 GLY BBB N 1
ATOM 2883 C CA . GLY B 1 99 ? -11.530 25.654 40.278 1.000 18.677 98 GLY BBB CA 1
ATOM 2884 C C . GLY B 1 99 ? -11.799 25.805 38.788 1.000 17.630 98 GLY BBB C 1
ATOM 2885 O O . GLY B 1 99 ? -12.733 26.499 38.463 1.000 15.912 98 GLY BBB O 1
ATOM 2886 N N . GLY B 1 100 ? -10.965 25.200 37.924 1.000 17.145 99 GLY BBB N 1
ATOM 2887 C CA . GLY B 1 100 ? -11.111 25.361 36.462 1.000 17.903 99 GLY BBB CA 1
ATOM 2888 C C . GLY B 1 100 ? -12.480 24.943 35.954 1.000 17.168 99 GLY BBB C 1
ATOM 2889 O O . GLY B 1 100 ? -13.162 25.700 35.270 1.000 15.272 99 GLY BBB O 1
ATOM 2890 N N . PRO B 1 101 ? -12.937 23.704 36.229 1.000 18.193 100 PRO BBB N 1
ATOM 2891 C CA . PRO B 1 101 ? -14.248 23.274 35.769 1.000 18.836 100 PRO BBB CA 1
ATOM 2892 C C . PRO B 1 101 ? -15.373 24.163 36.290 1.000 16.915 100 PRO BBB C 1
ATOM 2893 O O . PRO B 1 101 ? -16.340 24.375 35.596 1.000 16.248 100 PRO BBB O 1
ATOM 2897 N N . HIS B 1 102 ? -15.253 24.593 37.545 1.000 17.553 101 HIS BBB N 1
ATOM 2898 C CA . HIS B 1 102 ? -16.269 25.480 38.175 1.000 16.221 101 HIS BBB CA 1
ATOM 2899 C C . HIS B 1 102 ? -16.308 26.834 37.451 1.000 15.303 101 HIS BBB C 1
ATOM 2900 O O . HIS B 1 102 ? -17.411 27.357 37.167 1.000 15.985 101 HIS BBB O 1
ATOM 2907 N N . ALA B 1 103 ? -15.154 27.400 37.099 1.000 16.538 102 ALA BBB N 1
ATOM 2908 C CA . ALA B 1 103 ? -15.103 28.663 36.346 1.000 14.904 102 ALA BBB CA 1
ATOM 2909 C C . ALA B 1 103 ? -15.786 28.474 34.975 1.000 16.678 102 ALA BBB C 1
ATOM 2910 O O . ALA B 1 103 ? -16.561 29.339 34.553 1.000 16.485 102 ALA BBB O 1
ATOM 2912 N N . LEU B 1 104 ? -15.527 27.353 34.306 1.000 18.497 103 LEU BBB N 1
ATOM 2913 C CA . LEU B 1 104 ? -16.148 27.064 32.993 1.000 17.966 103 LEU BBB CA 1
ATOM 2914 C C . LEU B 1 104 ? -17.661 26.953 33.165 1.000 18.158 103 LEU BBB C 1
ATOM 2915 O O . LEU B 1 104 ? -18.394 27.450 32.301 1.000 19.910 103 LEU BBB O 1
ATOM 2920 N N . ALA B 1 105 ? -18.138 26.354 34.257 1.000 19.103 104 ALA BBB N 1
ATOM 2921 C CA . ALA B 1 105 ? -19.592 26.161 34.466 1.000 19.694 104 ALA BBB CA 1
ATOM 2922 C C . ALA B 1 105 ? -20.301 27.510 34.453 1.000 19.541 104 ALA BBB C 1
ATOM 2923 O O . ALA B 1 105 ? -21.401 27.651 33.820 1.000 20.412 104 ALA BBB O 1
ATOM 2925 N N . GLY B 1 106 ? -19.708 28.506 35.112 1.000 19.875 105 GLY BBB N 1
ATOM 2926 C CA . GLY B 1 106 ? -20.340 29.836 35.215 1.000 18.505 105 GLY BBB CA 1
ATOM 2927 C C . GLY B 1 106 ? -20.527 30.429 33.842 1.000 19.614 105 GLY BBB C 1
ATOM 2928 O O . GLY B 1 106 ? -21.586 31.072 33.563 1.000 21.054 105 GLY BBB O 1
ATOM 2929 N N . ALA B 1 107 ? -19.547 30.242 32.970 1.000 19.956 106 ALA BBB N 1
ATOM 2930 C CA . ALA B 1 107 ? -19.596 30.764 31.590 1.000 22.395 106 ALA BBB CA 1
ATOM 2931 C C . ALA B 1 107 ? -20.717 30.096 30.792 1.000 21.479 106 ALA BBB C 1
ATOM 2932 O O . ALA B 1 107 ? -21.350 30.789 29.978 1.000 23.990 106 ALA BBB O 1
ATOM 2934 N N . VAL B 1 108 ? -20.942 28.802 30.999 1.000 22.576 107 VAL BBB N 1
ATOM 2935 C CA . VAL B 1 108 ? -21.994 28.048 30.274 1.000 25.719 107 VAL BBB CA 1
ATOM 2936 C C . VAL B 1 108 ? -23.361 28.529 30.747 1.000 29.328 107 VAL BBB C 1
ATOM 2937 O O . VAL B 1 108 ? -24.237 28.755 29.911 1.000 25.684 107 VAL BBB O 1
ATOM 2941 N N . ARG B 1 109 ? -23.504 28.723 32.056 1.000 27.136 108 ARG BBB N 1
ATOM 2942 C CA . ARG B 1 109 ? -24.807 29.031 32.662 1.000 28.201 108 ARG BBB CA 1
ATOM 2943 C C . ARG B 1 109 ? -25.119 30.502 32.446 1.000 27.615 108 ARG BBB C 1
ATOM 2944 O O . ARG B 1 109 ? -26.290 30.800 32.344 1.000 26.583 108 ARG BBB O 1
ATOM 2952 N N . LEU B 1 110 ? -24.114 31.382 32.415 1.000 21.812 109 LEU BBB N 1
ATOM 2953 C CA . LEU B 1 110 ? -24.321 32.843 32.349 1.000 25.529 109 LEU BBB CA 1
ATOM 2954 C C . LEU B 1 110 ? -23.610 33.423 31.124 1.000 26.905 109 LEU BBB C 1
ATOM 2955 O O . LEU B 1 110 ? -22.745 34.288 31.250 1.000 24.481 109 LEU BBB O 1
ATOM 2960 N N . PRO B 1 111 ? -23.996 32.997 29.901 1.000 29.662 110 PRO BBB N 1
ATOM 2961 C CA . PRO B 1 111 ? -23.274 33.349 28.684 1.000 33.411 110 PRO BBB CA 1
ATOM 2962 C C . PRO B 1 111 ? -23.337 34.843 28.356 1.000 31.856 110 PRO BBB C 1
ATOM 2963 O O . PRO B 1 111 ? -22.506 35.318 27.639 1.000 37.758 110 PRO BBB O 1
ATOM 2967 N N . ASP B 1 112 ? -24.286 35.572 28.925 1.000 32.241 111 ASP BBB N 1
ATOM 2968 C CA . ASP B 1 112 ? -24.407 37.035 28.702 1.000 35.007 111 ASP BBB CA 1
ATOM 2969 C C . ASP B 1 112 ? -23.739 37.841 29.823 1.000 36.213 111 ASP BBB C 1
ATOM 2970 O O . ASP B 1 112 ? -23.508 39.048 29.613 1.000 35.712 111 ASP BBB O 1
ATOM 2975 N N . ARG B 1 113 ? -23.466 37.238 30.981 1.000 32.812 112 ARG BBB N 1
ATOM 2976 C CA . ARG B 1 113 ? -22.869 37.987 32.119 1.000 31.184 112 ARG BBB CA 1
ATOM 2977 C C . ARG B 1 113 ? -21.372 37.726 32.235 1.000 27.433 112 ARG BBB C 1
ATOM 2978 O O . ARG B 1 113 ? -20.656 38.636 32.597 1.000 28.381 112 ARG BBB O 1
ATOM 2986 N N . VAL B 1 114 ? -20.930 36.504 31.976 1.000 21.808 113 VAL BBB N 1
ATOM 2987 C CA . VAL B 1 114 ? -19.487 36.170 32.043 1.000 21.000 113 VAL BBB CA 1
ATOM 2988 C C . VAL B 1 114 ? -18.860 36.464 30.677 1.000 24.332 113 VAL BBB C 1
ATOM 2989 O O . VAL B 1 114 ? -19.256 35.801 29.698 1.000 22.993 113 VAL BBB O 1
ATOM 2993 N N . ALA B 1 115 ? -17.887 37.370 30.637 1.000 22.040 114 ALA BBB N 1
ATOM 2994 C CA . ALA B 1 115 ? -17.289 37.869 29.391 1.000 21.181 114 ALA BBB CA 1
ATOM 2995 C C . ALA B 1 115 ? -16.166 36.937 28.925 1.000 21.285 114 ALA BBB C 1
ATOM 2996 O O . ALA B 1 115 ? -15.836 36.931 27.727 1.000 20.222 114 ALA BBB O 1
ATOM 2998 N N . GLY B 1 116 ? -15.532 36.235 29.843 1.000 19.644 115 GLY BBB N 1
ATOM 2999 C CA . GLY B 1 116 ? -14.314 35.468 29.558 1.000 19.239 115 GLY BBB CA 1
ATOM 3000 C C . GLY B 1 116 ? -13.922 34.635 30.751 1.000 18.028 115 GLY BBB C 1
ATOM 3001 O O . GLY B 1 116 ? -14.368 34.963 31.888 1.000 15.945 115 GLY BBB O 1
ATOM 3002 N N . VAL B 1 117 ? -13.172 33.578 30.491 1.000 16.809 116 VAL BBB N 1
ATOM 3003 C CA . VAL B 1 117 ? -12.699 32.617 31.528 1.000 17.433 116 VAL BBB CA 1
ATOM 3004 C C . VAL B 1 117 ? -11.182 32.557 31.446 1.000 18.760 116 VAL BBB C 1
ATOM 3005 O O . VAL B 1 117 ? -10.630 32.445 30.346 1.000 18.210 116 VAL BBB O 1
ATOM 3009 N N . LEU B 1 118 ? -10.534 32.583 32.595 1.000 18.207 117 LEU BBB N 1
ATOM 3010 C CA . LEU B 1 118 ? -9.116 32.233 32.742 1.000 17.127 117 LEU BBB CA 1
ATOM 3011 C C . LEU B 1 118 ? -9.062 30.880 33.444 1.000 19.049 117 LEU BBB C 1
ATOM 3012 O O . LEU B 1 118 ? -9.594 30.766 34.585 1.000 17.284 117 LEU BBB O 1
ATOM 3017 N N . CYS B 1 119 ? -8.493 29.890 32.780 1.000 17.440 118 CYS BBB N 1
ATOM 3018 C CA . CYS B 1 119 ? -8.458 28.496 33.278 1.000 17.435 118 CYS BBB CA 1
ATOM 3019 C C . CYS B 1 119 ? -6.997 28.134 33.472 1.000 18.936 118 CYS BBB C 1
ATOM 3020 O O . CYS B 1 119 ? -6.263 28.056 32.450 1.000 19.206 118 CYS BBB O 1
ATOM 3023 N N . ILE B 1 120 ? -6.565 28.003 34.728 1.000 16.408 119 ILE BBB N 1
ATOM 3024 C CA . ILE B 1 120 ? -5.149 27.755 35.065 1.000 18.291 119 ILE BBB CA 1
ATOM 3025 C C . ILE B 1 120 ? -5.007 26.308 35.537 1.000 19.879 119 ILE BBB C 1
ATOM 3026 O O . ILE B 1 120 ? -5.490 26.014 36.630 1.000 18.023 119 ILE BBB O 1
ATOM 3031 N N . ALA B 1 121 ? -4.320 25.470 34.765 1.000 17.453 120 ALA BBB N 1
ATOM 3032 C CA . ALA B 1 121 ? -4.096 24.049 35.123 1.000 17.586 120 ALA BBB CA 1
ATOM 3033 C C . ALA B 1 121 ? -5.425 23.419 35.552 1.000 18.994 120 ALA BBB C 1
ATOM 3034 O O . ALA B 1 121 ? -5.455 22.679 36.549 1.000 20.376 120 ALA BBB O 1
ATOM 3036 N N . GLY B 1 122 ? -6.465 23.601 34.762 1.000 18.959 121 GLY BBB N 1
ATOM 3037 C CA . GLY B 1 122 ? -7.795 23.081 35.064 1.000 21.895 121 GLY BBB CA 1
ATOM 3038 C C . GLY B 1 122 ? -7.857 21.590 34.782 1.000 23.409 121 GLY BBB C 1
ATOM 3039 O O . GLY B 1 122 ? -7.281 21.138 33.782 1.000 19.990 121 GLY BBB O 1
ATOM 3040 N N . VAL B 1 123 ? -8.500 20.827 35.658 1.000 23.168 122 VAL BBB N 1
ATOM 3041 C CA . VAL B 1 123 ? -8.655 19.373 35.428 1.000 24.129 122 VAL BBB CA 1
ATOM 3042 C C . VAL B 1 123 ? -9.660 19.132 34.296 1.000 23.511 122 VAL BBB C 1
ATOM 3043 O O . VAL B 1 123 ? -10.617 19.946 34.080 1.000 23.859 122 VAL BBB O 1
ATOM 3047 N N . ALA B 1 124 ? -9.445 18.066 33.532 1.000 22.341 123 ALA BBB N 1
ATOM 3048 C CA . ALA B 1 124 ? -10.299 17.705 32.387 1.000 21.758 123 ALA BBB CA 1
ATOM 3049 C C . ALA B 1 124 ? -11.462 16.849 32.873 1.000 23.603 123 ALA BBB C 1
ATOM 3050 O O . ALA B 1 124 ? -11.396 16.313 33.986 1.000 22.091 123 ALA BBB O 1
ATOM 3052 N N . PRO B 1 125 ? -12.546 16.716 32.087 1.000 23.112 124 PRO BBB N 1
ATOM 3053 C CA . PRO B 1 125 ? -13.661 15.848 32.446 1.000 25.869 124 PRO BBB CA 1
ATOM 3054 C C . PRO B 1 125 ? -13.184 14.404 32.592 1.000 30.498 124 PRO BBB C 1
ATOM 3055 O O . PRO B 1 125 ? -12.269 13.982 31.873 1.000 25.565 124 PRO BBB O 1
ATOM 3059 N N . TRP B 1 126 ? -13.828 13.683 33.511 1.000 30.826 125 TRP BBB N 1
ATOM 3060 C CA . TRP B 1 126 ? -13.402 12.313 33.908 1.000 30.224 125 TRP BBB CA 1
ATOM 3061 C C . TRP B 1 126 ? -13.534 11.353 32.723 1.000 29.772 125 TRP BBB C 1
ATOM 3062 O O . TRP B 1 126 ? -12.692 10.463 32.620 1.000 29.903 125 TRP BBB O 1
ATOM 3073 N N . ASP B 1 127 ? -14.531 11.542 31.873 1.000 31.937 126 ASP BBB N 1
ATOM 3074 C CA . ASP B 1 127 ? -14.741 10.656 30.694 1.000 41.384 126 ASP BBB CA 1
ATOM 3075 C C . ASP B 1 127 ? -14.195 11.313 29.409 1.000 43.377 126 ASP BBB C 1
ATOM 3076 O O . ASP B 1 127 ? -14.601 10.899 28.302 1.000 40.531 126 ASP BBB O 1
ATOM 3081 N N . ALA B 1 128 ? -13.309 12.300 29.522 1.000 37.247 127 ALA BBB N 1
ATOM 3082 C CA . ALA B 1 128 ? -12.678 12.988 28.367 1.000 37.914 127 ALA BBB CA 1
ATOM 3083 C C . ALA B 1 128 ? -12.255 11.960 27.292 1.000 36.132 127 ALA BBB C 1
ATOM 3084 O O . ALA B 1 128 ? -11.339 11.198 27.566 1.000 33.487 127 ALA BBB O 1
ATOM 3086 N N . GLU B 1 129 ? -12.821 12.032 26.088 1.000 46.262 128 GLU BBB N 1
ATOM 3087 C CA . GLU B 1 129 ? -12.568 11.052 24.982 1.000 48.241 128 GLU BBB CA 1
ATOM 3088 C C . GLU B 1 129 ? -11.069 11.020 24.639 1.000 43.018 128 GLU BBB C 1
ATOM 3089 O O . GLU B 1 129 ? -10.488 12.075 24.340 1.000 38.078 128 GLU BBB O 1
ATOM 3095 N N . GLY B 1 130 ? -10.459 9.841 24.705 1.000 42.084 129 GLY BBB N 1
ATOM 3096 C CA . GLY B 1 130 ? -9.077 9.598 24.262 1.000 40.139 129 GLY BBB CA 1
ATOM 3097 C C . GLY B 1 130 ? -8.042 10.114 25.244 1.000 42.938 129 GLY BBB C 1
ATOM 3098 O O . GLY B 1 130 ? -6.843 10.091 24.916 1.000 38.241 129 GLY BBB O 1
ATOM 3099 N N . LEU B 1 131 ? -8.453 10.570 26.427 1.000 38.754 130 LEU BBB N 1
ATOM 3100 C CA . LEU B 1 131 ? -7.484 11.033 27.446 1.000 36.830 130 LEU BBB CA 1
ATOM 3101 C C . LEU B 1 131 ? -7.403 9.981 28.550 1.000 34.512 130 LEU BBB C 1
ATOM 3102 O O . LEU B 1 131 ? -8.449 9.606 29.078 1.000 35.250 130 LEU BBB O 1
ATOM 3107 N N . ASP B 1 132 ? -6.200 9.543 28.871 1.000 34.622 131 ASP BBB N 1
ATOM 3108 C CA . ASP B 1 132 ? -5.920 8.802 30.118 1.000 40.128 131 ASP BBB CA 1
ATOM 3109 C C . ASP B 1 132 ? -5.710 9.858 31.197 1.000 34.561 131 ASP BBB C 1
ATOM 3110 O O . ASP B 1 132 ? -4.600 10.387 31.277 1.000 32.913 131 ASP BBB O 1
ATOM 3115 N N . LEU B 1 133 ? -6.724 10.128 32.014 1.000 34.802 132 LEU BBB N 1
ATOM 3116 C CA . LEU B 1 133 ? -6.661 11.239 32.999 1.000 35.798 132 LEU BBB CA 1
ATOM 3117 C C . LEU B 1 133 ? -5.515 11.048 33.984 1.000 36.273 132 LEU BBB C 1
ATOM 3118 O O . LEU B 1 133 ? -4.892 12.079 34.383 1.000 31.627 132 LEU BBB O 1
ATOM 3123 N N . LEU B 1 134 ? -5.200 9.801 34.355 1.000 36.579 133 LEU BBB N 1
ATOM 3124 C CA . LEU B 1 134 ? -4.226 9.524 35.445 1.000 37.251 133 LEU BBB CA 1
ATOM 3125 C C . LEU B 1 134 ? -2.784 9.497 34.920 1.000 34.470 133 LEU BBB C 1
ATOM 3126 O O . LEU B 1 134 ? -1.853 9.572 35.743 1.000 33.078 133 LEU BBB O 1
ATOM 3131 N N . ALA B 1 135 ? -2.591 9.432 33.616 1.000 36.859 134 ALA BBB N 1
ATOM 3132 C CA . ALA B 1 135 ? -1.257 9.417 32.977 1.000 42.259 134 ALA BBB CA 1
ATOM 3133 C C . ALA B 1 135 ? -0.507 10.714 33.297 1.000 43.813 134 ALA BBB C 1
ATOM 3134 O O . ALA B 1 135 ? -1.063 11.771 33.039 1.000 47.599 134 ALA BBB O 1
ATOM 3136 N N . GLY B 1 136 ? 0.702 10.604 33.837 1.000 37.984 135 GLY BBB N 1
ATOM 3137 C CA . GLY B 1 136 ? 1.580 11.729 34.191 1.000 42.050 135 GLY BBB CA 1
ATOM 3138 C C . GLY B 1 136 ? 1.263 12.294 35.562 1.000 37.312 135 GLY BBB C 1
ATOM 3139 O O . GLY B 1 136 ? 1.992 13.137 36.036 1.000 35.004 135 GLY BBB O 1
ATOM 3140 N N . MET B 1 137 ? 0.178 11.856 36.193 1.000 39.045 136 MET BBB N 1
ATOM 3141 C CA . MET B 1 137 ? -0.234 12.378 37.513 1.000 34.500 136 MET BBB CA 1
ATOM 3142 C C . MET B 1 137 ? 0.632 11.759 38.597 1.000 33.222 136 MET BBB C 1
ATOM 3143 O O . MET B 1 137 ? 0.843 10.546 38.548 1.000 35.739 136 MET BBB O 1
ATOM 3148 N N . GLY B 1 138 ? 1.146 12.570 39.513 1.000 30.429 137 GLY BBB N 1
ATOM 3149 C CA . GLY B 1 138 ? 1.770 12.145 40.775 1.000 34.397 137 GLY BBB CA 1
ATOM 3150 C C . GLY B 1 138 ? 0.897 11.140 41.533 1.000 39.417 137 GLY BBB C 1
ATOM 3151 O O . GLY B 1 138 ? -0.366 11.182 41.423 1.000 30.957 137 GLY BBB O 1
ATOM 3152 N N . GLU B 1 139 ? 1.550 10.210 42.231 1.000 45.353 138 GLU BBB N 1
ATOM 3153 C CA . GLU B 1 139 ? 0.906 8.992 42.805 1.000 47.535 138 GLU BBB CA 1
ATOM 3154 C C . GLU B 1 139 ? -0.199 9.395 43.796 1.000 35.712 138 GLU BBB C 1
ATOM 3155 O O . GLU B 1 139 ? -1.256 8.723 43.785 1.000 42.174 138 GLU BBB O 1
ATOM 3161 N N . GLN B 1 140 ? 0.036 10.422 44.625 1.000 37.309 139 GLN BBB N 1
ATOM 3162 C CA . GLN B 1 140 ? -0.956 10.883 45.640 1.000 37.561 139 GLN BBB CA 1
ATOM 3163 C C . GLN B 1 140 ? -2.270 11.246 44.930 1.000 34.490 139 GLN BBB C 1
ATOM 3164 O O . GLN B 1 140 ? -3.362 10.916 45.494 1.000 33.962 139 GLN BBB O 1
ATOM 3170 N N . ASN B 1 141 ? -2.204 11.882 43.747 1.000 30.502 140 ASN BBB N 1
ATOM 3171 C CA . ASN B 1 141 ? -3.429 12.311 43.038 1.000 29.290 140 ASN BBB CA 1
ATOM 3172 C C . ASN B 1 141 ? -4.108 11.096 42.408 1.000 28.503 140 ASN BBB C 1
ATOM 3173 O O . ASN B 1 141 ? -5.359 11.032 42.389 1.000 29.134 140 ASN BBB O 1
ATOM 3178 N N . VAL B 1 142 ? -3.321 10.180 41.845 1.000 28.587 141 VAL BBB N 1
ATOM 3179 C CA . VAL B 1 142 ? -3.869 8.909 41.283 1.000 30.733 141 VAL BBB CA 1
ATOM 3180 C C . VAL B 1 142 ? -4.667 8.188 42.386 1.000 27.251 141 VAL BBB C 1
ATOM 3181 O O . VAL B 1 142 ? -5.806 7.803 42.127 1.000 27.133 141 VAL BBB O 1
ATOM 3185 N N . GLU B 1 143 ? -4.090 8.063 43.572 1.000 29.178 142 GLU BBB N 1
ATOM 3186 C CA . GLU B 1 143 ? -4.735 7.323 44.686 1.000 32.020 142 GLU BBB CA 1
ATOM 3187 C C . GLU B 1 143 ? -6.041 8.027 45.071 1.000 30.334 142 GLU BBB C 1
ATOM 3188 O O . GLU B 1 143 ? -7.075 7.356 45.179 1.000 30.101 142 GLU BBB O 1
ATOM 3194 N N . GLU B 1 144 ? -6.010 9.348 45.227 1.000 29.807 143 GLU BBB N 1
ATOM 3195 C CA . GLU B 1 144 ? -7.206 10.134 45.623 1.000 25.580 143 GLU BBB CA 1
ATOM 3196 C C . GLU B 1 144 ? -8.324 9.981 44.601 1.000 28.806 143 GLU BBB C 1
ATOM 3197 O O . GLU B 1 144 ? -9.477 9.731 45.005 1.000 31.106 143 GLU BBB O 1
ATOM 3203 N N . PHE B 1 145 ? -8.031 10.190 43.306 1.000 26.835 144 PHE BBB N 1
ATOM 3204 C CA . PHE B 1 145 ? -9.030 10.031 42.229 1.000 28.027 144 PHE BBB CA 1
ATOM 3205 C C . PHE B 1 145 ? -9.568 8.595 42.183 1.000 26.923 144 PHE BBB C 1
ATOM 3206 O O . PHE B 1 145 ? -10.757 8.397 41.930 1.000 29.218 144 PHE BBB O 1
ATOM 3214 N N . SER B 1 146 ? -8.701 7.610 42.342 1.000 30.292 145 SER BBB N 1
ATOM 3215 C CA . SER B 1 146 ? -9.117 6.184 42.360 1.000 32.501 145 SER BBB CA 1
ATOM 3216 C C . SER B 1 146 ? -10.138 5.943 43.483 1.000 25.817 145 SER BBB C 1
ATOM 3217 O O . SER B 1 146 ? -11.187 5.334 43.221 1.000 29.553 145 SER BBB O 1
ATOM 3220 N N . LEU B 1 147 ? -9.877 6.468 44.672 1.000 29.273 146 LEU BBB N 1
ATOM 3221 C CA . LEU B 1 147 ? -10.818 6.357 45.823 1.000 26.975 146 LEU BBB CA 1
ATOM 3222 C C . LEU B 1 147 ? -12.104 7.121 45.525 1.000 27.241 146 LEU BBB C 1
ATOM 3223 O O . LEU B 1 147 ? -13.210 6.595 45.827 1.000 27.567 146 LEU BBB O 1
ATOM 3228 N N . ALA B 1 148 ? -12.005 8.283 44.874 1.000 22.539 147 ALA BBB N 1
ATOM 3229 C CA . ALA B 1 148 ? -13.194 9.095 44.521 1.000 23.313 147 ALA BBB CA 1
ATOM 3230 C C . ALA B 1 148 ? -14.120 8.302 43.592 1.000 22.522 147 ALA BBB C 1
ATOM 3231 O O . ALA B 1 148 ? -15.357 8.280 43.767 1.000 24.026 147 ALA BBB O 1
ATOM 3233 N N . VAL B 1 149 ? -13.547 7.653 42.579 1.000 27.209 148 VAL BBB N 1
ATOM 3234 C CA . VAL B 1 149 ? -14.341 6.810 41.640 1.000 28.487 148 VAL BBB CA 1
ATOM 3235 C C . VAL B 1 149 ? -15.089 5.723 42.426 1.000 28.112 148 VAL BBB C 1
ATOM 3236 O O . VAL B 1 149 ? -16.283 5.526 42.142 1.000 30.123 148 VAL BBB O 1
ATOM 3240 N N . ALA B 1 150 ? -14.430 5.116 43.393 1.000 32.109 149 ALA BBB N 1
ATOM 3241 C CA . ALA B 1 150 ? -14.990 4.004 44.201 1.000 36.065 149 ALA BBB CA 1
ATOM 3242 C C . ALA B 1 150 ? -16.035 4.554 45.183 1.000 38.964 149 ALA BBB C 1
ATOM 3243 O O . ALA B 1 150 ? -16.983 3.829 45.489 1.000 36.346 149 ALA BBB O 1
ATOM 3245 N N . GLY B 1 151 ? -15.932 5.817 45.617 1.000 30.726 150 GLY BBB N 1
ATOM 3246 C CA . GLY B 1 151 ? -17.014 6.482 46.363 1.000 29.234 150 GLY BBB CA 1
ATOM 3247 C C . GLY B 1 151 ? -16.581 6.992 47.737 1.000 26.183 150 GLY BBB C 1
ATOM 3248 O O . GLY B 1 151 ? -15.406 6.816 48.124 1.000 26.608 150 GLY BBB O 1
ATOM 3249 N N . GLU B 1 152 ? -17.527 7.626 48.431 1.000 31.963 151 GLU BBB N 1
ATOM 3250 C CA . GLU B 1 152 ? -17.296 8.362 49.711 1.000 33.229 151 GLU BBB CA 1
ATOM 3251 C C . GLU B 1 152 ? -16.716 7.424 50.775 1.000 33.739 151 GLU BBB C 1
ATOM 3252 O O . GLU B 1 152 ? -15.856 7.843 51.569 1.000 28.995 151 GLU BBB O 1
ATOM 3258 N N . GLU B 1 153 ? -17.154 6.168 50.819 1.000 37.261 152 GLU BBB N 1
ATOM 3259 C CA . GLU B 1 153 ? -16.791 5.270 51.951 1.000 39.293 152 GLU BBB CA 1
ATOM 3260 C C . GLU B 1 153 ? -15.263 5.127 52.038 1.000 32.459 152 GLU BBB C 1
ATOM 3261 O O . GLU B 1 153 ? -14.719 5.208 53.154 1.000 30.428 152 GLU BBB O 1
ATOM 3267 N N . GLY B 1 154 ? -14.571 4.912 50.928 1.000 28.911 153 GLY BBB N 1
ATOM 3268 C CA . GLY B 1 154 ? -13.086 4.861 50.928 1.000 26.532 153 GLY BBB CA 1
ATOM 3269 C C . GLY B 1 154 ? -12.415 6.235 50.776 1.000 25.684 153 GLY BBB C 1
ATOM 3270 O O . GLY B 1 154 ? -11.301 6.429 51.303 1.000 26.598 153 GLY BBB O 1
ATOM 3271 N N . LEU B 1 155 ? -13.040 7.193 50.092 1.000 27.362 154 LEU BBB N 1
ATOM 3272 C CA . LEU B 1 155 ? -12.409 8.547 49.925 1.000 26.405 154 LEU BBB CA 1
ATOM 3273 C C . LEU B 1 155 ? -12.366 9.292 51.267 1.000 24.818 154 LEU BBB C 1
ATOM 3274 O O . LEU B 1 155 ? -11.329 9.885 51.616 1.000 24.346 154 LEU BBB O 1
ATOM 3279 N N . ARG B 1 156 ? -13.457 9.288 52.022 1.000 26.510 155 ARG BBB N 1
ATOM 3280 C CA . ARG B 1 156 ? -13.522 10.132 53.243 1.000 26.446 155 ARG BBB CA 1
ATOM 3281 C C . ARG B 1 156 ? -12.365 9.836 54.186 1.000 24.603 155 ARG BBB C 1
ATOM 3282 O O . ARG B 1 156 ? -11.673 10.765 54.570 1.000 22.468 155 ARG BBB O 1
ATOM 3290 N N . PRO B 1 157 ? -12.081 8.590 54.627 1.000 26.685 156 PRO BBB N 1
ATOM 3291 C CA . PRO B 1 157 ? -10.957 8.363 55.551 1.000 26.923 156 PRO BBB CA 1
ATOM 3292 C C . PRO B 1 157 ? -9.594 8.738 54.970 1.000 28.819 156 PRO BBB C 1
ATOM 3293 O O . PRO B 1 157 ? -8.728 9.161 55.694 1.000 28.456 156 PRO BBB O 1
ATOM 3297 N N . TYR B 1 158 ? -9.415 8.573 53.662 1.000 27.353 157 TYR BBB N 1
ATOM 3298 C CA . TYR B 1 158 ? -8.191 9.059 52.968 1.000 26.896 157 TYR BBB CA 1
ATOM 3299 C C . TYR B 1 158 ? -8.023 10.581 53.176 1.000 21.818 157 TYR BBB C 1
ATOM 3300 O O . TYR B 1 158 ? -6.954 11.050 53.604 1.000 24.433 157 TYR BBB O 1
ATOM 3309 N N . LEU B 1 159 ? -9.058 11.356 52.867 1.000 24.204 158 LEU BBB N 1
ATOM 3310 C CA . LEU B 1 159 ? -9.010 12.861 52.993 1.000 22.535 158 LEU BBB CA 1
ATOM 3311 C C . LEU B 1 159 ? -8.883 13.217 54.465 1.000 22.782 158 LEU BBB C 1
ATOM 3312 O O . LEU B 1 159 ? -8.094 14.114 54.814 1.000 21.985 158 LEU BBB O 1
ATOM 3317 N N . GLU B 1 160 ? -9.567 12.486 55.344 1.000 23.121 159 GLU BBB N 1
ATOM 3318 C CA . GLU B 1 160 ? -9.428 12.764 56.810 1.000 25.455 159 GLU BBB CA 1
ATOM 3319 C C . GLU B 1 160 ? -7.969 12.614 57.241 1.000 22.348 159 GLU BBB C 1
ATOM 3320 O O . GLU B 1 160 ? -7.482 13.513 57.998 1.000 26.742 159 GLU BBB O 1
ATOM 3326 N N . ALA B 1 161 ? -7.276 11.565 56.777 1.000 28.462 160 ALA BBB N 1
ATOM 3327 C CA . ALA B 1 161 ? -5.842 11.342 57.092 1.000 30.880 160 ALA BBB CA 1
ATOM 3328 C C . ALA B 1 161 ? -4.999 12.461 56.482 1.000 31.053 160 ALA BBB C 1
ATOM 3329 O O . ALA B 1 161 ? -4.184 13.041 57.207 1.000 28.604 160 ALA BBB O 1
ATOM 3331 N N . GLU B 1 162 ? -5.204 12.810 55.210 1.000 33.061 161 GLU BBB N 1
ATOM 3332 C CA . GLU B 1 162 ? -4.440 13.933 54.602 1.000 33.389 161 GLU BBB CA 1
ATOM 3333 C C . GLU B 1 162 ? -4.686 15.211 55.417 1.000 31.582 161 GLU BBB C 1
ATOM 3334 O O . GLU B 1 162 ? -3.688 15.949 55.702 1.000 29.128 161 GLU BBB O 1
ATOM 3340 N N . ALA B 1 163 ? -5.949 15.484 55.790 1.000 27.542 162 ALA BBB N 1
ATOM 3341 C CA . ALA B 1 163 ? -6.312 16.750 56.464 1.000 29.129 162 ALA BBB CA 1
ATOM 3342 C C . ALA B 1 163 ? -5.569 16.895 57.794 1.000 29.676 162 ALA BBB C 1
ATOM 3343 O O . ALA B 1 163 ? -5.193 18.031 58.153 1.000 28.550 162 ALA BBB O 1
ATOM 3345 N N . GLY B 1 164 ? -5.359 15.787 58.511 1.000 33.235 163 GLY BBB N 1
ATOM 3346 C CA . GLY B 1 164 ? -4.613 15.758 59.790 1.000 32.832 163 GLY BBB CA 1
ATOM 3347 C C . GLY B 1 164 ? -3.285 16.495 59.681 1.000 33.589 163 GLY BBB C 1
ATOM 3348 O O . GLY B 1 164 ? -2.996 17.311 60.556 1.000 33.451 163 GLY BBB O 1
ATOM 3349 N N . GLY B 1 165 ? -2.547 16.308 58.586 1.000 35.583 164 GLY BBB N 1
ATOM 3350 C CA . GLY B 1 165 ? -1.242 16.969 58.376 1.000 36.025 164 GLY BBB CA 1
ATOM 3351 C C . GLY B 1 165 ? -1.329 18.376 57.779 1.000 38.911 164 GLY BBB C 1
ATOM 3352 O O . GLY B 1 165 ? -0.292 19.052 57.711 1.000 43.147 164 GLY BBB O 1
ATOM 3353 N N . LEU B 1 166 ? -2.498 18.834 57.326 1.000 37.021 165 LEU BBB N 1
ATOM 3354 C CA . LEU B 1 166 ? -2.605 20.111 56.573 1.000 32.812 165 LEU BBB CA 1
ATOM 3355 C C . LEU B 1 166 ? -3.418 21.160 57.355 1.000 35.329 165 LEU BBB C 1
ATOM 3356 O O . LEU B 1 166 ? -3.313 22.362 57.013 1.000 32.047 165 LEU BBB O 1
ATOM 3361 N N . ARG B 1 167 ? -4.247 20.739 58.324 1.000 35.891 166 ARG BBB N 1
ATOM 3362 C CA . ARG B 1 167 ? -5.216 21.587 59.085 1.000 39.260 166 ARG BBB CA 1
ATOM 3363 C C . ARG B 1 167 ? -4.521 22.813 59.676 1.000 34.044 166 ARG BBB C 1
ATOM 3364 O O . ARG B 1 167 ? -5.152 23.864 59.738 1.000 29.748 166 ARG BBB O 1
ATOM 3372 N N . ASP B 1 168 ? -3.302 22.623 60.188 1.000 34.784 167 ASP BBB N 1
ATOM 3373 C CA . ASP B 1 168 ? -2.477 23.679 60.818 1.000 36.318 167 ASP BBB CA 1
ATOM 3374 C C . ASP B 1 168 ? -1.161 23.849 60.079 1.000 36.253 167 ASP BBB C 1
ATOM 3375 O O . ASP B 1 168 ? -0.205 24.294 60.710 1.000 36.987 167 ASP BBB O 1
ATOM 3380 N N . ALA B 1 169 ? -1.107 23.548 58.785 1.000 35.656 168 ALA BBB N 1
ATOM 3381 C CA . ALA B 1 169 ? 0.173 23.581 58.038 1.000 37.189 168 ALA BBB CA 1
ATOM 3382 C C . ALA B 1 169 ? 0.585 25.042 57.779 1.000 39.576 168 ALA BBB C 1
ATOM 3383 O O . ALA B 1 169 ? -0.293 25.905 57.453 1.000 32.095 168 ALA BBB O 1
ATOM 3385 N N . ASP B 1 170 ? 1.879 25.331 57.974 1.000 37.123 169 ASP BBB N 1
ATOM 3386 C CA . ASP B 1 170 ? 2.537 26.545 57.434 1.000 36.600 169 ASP BBB CA 1
ATOM 3387 C C . ASP B 1 170 ? 2.979 26.139 56.027 1.000 33.900 169 ASP BBB C 1
ATOM 3388 O O . ASP B 1 170 ? 2.779 24.997 55.624 1.000 34.264 169 ASP BBB O 1
ATOM 3393 N N . PRO B 1 171 ? 3.587 27.040 55.231 1.000 37.259 170 PRO BBB N 1
ATOM 3394 C CA . PRO B 1 171 ? 3.992 26.698 53.864 1.000 38.758 170 PRO BBB CA 1
ATOM 3395 C C . PRO B 1 171 ? 4.898 25.457 53.775 1.000 38.068 170 PRO BBB C 1
ATOM 3396 O O . PRO B 1 171 ? 4.700 24.626 52.914 1.000 36.233 170 PRO BBB O 1
ATOM 3400 N N . ALA B 1 172 ? 5.843 25.317 54.707 1.000 41.603 171 ALA BBB N 1
ATOM 3401 C CA . ALA B 1 172 ? 6.743 24.147 54.784 1.000 41.922 171 ALA BBB CA 1
ATOM 3402 C C . ALA B 1 172 ? 5.901 22.873 54.974 1.000 38.503 171 ALA BBB C 1
ATOM 3403 O O . ALA B 1 172 ? 6.181 21.842 54.293 1.000 35.730 171 ALA BBB O 1
ATOM 3405 N N . GLY B 1 173 ? 4.898 22.929 55.858 1.000 37.277 172 GLY BBB N 1
ATOM 3406 C CA . GLY B 1 173 ? 3.968 21.805 56.090 1.000 34.197 172 GLY BBB CA 1
ATOM 3407 C C . GLY B 1 173 ? 3.180 21.461 54.828 1.000 32.832 172 GLY BBB C 1
ATOM 3408 O O . GLY B 1 173 ? 2.942 20.267 54.568 1.000 35.642 172 GLY BBB O 1
ATOM 3409 N N . VAL B 1 174 ? 2.765 22.465 54.053 1.000 32.978 173 VAL BBB N 1
ATOM 3410 C CA . VAL B 1 174 ? 2.049 22.206 52.767 1.000 36.116 173 VAL BBB CA 1
ATOM 3411 C C . VAL B 1 174 ? 2.996 21.470 51.795 1.000 35.804 173 VAL BBB C 1
ATOM 3412 O O . VAL B 1 174 ? 2.596 20.430 51.226 1.000 36.707 173 VAL BBB O 1
ATOM 3416 N N . VAL B 1 175 ? 4.216 21.972 51.611 1.000 38.303 174 VAL BBB N 1
ATOM 3417 C CA . VAL B 1 175 ? 5.272 21.292 50.788 1.000 40.194 174 VAL BBB CA 1
ATOM 3418 C C . VAL B 1 175 ? 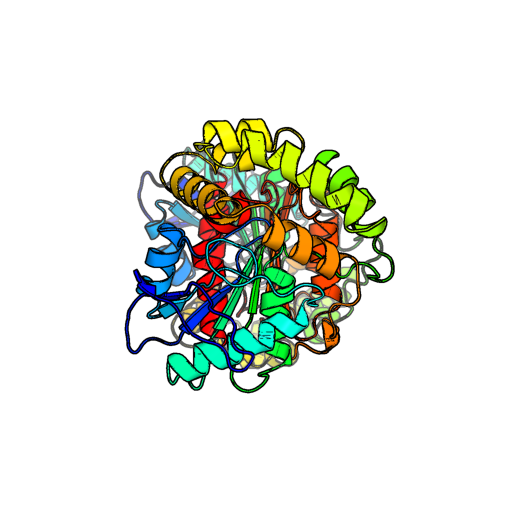5.442 19.842 51.277 1.000 39.566 174 VAL BBB C 1
ATOM 3419 O O . VAL B 1 175 ? 5.319 18.921 50.459 1.000 36.049 174 VAL BBB O 1
ATOM 3423 N N . ALA B 1 176 ? 5.656 19.621 52.577 1.000 44.471 175 ALA BBB N 1
ATOM 3424 C CA . ALA B 1 176 ? 5.847 18.261 53.141 1.000 41.797 175 ALA BBB CA 1
ATOM 3425 C C . ALA B 1 176 ? 4.612 17.392 52.861 1.000 43.008 175 ALA BBB C 1
ATOM 3426 O O . ALA B 1 176 ? 4.788 16.191 52.547 1.000 43.167 175 ALA BBB O 1
ATOM 3428 N N . GLY B 1 177 ? 3.397 17.944 52.952 1.000 42.384 176 GLY BBB N 1
ATOM 3429 C CA . GLY B 1 177 ? 2.163 17.160 52.755 1.000 36.701 176 GLY BBB CA 1
ATOM 3430 C C . GLY B 1 177 ? 1.937 16.793 51.289 1.000 41.208 176 GLY BBB C 1
ATOM 3431 O O . GLY B 1 177 ? 1.324 15.732 51.013 1.000 41.638 176 GLY BBB O 1
ATOM 3432 N N . LEU B 1 178 ? 2.408 17.620 50.358 1.000 38.943 177 LEU BBB N 1
ATOM 3433 C CA . LEU B 1 178 ? 2.195 17.398 48.905 1.000 42.848 177 LEU BBB CA 1
ATOM 3434 C C . LEU B 1 178 ? 3.508 16.969 48.223 1.000 45.072 177 LEU BBB C 1
ATOM 3435 O O . LEU B 1 178 ? 3.593 17.170 47.002 1.000 49.211 177 LEU BBB O 1
ATOM 3440 N N . SER B 1 179 ? 4.519 16.436 48.913 1.000 43.218 178 SER BBB N 1
ATOM 3441 C CA . SER B 1 179 ? 5.912 16.375 48.363 1.000 49.746 178 SER BBB CA 1
ATOM 3442 C C . SER B 1 179 ? 5.975 15.583 47.042 1.000 48.132 178 SER BBB C 1
ATOM 3443 O O . SER B 1 179 ? 6.686 16.056 46.135 1.000 58.605 178 SER BBB O 1
ATOM 3446 N N . SER B 1 180 ? 5.218 14.478 46.913 1.000 46.873 179 SER BBB N 1
ATOM 3447 C CA . SER B 1 180 ? 5.039 13.632 45.688 1.000 48.743 179 SER BBB CA 1
ATOM 3448 C C . SER B 1 180 ? 4.629 14.492 44.473 1.000 46.127 179 SER BBB C 1
ATOM 3449 O O . SER B 1 180 ? 5.002 14.194 43.320 1.000 45.524 179 SER BBB O 1
ATOM 3452 N N . LEU B 1 181 ? 3.936 15.585 44.721 1.000 39.043 180 LEU BBB N 1
ATOM 3453 C CA . LEU B 1 181 ? 3.195 16.298 43.662 1.000 36.238 180 LEU BBB CA 1
ATOM 3454 C C . LEU B 1 181 ? 3.907 17.584 43.234 1.000 35.544 180 LEU BBB C 1
ATOM 3455 O O . LEU B 1 181 ? 3.407 18.221 42.301 1.000 37.948 180 LEU BBB O 1
ATOM 3460 N N . LEU B 1 182 ? 4.991 17.991 43.899 1.000 34.761 181 LEU BBB N 1
ATOM 3461 C CA . LEU B 1 182 ? 5.589 19.325 43.663 1.000 34.790 181 LEU BBB CA 1
ATOM 3462 C C . LEU B 1 182 ? 6.990 19.184 43.093 1.000 35.911 181 LEU BBB C 1
ATOM 3463 O O . LEU B 1 182 ? 7.919 18.881 43.824 1.000 33.314 181 LEU BBB O 1
ATOM 3468 N N . PRO B 1 183 ? 7.213 19.496 41.793 1.000 33.589 182 PRO BBB N 1
ATOM 3469 C CA . PRO B 1 183 ? 8.571 19.570 41.249 1.000 33.202 182 PRO BBB CA 1
ATOM 3470 C C . PRO B 1 183 ? 9.269 20.785 41.870 1.000 31.757 182 PRO BBB C 1
ATOM 3471 O O . PRO B 1 183 ? 8.602 21.565 42.495 1.000 31.129 182 PRO BBB O 1
ATOM 3475 N N . ALA B 1 184 ? 10.574 20.949 41.658 1.000 33.080 183 ALA BBB N 1
ATOM 3476 C CA . ALA B 1 184 ? 11.378 22.021 42.283 1.000 35.893 183 ALA BBB CA 1
ATOM 3477 C C . ALA B 1 184 ? 10.736 23.396 42.040 1.000 34.007 183 ALA BBB C 1
ATOM 3478 O O . ALA B 1 184 ? 10.730 24.221 42.966 1.000 34.371 183 ALA BBB O 1
ATOM 3480 N N . VAL B 1 185 ? 10.258 23.658 40.821 1.000 35.036 184 VAL BBB N 1
ATOM 3481 C CA . VAL B 1 185 ? 9.703 25.001 40.443 1.000 32.937 184 VAL BBB CA 1
ATOM 3482 C C . VAL B 1 185 ? 8.453 25.309 41.289 1.000 28.797 184 VAL BBB C 1
ATOM 3483 O O . VAL B 1 185 ? 8.255 26.480 41.695 1.000 34.507 184 VAL BBB O 1
ATOM 3487 N N . ASP B 1 186 ? 7.650 24.293 41.628 1.000 26.588 185 ASP BBB N 1
ATOM 3488 C CA . ASP B 1 186 ? 6.453 24.444 42.498 1.000 28.084 185 ASP BBB CA 1
ATOM 3489 C C . ASP B 1 186 ? 6.853 24.556 43.980 1.000 36.371 185 ASP BBB C 1
ATOM 3490 O O . ASP B 1 186 ? 6.259 25.382 44.735 1.000 29.737 185 ASP BBB O 1
ATOM 3495 N N . VAL B 1 187 ? 7.834 23.769 44.427 1.000 35.487 186 VAL BBB N 1
ATOM 3496 C CA . VAL B 1 187 ? 8.342 23.918 45.829 1.000 34.343 186 VAL BBB CA 1
ATOM 3497 C C . VAL B 1 187 ? 8.808 25.373 46.012 1.000 33.150 186 VAL BBB C 1
ATOM 3498 O O . VAL B 1 187 ? 8.438 26.019 47.038 1.000 34.657 186 VAL BBB O 1
ATOM 3502 N N . ALA B 1 188 ? 9.575 25.888 45.050 1.000 30.692 187 ALA BBB N 1
ATOM 3503 C CA . ALA B 1 188 ? 10.142 27.255 45.091 1.000 31.126 187 ALA BBB CA 1
ATOM 3504 C C . ALA B 1 188 ? 8.999 28.298 45.071 1.000 38.569 187 ALA BBB C 1
ATOM 3505 O O . ALA B 1 188 ? 9.101 29.351 45.728 1.000 38.790 187 ALA BBB O 1
ATOM 3507 N N . ALA B 1 189 ? 7.898 28.025 44.362 1.000 36.430 188 ALA BBB N 1
ATOM 3508 C CA . ALA B 1 189 ? 6.748 28.961 44.342 1.000 40.086 188 ALA BBB CA 1
ATOM 3509 C C . ALA B 1 189 ? 6.102 29.099 45.736 1.000 39.966 188 ALA BBB C 1
ATOM 3510 O O . ALA B 1 189 ? 5.586 30.202 46.029 1.000 36.556 188 ALA BBB O 1
ATOM 3512 N N . LEU B 1 190 ? 6.120 28.046 46.571 1.000 38.200 189 LEU BBB N 1
ATOM 3513 C CA . LEU B 1 190 ? 5.437 28.047 47.895 1.000 44.763 189 LEU BBB CA 1
ATOM 3514 C C . LEU B 1 190 ? 6.315 28.676 48.989 1.000 49.233 189 LEU BBB C 1
ATOM 3515 O O . LEU B 1 190 ? 6.503 28.057 50.072 1.000 52.120 189 LEU BBB O 1
ATOM 3520 N N . THR B 1 191 ? 6.832 29.872 48.726 1.000 49.478 190 THR BBB N 1
ATOM 3521 C CA . THR B 1 191 ? 7.684 30.634 49.668 1.000 52.181 190 THR BBB CA 1
ATOM 3522 C C . THR B 1 191 ? 7.054 32.014 49.840 1.000 45.764 190 THR BBB C 1
ATOM 3523 O O . THR B 1 191 ? 6.224 32.380 49.014 1.000 35.571 190 THR BBB O 1
ATOM 3527 N N . ASP B 1 192 ? 7.448 32.742 50.874 1.000 40.944 191 ASP BBB N 1
ATOM 3528 C CA . ASP B 1 192 ? 7.135 34.185 51.025 1.000 39.107 191 ASP BBB CA 1
ATOM 3529 C C . ASP B 1 192 ? 5.617 34.377 51.054 1.000 33.346 191 ASP BBB C 1
ATOM 3530 O O . ASP B 1 192 ? 4.911 33.552 51.664 1.000 33.964 191 ASP BBB O 1
ATOM 3535 N N . GLU B 1 193 ? 5.140 35.453 50.454 1.000 30.755 192 GLU BBB N 1
ATOM 3536 C CA . GLU B 1 193 ? 3.738 35.913 50.554 1.000 34.347 192 GLU BBB CA 1
ATOM 3537 C C . GLU B 1 193 ? 2.816 34.845 49.952 1.000 33.268 192 GLU BBB C 1
ATOM 3538 O O . GLU B 1 193 ? 1.817 34.508 50.607 1.000 29.701 192 GLU BBB O 1
ATOM 3544 N N . TYR B 1 194 ? 3.127 34.341 48.752 1.000 30.178 193 TYR BBB N 1
ATOM 3545 C CA . TYR B 1 194 ? 2.304 33.319 48.064 1.000 30.159 193 TYR BBB CA 1
ATOM 3546 C C . TYR B 1 194 ? 2.157 32.082 48.958 1.000 31.434 193 TYR BBB C 1
ATOM 3547 O O . TYR B 1 194 ? 1.027 31.551 49.104 1.000 29.323 193 TYR BBB O 1
ATOM 3556 N N . GLY B 1 195 ? 3.255 31.584 49.522 1.000 28.479 194 GLY BBB N 1
ATOM 3557 C CA . GLY B 1 195 ? 3.211 30.420 50.413 1.000 31.650 194 GLY BBB CA 1
ATOM 3558 C C . GLY B 1 195 ? 2.311 30.680 51.605 1.000 31.553 194 GLY BBB C 1
ATOM 3559 O O . GLY B 1 195 ? 1.502 29.784 51.953 1.000 30.430 194 GLY BBB O 1
ATOM 3560 N N . GLU B 1 196 ? 2.438 31.844 52.235 1.000 28.066 195 GLU BBB N 1
ATOM 3561 C CA . GLU B 1 196 ? 1.606 32.187 53.404 1.000 32.773 195 GLU BBB CA 1
ATOM 3562 C C . GLU B 1 196 ? 0.136 32.194 52.974 1.000 29.998 195 GLU BBB C 1
ATOM 3563 O O . GLU B 1 196 ? -0.680 31.688 53.742 1.000 25.912 195 GLU BBB O 1
ATOM 3569 N N . ASP B 1 197 ? -0.184 32.783 51.817 1.000 27.152 196 ASP BBB N 1
ATOM 3570 C CA . ASP B 1 197 ? -1.583 32.875 51.334 1.000 24.520 196 ASP BBB CA 1
ATOM 3571 C C . ASP B 1 197 ? -2.117 31.467 51.065 1.000 25.020 196 ASP BBB C 1
ATOM 3572 O O . ASP B 1 197 ? -3.280 31.192 51.411 1.000 24.151 196 ASP BBB O 1
ATOM 3577 N N . MET B 1 198 ? -1.347 30.623 50.394 1.000 23.208 197 MET BBB N 1
ATOM 3578 C CA . MET B 1 198 ? -1.818 29.260 50.019 1.000 30.195 197 MET BBB CA 1
ATOM 3579 C C . MET B 1 198 ? -2.005 28.438 51.303 1.000 28.591 197 MET BBB C 1
ATOM 3580 O O . MET B 1 198 ? -2.993 27.713 51.411 1.000 26.828 197 MET BBB O 1
ATOM 3585 N N . ALA B 1 199 ? -1.130 28.593 52.280 1.000 25.716 198 ALA BBB N 1
ATOM 3586 C CA . ALA B 1 199 ? -1.244 27.840 53.544 1.000 28.719 198 ALA BBB CA 1
ATOM 3587 C C . ALA B 1 199 ? -2.478 28.316 54.323 1.000 25.398 198 ALA BBB C 1
ATOM 3588 O O . ALA B 1 199 ? -3.198 27.488 54.866 1.000 25.816 198 ALA BBB O 1
ATOM 3590 N N . ALA B 1 200 ? -2.695 29.613 54.421 1.000 24.582 199 ALA BBB N 1
ATOM 3591 C CA . ALA B 1 200 ? -3.886 30.195 55.078 1.000 23.634 199 ALA BBB CA 1
ATOM 3592 C C . ALA B 1 200 ? -5.151 29.694 54.367 1.000 23.635 199 ALA BBB C 1
ATOM 3593 O O . ALA B 1 200 ? -6.130 29.359 55.071 1.000 21.961 199 ALA BBB O 1
ATOM 3595 N N . GLY B 1 201 ? -5.125 29.587 53.037 1.000 21.533 200 GLY BBB N 1
ATOM 3596 C CA . GLY B 1 201 ? -6.268 29.061 52.273 1.000 22.476 200 GLY BBB CA 1
ATOM 3597 C C . GLY B 1 201 ? -6.503 27.593 52.605 1.000 23.533 200 GLY BBB C 1
ATOM 3598 O O . GLY B 1 201 ? -7.677 27.160 52.732 1.000 22.694 200 GLY BBB O 1
ATOM 3599 N N . MET B 1 202 ? -5.428 26.825 52.713 1.000 20.431 201 MET BBB N 1
ATOM 3600 C CA . MET B 1 202 ? -5.507 25.376 53.054 1.000 22.579 201 MET BBB CA 1
ATOM 3601 C C . MET B 1 202 ? -6.096 25.229 54.476 1.000 23.187 201 MET BBB C 1
ATOM 3602 O O . MET B 1 202 ? -6.997 24.404 54.670 1.000 23.806 201 MET BBB O 1
ATOM 3607 N N . ARG B 1 203 ? -5.664 26.037 55.423 1.000 21.252 202 ARG BBB N 1
ATOM 3608 C CA . ARG B 1 203 ? -6.156 25.953 56.824 1.000 23.212 202 ARG BBB CA 1
ATOM 3609 C C . ARG B 1 203 ? -7.657 26.295 56.880 1.000 22.082 202 ARG BBB C 1
ATOM 3610 O O . ARG B 1 203 ? -8.434 25.569 57.570 1.000 19.993 202 ARG BBB O 1
ATOM 3618 N N . GLU B 1 204 ? -8.082 27.342 56.177 1.000 19.366 203 GLU BBB N 1
ATOM 3619 C CA . GLU B 1 204 ? -9.525 27.701 56.154 1.000 20.660 203 GLU BBB CA 1
ATOM 3620 C C . GLU B 1 204 ? -10.309 26.578 55.458 1.000 18.770 203 GLU BBB C 1
ATOM 3621 O O . GLU B 1 204 ? -11.407 26.262 55.930 1.000 18.848 203 GLU BBB O 1
ATOM 3627 N N . ALA B 1 205 ? -9.773 25.992 54.385 1.000 18.062 204 ALA BBB N 1
ATOM 3628 C CA . ALA B 1 205 ? -10.446 24.920 53.628 1.000 18.187 204 ALA BBB CA 1
ATOM 3629 C C . ALA B 1 205 ? -10.735 23.719 54.535 1.000 17.955 204 ALA BBB C 1
ATOM 3630 O O . ALA B 1 205 ? -11.688 22.993 54.259 1.000 17.831 204 ALA BBB O 1
ATOM 3632 N N . LEU B 1 206 ? -9.879 23.468 55.519 1.000 18.515 205 LEU BBB N 1
ATOM 3633 C CA . LEU B 1 206 ? -9.983 22.243 56.364 1.000 18.423 205 LEU BBB CA 1
ATOM 3634 C C . LEU B 1 206 ? -10.486 22.571 57.765 1.000 21.022 205 LEU BBB C 1
ATOM 3635 O O . LEU B 1 206 ? -10.699 21.601 58.515 1.000 21.324 205 LEU BBB O 1
ATOM 3640 N N . ARG B 1 207 ? -10.816 23.823 58.051 1.000 21.207 206 ARG BBB N 1
ATOM 3641 C CA . ARG B 1 207 ? -11.182 24.252 59.413 1.000 21.597 206 ARG BBB CA 1
ATOM 3642 C C . ARG B 1 207 ? -12.410 23.479 59.919 1.000 21.855 206 ARG BBB C 1
ATOM 3643 O O . ARG B 1 207 ? -12.444 23.208 61.128 1.000 22.461 206 ARG BBB O 1
ATOM 3651 N N . THR B 1 208 ? -13.406 23.206 59.080 1.000 19.789 207 THR BBB N 1
ATOM 3652 C CA . THR B 1 208 ? -14.645 22.530 59.538 1.000 21.677 207 THR BBB CA 1
ATOM 3653 C C . THR B 1 208 ? -14.730 21.150 58.923 1.000 22.340 207 THR BBB C 1
ATOM 3654 O O . THR B 1 208 ? -15.838 20.589 58.963 1.000 28.383 207 THR BBB O 1
ATOM 3658 N N . GLY B 1 209 ? -13.619 20.604 58.416 1.000 21.601 208 GLY BBB N 1
ATOM 3659 C CA . GLY B 1 209 ? -13.559 19.201 57.957 1.000 21.260 208 GLY BBB CA 1
ATOM 3660 C C . GLY B 1 209 ? -13.383 19.070 56.445 1.000 19.709 208 GLY BBB C 1
ATOM 3661 O O . GLY B 1 209 ? -13.098 20.093 55.774 1.000 19.868 208 GLY BBB O 1
ATOM 3662 N N . VAL B 1 210 ? -13.533 17.858 55.909 1.000 21.280 209 VAL BBB N 1
ATOM 3663 C CA . VAL B 1 210 ? -13.130 17.546 54.508 1.000 20.308 209 VAL BBB CA 1
ATOM 3664 C C . VAL B 1 210 ? -14.340 17.489 53.595 1.000 18.797 209 VAL BBB C 1
ATOM 3665 O O . VAL B 1 210 ? -14.156 17.067 52.450 1.000 18.861 209 VAL BBB O 1
ATOM 3669 N N . ASP B 1 211 ? -15.539 17.892 54.036 1.000 18.454 210 ASP BBB N 1
ATOM 3670 C CA . ASP B 1 211 ? -16.749 17.794 53.172 1.000 18.674 210 ASP BBB CA 1
ATOM 3671 C C . ASP B 1 211 ? -16.569 18.521 51.825 1.000 16.589 210 ASP BBB C 1
ATOM 3672 O O . ASP B 1 211 ? -17.039 18.009 50.838 1.000 16.517 210 ASP BBB O 1
ATOM 3677 N N . GLY B 1 212 ? -15.986 19.721 51.782 1.000 16.651 211 GLY BBB N 1
ATOM 3678 C CA . GLY B 1 212 ? -15.787 20.458 50.525 1.000 16.286 211 GLY BBB CA 1
ATOM 3679 C C . GLY B 1 212 ? -14.806 19.732 49.588 1.000 15.809 211 GLY BBB C 1
ATOM 3680 O O . GLY B 1 212 ? -15.060 19.648 48.372 1.000 15.295 211 GLY BBB O 1
ATOM 3681 N N . TRP B 1 213 ? -13.734 19.205 50.155 1.000 16.270 212 TRP BBB N 1
ATOM 3682 C CA . TRP B 1 213 ? -12.720 18.422 49.417 1.000 18.023 212 TRP BBB CA 1
ATOM 3683 C C . TRP B 1 213 ? -13.374 17.166 48.841 1.000 18.154 212 TRP BBB C 1
ATOM 3684 O O . TRP B 1 213 ? -13.284 16.872 47.641 1.000 16.722 212 TRP BBB O 1
ATOM 3695 N N . LEU B 1 214 ? -14.075 16.436 49.707 1.000 19.206 213 LEU BBB N 1
ATOM 3696 C CA . LEU B 1 214 ? -14.792 15.221 49.267 1.000 18.907 213 LEU BBB CA 1
ATOM 3697 C C . LEU B 1 214 ? -15.794 15.548 48.164 1.000 16.691 213 LEU BBB C 1
ATOM 3698 O O . LEU B 1 214 ? -15.852 14.788 47.153 1.000 16.544 213 LEU BBB O 1
ATOM 3703 N N . ASP B 1 215 ? -16.634 16.564 48.336 1.000 15.650 214 ASP BBB N 1
ATOM 3704 C CA . ASP B 1 215 ? -17.716 16.851 47.373 1.000 15.427 214 ASP BBB CA 1
ATOM 3705 C C . ASP B 1 215 ? -17.126 17.324 46.030 1.000 16.846 214 ASP BBB C 1
ATOM 3706 O O . ASP B 1 215 ? -17.714 16.986 44.970 1.000 16.747 214 ASP BBB O 1
ATOM 3711 N N . ASP B 1 216 ? -16.053 18.111 46.068 1.000 18.659 215 ASP BBB N 1
ATOM 3712 C CA . ASP B 1 216 ? -15.295 18.489 44.839 1.000 17.927 215 ASP BBB CA 1
ATOM 3713 C C . ASP B 1 216 ? -14.838 17.206 44.104 1.000 20.011 215 ASP BBB C 1
ATOM 3714 O O . ASP B 1 216 ? -15.129 17.049 42.893 1.000 18.729 215 ASP BBB O 1
ATOM 3719 N N . ASP B 1 217 ? -14.152 16.319 44.807 1.000 19.041 216 ASP BBB N 1
ATOM 3720 C CA . ASP B 1 217 ? -13.587 15.087 44.206 1.000 23.688 216 ASP BBB CA 1
ATOM 3721 C C . ASP B 1 217 ? -14.681 14.248 43.563 1.000 22.978 216 ASP BBB C 1
ATOM 3722 O O . ASP B 1 217 ? -14.487 13.773 42.427 1.000 23.213 216 ASP BBB O 1
ATOM 3727 N N . LEU B 1 218 ? -15.815 14.087 44.242 1.000 23.942 217 LEU BBB N 1
ATOM 3728 C CA . LEU B 1 218 ? -16.931 13.268 43.730 1.000 23.024 217 LEU BBB CA 1
ATOM 3729 C C . LEU B 1 218 ? -17.522 13.959 42.505 1.000 25.043 217 LEU BBB C 1
ATOM 3730 O O . LEU B 1 218 ? -17.980 13.259 41.600 1.000 22.400 217 LEU BBB O 1
ATOM 3735 N N . ALA B 1 219 ? -17.524 15.297 42.464 1.000 20.759 218 ALA BBB N 1
ATOM 3736 C CA . ALA B 1 219 ? -18.011 16.040 41.299 1.000 19.849 218 ALA BBB CA 1
ATOM 3737 C C . ALA B 1 219 ? -17.059 15.815 40.102 1.000 20.279 218 ALA BBB C 1
ATOM 3738 O O . ALA B 1 219 ? -17.565 15.833 38.936 1.000 23.935 218 ALA BBB O 1
ATOM 3740 N N . PHE B 1 220 ? -15.756 15.714 40.348 1.000 19.587 219 PHE BBB N 1
ATOM 3741 C CA . PHE B 1 220 ? -14.768 15.678 39.250 1.000 22.561 219 PHE BBB CA 1
ATOM 3742 C C . PHE B 1 220 ? -14.785 14.299 38.592 1.000 23.922 219 PHE BBB C 1
ATOM 3743 O O . PHE B 1 220 ? -14.303 14.193 37.469 1.000 23.419 219 PHE BBB O 1
ATOM 3751 N N . VAL B 1 221 ? -15.326 13.287 39.266 1.000 25.019 220 VAL BBB N 1
ATOM 3752 C CA . VAL B 1 221 ? -15.311 11.900 38.689 1.000 25.367 220 VAL BBB CA 1
ATOM 3753 C C . VAL B 1 221 ? -16.701 11.530 38.208 1.000 25.936 220 VAL BBB C 1
ATOM 3754 O O . VAL B 1 221 ? -16.930 10.354 37.884 1.000 28.859 220 VAL BBB O 1
ATOM 3758 N N . ARG B 1 222 ? -17.612 12.487 38.109 1.000 26.243 221 ARG BBB N 1
ATOM 3759 C CA . ARG B 1 222 ? -18.926 12.255 37.458 1.000 28.148 221 ARG BBB CA 1
ATOM 3760 C C . ARG B 1 222 ? -19.078 13.299 36.352 1.000 24.913 221 ARG BBB C 1
ATOM 3761 O O . ARG B 1 222 ? -18.230 14.229 36.272 1.000 26.126 221 ARG BBB O 1
ATOM 3769 N N . GLY B 1 223 ? -20.121 13.164 35.540 1.000 24.687 222 GLY BBB N 1
ATOM 3770 C CA . GLY B 1 223 ? -20.516 14.184 34.563 1.000 24.946 222 GLY BBB CA 1
ATOM 3771 C C . GLY B 1 223 ? -20.494 15.569 35.203 1.000 25.331 222 GLY BBB C 1
ATOM 3772 O O . GLY B 1 223 ? -21.113 15.746 36.260 1.000 20.252 222 GLY BBB O 1
ATOM 3773 N N . TRP B 1 224 ? -19.887 16.539 34.522 1.000 23.731 223 TRP BBB N 1
ATOM 3774 C CA . TRP B 1 224 ? -19.867 17.959 34.962 1.000 21.948 223 TRP BBB CA 1
ATOM 3775 C C . TRP B 1 224 ? -21.265 18.543 34.916 1.000 21.326 223 TRP BBB C 1
ATOM 3776 O O . TRP B 1 224 ? -21.564 19.429 35.726 1.000 23.270 223 TRP BBB O 1
ATOM 3787 N N . GLY B 1 225 ? -22.108 18.090 33.992 1.000 21.005 224 GLY BBB N 1
ATOM 3788 C CA . GLY B 1 225 ? -23.429 18.700 33.753 1.000 21.864 224 GLY BBB CA 1
ATOM 3789 C C . GLY B 1 225 ? -23.399 19.668 32.609 1.000 21.306 224 GLY BBB C 1
ATOM 3790 O O . GLY B 1 225 ? -24.459 20.253 32.273 1.000 24.921 224 GLY BBB O 1
ATOM 3791 N N . PHE B 1 226 ? -22.262 19.743 31.931 1.000 25.465 225 PHE BBB N 1
ATOM 3792 C CA . PHE B 1 226 ? -22.095 20.479 30.652 1.000 24.290 225 PHE BBB CA 1
ATOM 3793 C C . PHE B 1 226 ? -20.851 19.949 29.966 1.000 23.766 225 PHE BBB C 1
ATOM 3794 O O . PHE B 1 226 ? -20.059 19.272 30.607 1.000 25.301 225 PHE BBB O 1
ATOM 3802 N N . ALA B 1 227 ? -20.640 20.341 28.705 1.000 26.787 226 ALA BBB N 1
ATOM 3803 C CA . ALA B 1 227 ? -19.440 19.997 27.923 1.000 27.842 226 ALA BBB CA 1
ATOM 3804 C C . ALA B 1 227 ? -18.605 21.258 27.677 1.000 23.771 226 ALA BBB C 1
ATOM 3805 O O . ALA B 1 227 ? -19.141 22.349 27.586 1.000 23.922 226 ALA BBB O 1
ATOM 3807 N N . PRO B 1 228 ? -17.277 21.151 27.558 1.000 23.780 227 PRO BBB N 1
ATOM 3808 C CA . PRO B 1 228 ? -16.471 22.296 27.136 1.000 26.836 227 PRO BBB CA 1
ATOM 3809 C C . PRO B 1 228 ? -16.985 22.924 25.831 1.000 27.233 227 PRO BBB C 1
ATOM 3810 O O . PRO B 1 228 ? -16.876 24.119 25.669 1.000 25.582 227 PRO BBB O 1
ATOM 3814 N N . GLU B 1 229 ? -17.566 22.121 24.937 1.000 26.769 228 GLU BBB N 1
ATOM 3815 C CA . GLU B 1 229 ? -18.119 22.608 23.643 1.000 29.145 228 GLU BBB CA 1
ATOM 3816 C C . GLU B 1 229 ? -19.200 23.652 23.900 1.000 29.334 228 GLU BBB C 1
ATOM 3817 O O . GLU B 1 229 ? -19.416 24.497 23.038 1.000 28.347 228 GLU BBB O 1
ATOM 3823 N N . ASP B 1 230 ? -19.821 23.653 25.090 1.000 25.421 229 ASP BBB N 1
ATOM 3824 C CA . ASP B 1 230 ? -20.936 24.571 25.418 1.000 27.507 229 ASP BBB CA 1
ATOM 3825 C C . ASP B 1 230 ? -20.394 25.928 25.874 1.000 26.260 229 ASP BBB C 1
ATOM 3826 O O . ASP B 1 230 ? -21.213 26.821 26.058 1.000 29.738 229 ASP BBB O 1
ATOM 3831 N N . VAL B 1 231 ? -19.084 26.050 26.106 1.000 28.154 230 VAL BBB N 1
ATOM 3832 C CA . VAL B 1 231 ? -18.470 27.312 26.607 1.000 24.226 230 VAL BBB CA 1
ATOM 3833 C C . VAL B 1 231 ? -18.211 28.220 25.392 1.000 25.138 230 VAL BBB C 1
ATOM 3834 O O . VAL B 1 231 ? -17.183 28.059 24.760 1.000 25.506 230 VAL BBB O 1
ATOM 3838 N N . ALA B 1 232 ? -19.090 29.175 25.136 1.000 26.069 231 ALA BBB N 1
ATOM 3839 C CA . ALA B 1 232 ? -19.099 30.031 23.938 1.000 26.472 231 ALA BBB CA 1
ATOM 3840 C C . ALA B 1 232 ? -18.143 31.214 24.143 1.000 29.308 231 ALA BBB C 1
ATOM 3841 O O . ALA B 1 232 ? -17.567 31.673 23.155 1.000 26.264 231 ALA BBB O 1
ATOM 3843 N N . VAL B 1 233 ? -17.913 31.643 25.390 1.000 24.159 232 VAL BBB N 1
ATOM 3844 C CA . VAL B 1 233 ? -17.095 32.844 25.689 1.000 24.753 232 VAL BBB CA 1
ATOM 3845 C C . VAL B 1 233 ? -15.633 32.476 25.492 1.000 19.937 232 VAL BBB C 1
ATOM 3846 O O . VAL B 1 233 ? -15.264 31.301 25.531 1.000 22.145 232 VAL BBB O 1
ATOM 3850 N N . PRO B 1 234 ? -14.769 33.473 25.282 1.000 20.012 233 PRO BBB N 1
ATOM 3851 C CA . PRO B 1 234 ? -13.349 33.215 25.144 1.000 22.880 233 PRO BBB CA 1
ATOM 3852 C C . PRO B 1 234 ? -12.771 32.677 26.454 1.000 22.591 233 PRO BBB C 1
ATOM 3853 O O . PRO B 1 234 ? -13.130 33.185 27.527 1.000 19.652 233 PRO BBB O 1
ATOM 3857 N N . VAL B 1 235 ? -11.913 31.683 26.337 1.000 20.818 234 VAL BBB N 1
ATOM 3858 C CA . VAL B 1 235 ? -11.155 31.067 27.457 1.000 18.978 234 VAL BBB CA 1
ATOM 3859 C C . VAL B 1 235 ? -9.664 31.293 27.208 1.000 22.505 234 VAL BBB C 1
ATOM 3860 O O . VAL B 1 235 ? -9.196 31.049 26.065 1.000 21.986 234 VAL BBB O 1
ATOM 3864 N N . SER B 1 236 ? -8.970 31.765 28.217 1.000 20.541 235 SER BBB N 1
ATOM 3865 C CA . SER B 1 236 ? -7.491 31.904 28.285 1.000 20.903 235 SER BBB CA 1
ATOM 3866 C C . SER B 1 236 ? -7.013 30.725 29.112 1.000 20.247 235 SER BBB C 1
ATOM 3867 O O . SER B 1 236 ? -7.286 30.703 30.324 1.000 17.098 235 SER BBB O 1
ATOM 3870 N N . LEU B 1 237 ? -6.417 29.737 28.472 1.000 17.581 236 LEU BBB N 1
ATOM 3871 C CA . LEU B 1 237 ? -6.051 28.460 29.121 1.000 19.079 236 LEU BBB CA 1
ATOM 3872 C C . LEU B 1 237 ? -4.542 28.378 29.310 1.000 17.654 236 LEU BBB C 1
ATOM 3873 O O . LEU B 1 237 ? -3.806 28.557 28.315 1.000 20.214 236 LEU BBB O 1
ATOM 3878 N N . TRP B 1 238 ? -4.091 28.131 30.521 1.000 15.171 237 TRP BBB N 1
ATOM 3879 C CA . TRP B 1 238 ? -2.656 28.113 30.875 1.000 16.175 237 TRP BBB CA 1
ATOM 3880 C C . TRP B 1 238 ? -2.305 26.773 31.508 1.000 17.583 237 TRP BBB C 1
ATOM 3881 O O . TRP B 1 238 ? -3.054 26.304 32.379 1.000 18.808 237 TRP BBB O 1
ATOM 3892 N N . GLN B 1 239 ? -1.177 26.220 31.116 1.000 17.622 238 GLN BBB N 1
ATOM 3893 C CA . GLN B 1 239 ? -0.746 24.910 31.629 1.000 19.177 238 GLN BBB CA 1
ATOM 3894 C C . GLN B 1 239 ? 0.769 24.895 31.647 1.000 22.501 238 GLN BBB C 1
ATOM 3895 O O . GLN B 1 239 ? 1.389 25.240 30.586 1.000 22.307 238 GLN BBB O 1
ATOM 3901 N N . GLY B 1 240 ? 1.347 24.469 32.771 1.000 20.880 239 GLY BBB N 1
ATOM 3902 C CA . GLY B 1 240 ? 2.781 24.150 32.860 1.000 21.337 239 GLY BBB CA 1
ATOM 3903 C C . GLY B 1 240 ? 3.096 22.738 32.394 1.000 24.219 239 GLY BBB C 1
ATOM 3904 O O . GLY B 1 240 ? 2.398 21.782 32.790 1.000 21.487 239 GLY BBB O 1
ATOM 3905 N N . ALA B 1 241 ? 4.186 22.569 31.651 1.000 21.412 240 ALA BBB N 1
ATOM 3906 C CA . ALA B 1 241 ? 4.608 21.250 31.143 1.000 26.197 240 ALA BBB CA 1
ATOM 3907 C C . ALA B 1 241 ? 5.041 20.339 32.304 1.000 24.929 240 ALA BBB C 1
ATOM 3908 O O . ALA B 1 241 ? 4.934 19.137 32.144 1.000 27.126 240 ALA BBB O 1
ATOM 3910 N N . ASP B 1 242 ? 5.505 20.887 33.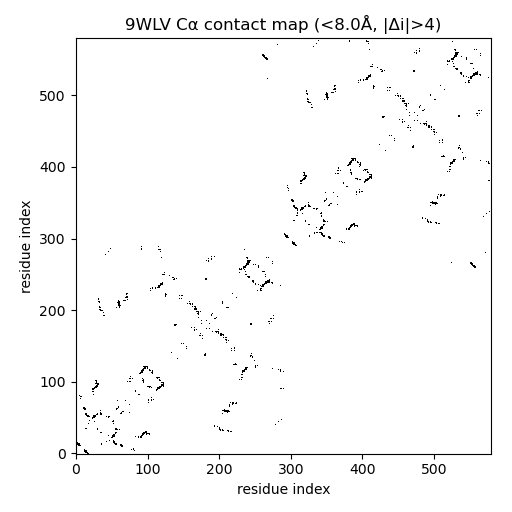420 1.000 24.997 241 ASP BBB N 1
ATOM 3911 C CA . ASP B 1 242 ? 6.109 20.073 34.508 1.000 26.521 241 ASP BBB CA 1
ATOM 3912 C C . ASP B 1 242 ? 5.092 19.780 35.615 1.000 26.832 241 ASP BBB C 1
ATOM 3913 O O . ASP B 1 242 ? 5.501 19.270 36.692 1.000 24.456 241 ASP BBB O 1
ATOM 3918 N N . ASP B 1 243 ? 3.823 20.040 35.346 1.000 24.773 242 ASP BBB N 1
ATOM 3919 C CA . ASP B 1 243 ? 2.738 19.932 36.351 1.000 24.742 242 ASP BBB CA 1
ATOM 3920 C C . ASP B 1 243 ? 2.522 18.442 36.645 1.000 22.579 242 ASP BBB C 1
ATOM 3921 O O . ASP B 1 243 ? 2.224 17.678 35.712 1.000 22.973 242 ASP BBB O 1
ATOM 3926 N N . LEU B 1 244 ? 2.596 18.061 37.915 1.000 26.191 243 LEU BBB N 1
ATOM 3927 C CA . LEU B 1 244 ? 2.394 16.640 38.349 1.000 25.141 243 LEU BBB CA 1
ATOM 3928 C C . LEU B 1 244 ? 0.994 16.449 38.943 1.000 30.420 243 LEU BBB C 1
ATOM 3929 O O . LEU B 1 244 ? 0.602 15.281 39.183 1.000 29.709 243 LEU BBB O 1
ATOM 3934 N N . MET B 1 245 ? 0.245 17.525 39.153 1.000 25.658 244 MET BBB N 1
ATOM 3935 C CA . MET B 1 245 ? -1.100 17.435 39.764 1.000 24.729 244 MET BBB CA 1
ATOM 3936 C C . MET B 1 245 ? -2.154 17.366 38.678 1.000 27.465 244 MET BBB C 1
ATOM 3937 O O . MET B 1 245 ? -3.049 16.521 38.784 1.000 23.211 244 MET BBB O 1
ATOM 3942 N N . VAL B 1 246 ? -2.048 18.230 37.659 1.000 23.509 245 VAL BBB N 1
ATOM 3943 C CA . VAL B 1 246 ? -2.927 18.208 36.468 1.000 23.768 245 VAL BBB CA 1
ATOM 3944 C C . VAL B 1 246 ? -1.960 18.119 35.298 1.000 24.921 245 VAL BBB C 1
ATOM 3945 O O . VAL B 1 246 ? -1.296 19.081 34.941 1.000 22.574 245 VAL BBB O 1
ATOM 3949 N N . PRO B 1 247 ? -1.788 16.914 34.748 1.000 25.018 246 PRO BBB N 1
ATOM 3950 C CA . PRO B 1 247 ? -0.838 16.727 33.658 1.000 29.153 246 PRO BBB CA 1
ATOM 3951 C C . PRO B 1 247 ? -1.157 17.644 32.460 1.000 25.987 246 PRO BBB C 1
ATOM 3952 O O . PRO B 1 247 ? -2.329 17.896 32.141 1.000 24.021 246 PRO BBB O 1
ATOM 3956 N N . PHE B 1 248 ? -0.099 18.010 31.759 1.000 28.571 247 PHE BBB N 1
ATOM 3957 C CA . PHE B 1 248 ? -0.126 18.786 30.493 1.000 32.606 247 PHE BBB CA 1
ATOM 3958 C C . PHE B 1 248 ? -1.283 18.335 29.593 1.000 27.597 247 PHE BBB C 1
ATOM 3959 O O . PHE B 1 248 ? -1.974 19.144 28.976 1.000 25.596 247 PHE BBB O 1
ATOM 3967 N N . ALA B 1 249 ? -1.462 17.017 29.449 1.000 24.952 248 ALA BBB N 1
ATOM 3968 C CA . ALA B 1 249 ? -2.457 16.405 28.546 1.000 23.595 248 ALA BBB CA 1
ATOM 3969 C C . ALA B 1 249 ? -3.868 16.903 28.813 1.000 24.050 248 ALA BBB C 1
ATOM 3970 O O . ALA B 1 249 ? -4.690 16.881 27.876 1.000 23.657 248 ALA BBB O 1
ATOM 3972 N N . HIS B 1 250 ? -4.192 17.237 30.072 1.000 24.258 249 HIS BBB N 1
ATOM 3973 C CA . HIS B 1 250 ? -5.545 17.739 30.399 1.000 24.558 249 HIS BBB CA 1
ATOM 3974 C C . HIS B 1 250 ? -5.777 19.062 29.656 1.000 20.436 249 HIS BBB C 1
ATOM 3975 O O . HIS B 1 250 ? -6.871 19.223 29.089 1.000 22.391 249 HIS BBB O 1
ATOM 3982 N N . GLY B 1 251 ? -4.808 19.966 29.762 1.000 23.752 250 GLY BBB N 1
ATOM 3983 C CA . GLY B 1 251 ? -4.881 21.291 29.098 1.000 29.129 250 GLY BBB CA 1
ATOM 3984 C C . GLY B 1 251 ? -4.959 21.148 27.577 1.000 25.742 250 GLY BBB C 1
ATOM 3985 O O . GLY B 1 251 ? -5.783 21.820 26.931 1.000 27.029 250 GLY BBB O 1
ATOM 3986 N N . ARG B 1 252 ? -4.155 20.252 27.024 1.000 28.859 251 ARG BBB N 1
ATOM 3987 C CA . ARG B 1 252 ? -4.184 19.947 25.570 1.000 28.975 251 ARG BBB CA 1
ATOM 3988 C C . ARG B 1 252 ? -5.585 19.486 25.185 1.000 27.644 251 ARG BBB C 1
ATOM 3989 O O . ARG B 1 252 ? -6.129 19.975 24.178 1.000 26.767 251 ARG BBB O 1
ATOM 3997 N N . TRP B 1 253 ? -6.216 18.606 25.967 1.000 27.251 252 TRP BBB N 1
ATOM 3998 C CA . TRP B 1 253 ? -7.577 18.099 25.655 1.000 25.131 252 TRP BBB CA 1
ATOM 3999 C C . TRP B 1 253 ? -8.592 19.234 25.741 1.000 23.163 252 TRP BBB C 1
ATOM 4000 O O . TRP B 1 253 ? -9.432 19.380 24.838 1.000 27.122 252 TRP BBB O 1
ATOM 4011 N N . LEU B 1 254 ? -8.574 20.011 26.836 1.000 25.782 253 LEU BBB N 1
ATOM 4012 C CA . LEU B 1 254 ? -9.523 21.152 26.997 1.000 24.388 253 LEU BBB CA 1
ATOM 4013 C C . LEU B 1 254 ? -9.376 22.116 25.803 1.000 24.555 253 LEU BBB C 1
ATOM 4014 O O . LEU B 1 254 ? -10.423 22.482 25.217 1.000 26.440 253 LEU BBB O 1
ATOM 4019 N N . ALA B 1 255 ? -8.141 22.424 25.422 1.000 27.337 254 ALA BBB N 1
ATOM 4020 C CA . ALA B 1 255 ? -7.825 23.342 24.297 1.000 32.183 254 ALA BBB CA 1
ATOM 4021 C C . ALA B 1 255 ? -8.464 22.794 23.022 1.000 34.823 254 ALA BBB C 1
ATOM 4022 O O . ALA B 1 255 ? -9.090 23.575 22.302 1.000 40.588 254 ALA BBB O 1
ATOM 4024 N N . ALA B 1 256 ? -8.460 21.481 22.826 1.000 36.475 255 ALA BBB N 1
ATOM 4025 C CA . ALA B 1 256 ? -9.067 20.843 21.635 1.000 35.667 255 ALA BBB CA 1
ATOM 4026 C C . ALA B 1 256 ? -10.594 20.893 21.688 1.000 33.435 255 ALA BBB C 1
ATOM 4027 O O . ALA B 1 256 ? -11.221 20.799 20.612 1.000 35.589 255 ALA BBB O 1
ATOM 4029 N N . HIS B 1 257 ? -11.237 21.029 22.849 1.000 27.615 256 HIS BBB N 1
ATOM 4030 C CA . HIS B 1 257 ? -12.718 20.872 22.913 1.000 27.246 256 HIS BBB CA 1
ATOM 4031 C C . HIS B 1 257 ? -13.436 22.193 23.199 1.000 28.313 256 HIS BBB C 1
ATOM 4032 O O . HIS B 1 257 ? -14.625 22.231 23.008 1.000 31.345 256 HIS BBB O 1
ATOM 4039 N N . LEU B 1 258 ? -12.724 23.236 23.619 1.000 28.238 257 LEU BBB N 1
ATOM 4040 C CA . LEU B 1 258 ? -13.346 24.576 23.811 1.000 25.500 257 LEU BBB CA 1
ATOM 4041 C C . LEU B 1 258 ? -13.419 25.263 22.454 1.000 25.209 257 LEU BBB C 1
ATOM 4042 O O . LEU B 1 258 ? -12.465 25.231 21.692 1.000 28.650 257 LEU BBB O 1
ATOM 4047 N N . PRO B 1 259 ? -14.558 25.866 22.082 1.000 25.152 258 PRO BBB N 1
ATOM 4048 C CA . PRO B 1 259 ? -14.680 26.482 20.766 1.000 26.137 258 PRO BBB CA 1
ATOM 4049 C C . PRO B 1 259 ? -13.867 27.774 20.599 1.000 28.894 258 PRO BBB C 1
ATOM 4050 O O . PRO B 1 259 ? -13.595 28.136 19.472 1.000 25.612 258 PRO BBB O 1
ATOM 4054 N N . ARG B 1 260 ? -13.606 28.521 21.685 1.000 23.588 259 ARG BBB N 1
ATOM 4055 C CA . ARG B 1 260 ? -12.892 29.813 21.584 1.000 23.285 259 ARG BBB CA 1
ATOM 4056 C C . ARG B 1 260 ? -11.842 29.934 22.688 1.000 22.722 259 ARG BBB C 1
ATOM 4057 O O . ARG B 1 260 ? -12.152 30.349 23.822 1.000 21.328 259 ARG BBB O 1
ATOM 4065 N N . VAL B 1 261 ? -10.618 29.522 22.389 1.000 21.300 260 VAL BBB N 1
ATOM 4066 C CA . VAL B 1 261 ? -9.605 29.305 23.442 1.000 21.139 260 VAL BBB CA 1
ATOM 4067 C C . VAL B 1 261 ? -8.254 29.809 22.956 1.000 22.283 260 VAL BBB C 1
ATOM 4068 O O . VAL B 1 261 ? -7.880 29.543 21.804 1.000 21.472 260 VAL BBB O 1
ATOM 4072 N N . SER B 1 262 ? -7.583 30.563 23.797 1.000 18.088 261 SER BBB N 1
ATOM 4073 C CA . SER B 1 262 ? -6.147 30.876 23.687 1.000 20.800 261 SER BBB CA 1
ATOM 4074 C C . SER B 1 262 ? -5.411 29.932 24.622 1.000 24.573 261 SER BBB C 1
ATOM 4075 O O . SER B 1 262 ? -5.769 29.902 25.800 1.000 26.366 261 SER BBB O 1
ATOM 4078 N N . ALA B 1 263 ? -4.516 29.109 24.105 1.000 19.836 262 ALA BBB N 1
ATOM 4079 C CA . ALA B 1 263 ? -3.854 28.043 24.874 1.000 20.656 262 ALA BBB CA 1
ATOM 4080 C C . ALA B 1 263 ? -2.385 28.411 25.059 1.000 22.287 262 ALA BBB C 1
ATOM 4081 O O . ALA B 1 263 ? -1.713 28.827 24.068 1.000 18.046 262 ALA BBB O 1
ATOM 4083 N N . HIS B 1 264 ? -1.936 28.368 26.303 1.000 16.857 263 HIS BBB N 1
ATOM 4084 C CA . HIS B 1 264 ? -0.554 28.714 26.694 1.000 17.608 263 HIS BBB CA 1
ATOM 4085 C C . HIS B 1 264 ? 0.070 27.499 27.392 1.000 19.418 263 HIS BBB C 1
ATOM 4086 O O . HIS B 1 264 ? -0.443 27.119 28.471 1.000 19.631 263 HIS BBB O 1
ATOM 4093 N N . LEU B 1 265 ? 1.079 26.902 26.775 1.000 17.967 264 LEU BBB N 1
ATOM 4094 C CA . LEU B 1 265 ? 1.717 25.673 27.299 1.000 22.104 264 LEU BBB CA 1
ATOM 4095 C C . LEU B 1 265 ? 3.160 26.043 27.641 1.000 21.291 264 LEU BBB C 1
ATOM 4096 O O . LEU B 1 265 ? 3.988 26.306 26.717 1.000 21.410 264 LEU BBB O 1
ATOM 4101 N N . LEU B 1 266 ? 3.441 26.244 28.923 1.000 19.684 265 LEU BBB N 1
ATOM 4102 C CA . LEU B 1 266 ? 4.716 26.861 29.382 1.000 20.778 265 LEU BBB CA 1
ATOM 4103 C C . LEU B 1 266 ? 5.725 25.755 29.753 1.000 26.010 265 LEU BBB C 1
ATOM 4104 O O . LEU B 1 266 ? 5.457 24.962 30.704 1.000 22.259 265 LEU BBB O 1
ATOM 4109 N N . GLU B 1 267 ? 6.898 25.740 29.118 1.000 23.474 266 GLU BBB N 1
ATOM 4110 C CA . GLU B 1 267 ? 7.945 24.759 29.507 1.000 25.492 266 GLU BBB CA 1
ATOM 4111 C C . GLU B 1 267 ? 8.557 25.190 30.840 1.000 24.739 266 GLU BBB C 1
ATOM 4112 O O . GLU B 1 267 ? 8.590 26.381 31.167 1.000 24.985 266 GLU BBB O 1
ATOM 4118 N N . GLY B 1 268 ? 8.975 24.244 31.664 1.000 26.962 267 GLY BBB N 1
ATOM 4119 C CA . GLY B 1 268 ? 9.611 24.570 32.956 1.000 27.538 267 GLY BBB CA 1
ATOM 4120 C C . GLY B 1 268 ? 8.665 25.113 34.020 1.000 27.965 267 GLY BBB C 1
ATOM 4121 O O . GLY B 1 268 ? 9.149 25.568 35.033 1.000 32.000 267 GLY BBB O 1
ATOM 4122 N N . GLU B 1 269 ? 7.348 25.045 33.849 1.000 25.016 268 GLU BBB N 1
ATOM 4123 C CA . GLU B 1 269 ? 6.396 25.556 34.858 1.000 23.349 268 GLU BBB CA 1
ATOM 4124 C C . GLU B 1 269 ? 5.567 24.384 35.416 1.000 20.543 268 GLU BBB C 1
ATOM 4125 O O . GLU B 1 269 ? 5.243 23.432 34.695 1.000 20.401 268 GLU BBB O 1
ATOM 4131 N N . GLY B 1 270 ? 5.227 24.465 36.699 1.000 23.185 269 GLY BBB N 1
ATOM 4132 C CA . GLY B 1 270 ? 4.419 23.432 37.340 1.000 23.214 269 GLY BBB CA 1
ATOM 4133 C C . GLY B 1 270 ? 3.027 23.920 37.667 1.000 24.588 269 GLY BBB C 1
ATOM 4134 O O . GLY B 1 270 ? 2.554 24.866 37.067 1.000 21.271 269 GLY BBB O 1
ATOM 4135 N N . HIS B 1 271 ? 2.385 23.255 38.625 1.000 22.459 270 HIS BBB N 1
ATOM 4136 C CA . HIS B 1 271 ? 0.986 23.502 39.009 1.000 22.479 270 HIS BBB CA 1
ATOM 4137 C C . HIS B 1 271 ? 0.827 24.867 39.680 1.000 21.314 270 HIS BBB C 1
ATOM 4138 O O . HIS B 1 271 ? -0.268 25.458 39.566 1.000 22.247 270 HIS BBB O 1
ATOM 4145 N N . LEU B 1 272 ? 1.838 25.286 40.429 1.000 23.149 271 LEU BBB N 1
ATOM 4146 C CA . LEU B 1 272 ? 1.803 26.517 41.252 1.000 28.492 271 LEU BBB CA 1
ATOM 4147 C C . LEU B 1 272 ? 2.556 27.623 40.540 1.000 26.881 271 LEU BBB C 1
ATOM 4148 O O . LEU B 1 272 ? 2.090 28.776 40.601 1.000 25.596 271 LEU BBB O 1
ATOM 4153 N N . SER B 1 273 ? 3.698 27.303 39.939 1.000 25.178 272 SER BBB N 1
ATOM 4154 C CA . SER B 1 273 ? 4.583 28.329 39.333 1.000 25.002 272 SER BBB CA 1
ATOM 4155 C C . SER B 1 273 ? 3.887 28.973 38.128 1.000 24.030 272 SER BBB C 1
ATOM 4156 O O . SER B 1 273 ? 4.192 30.131 37.850 1.000 25.430 272 SER BBB O 1
ATOM 4159 N N . VAL B 1 274 ? 3.019 28.259 37.421 1.000 23.993 273 VAL BBB N 1
ATOM 4160 C CA . VAL B 1 274 ? 2.407 28.786 36.161 1.000 24.072 273 VAL BBB CA 1
ATOM 4161 C C . VAL B 1 274 ? 1.663 30.079 36.496 1.000 23.369 273 VAL BBB C 1
ATOM 4162 O O . VAL B 1 274 ? 1.946 31.100 35.846 1.000 22.623 273 VAL BBB O 1
ATOM 4166 N N . GLY B 1 275 ? 0.841 30.069 37.544 1.000 21.167 274 GLY BBB N 1
ATOM 4167 C CA . GLY B 1 275 ? 0.077 31.251 37.979 1.000 24.339 274 GLY BBB CA 1
ATOM 4168 C C . GLY B 1 275 ? 0.954 32.325 38.583 1.000 26.724 274 GLY BBB C 1
ATOM 4169 O O . GLY B 1 275 ? 0.763 33.506 38.266 1.000 30.819 274 GLY BBB O 1
ATOM 4170 N N . LEU B 1 276 ? 1.931 31.953 39.384 1.000 27.378 275 LEU BBB N 1
ATOM 4171 C CA A LEU B 1 276 ? 2.820 32.921 40.079 0.500 27.639 275 LEU BBB CA 1
ATOM 4172 C CA B LEU B 1 276 ? 2.816 32.927 40.069 0.500 29.734 275 LEU BBB CA 1
ATOM 4173 C C . LEU B 1 276 ? 3.581 33.772 39.049 1.000 31.021 275 LEU BBB C 1
ATOM 4174 O O . LEU B 1 276 ? 3.572 34.978 39.174 1.000 29.795 275 LEU BBB O 1
ATOM 4183 N N . GLY B 1 277 ? 4.200 33.145 38.062 1.000 27.434 276 GLY BBB N 1
ATOM 4184 C CA . GLY B 1 277 ? 4.998 33.869 37.056 1.000 27.265 276 GLY BBB CA 1
ATOM 4185 C C . GLY B 1 277 ? 4.159 34.600 36.006 1.000 27.760 276 GLY BBB C 1
ATOM 4186 O O . GLY B 1 277 ? 4.711 35.472 35.372 1.000 25.541 276 GLY BBB O 1
ATOM 4187 N N . ALA B 1 278 ? 2.933 34.183 35.686 1.000 22.933 277 ALA BBB N 1
ATOM 4188 C CA . ALA B 1 278 ? 2.265 34.624 34.431 1.000 21.158 277 ALA BBB CA 1
ATOM 4189 C C . ALA B 1 278 ? 1.018 35.434 34.787 1.000 18.880 277 ALA BBB C 1
ATOM 4190 O O . ALA B 1 278 ? 0.261 35.727 33.899 1.000 18.414 277 ALA BBB O 1
ATOM 4192 N N . LEU B 1 279 ? 0.806 35.775 36.060 1.000 19.296 278 LEU BBB N 1
ATOM 4193 C CA . LEU B 1 279 ? -0.468 36.398 36.507 1.000 20.166 278 LEU BBB CA 1
ATOM 4194 C C . LEU B 1 279 ? -0.764 37.673 35.696 1.000 20.053 278 LEU BBB C 1
ATOM 4195 O O . LEU B 1 279 ? -1.941 37.890 35.350 1.000 18.410 278 LEU BBB O 1
ATOM 4200 N N . ASP B 1 280 ? 0.240 38.537 35.461 1.000 20.105 279 ASP BBB N 1
ATOM 4201 C CA . ASP B 1 280 ? 0.019 39.799 34.689 1.000 22.818 279 ASP BBB CA 1
ATOM 4202 C C . ASP B 1 280 ? -0.436 39.478 33.250 1.000 19.636 279 ASP BBB C 1
ATOM 4203 O O . ASP B 1 280 ? -1.442 40.040 32.822 1.000 20.555 279 ASP BBB O 1
ATOM 4208 N N . ALA B 1 281 ? 0.206 38.516 32.575 1.000 19.930 280 ALA BBB N 1
ATOM 4209 C CA . ALA B 1 281 ? -0.155 38.133 31.192 1.000 19.528 280 ALA BBB CA 1
ATOM 4210 C C . ALA B 1 281 ? -1.575 37.522 31.189 1.000 16.825 280 ALA BBB C 1
ATOM 4211 O O . ALA B 1 281 ? -2.369 37.797 30.285 1.000 16.974 280 ALA BBB O 1
ATOM 4213 N N . MET B 1 282 ? -1.885 36.719 32.204 1.000 16.030 281 MET BBB N 1
ATOM 4214 C CA . MET B 1 282 ? -3.196 36.026 32.321 1.000 17.330 281 MET BBB CA 1
ATOM 4215 C C . MET B 1 282 ? -4.307 37.059 32.500 1.000 16.591 281 MET BBB C 1
ATOM 4216 O O . MET B 1 282 ? -5.317 36.987 31.786 1.000 17.366 281 MET BBB O 1
ATOM 4221 N N . LEU B 1 283 ? -4.137 38.007 33.399 1.000 19.952 282 LEU BBB N 1
ATOM 4222 C CA . LEU B 1 283 ? -5.211 38.994 33.652 1.000 20.030 282 LEU BBB CA 1
ATOM 4223 C C . LEU B 1 283 ? -5.302 40.002 32.513 1.000 19.136 282 LEU BBB C 1
ATOM 4224 O O . LEU B 1 283 ? -6.416 40.457 32.256 1.000 18.383 282 LEU BBB O 1
ATOM 4229 N N . ASP B 1 284 ? -4.196 40.314 31.833 1.000 22.247 283 ASP BBB N 1
ATOM 4230 C CA . ASP B 1 284 ? -4.276 41.200 30.639 1.000 21.363 283 ASP BBB CA 1
ATOM 4231 C C . ASP B 1 284 ? -5.183 40.527 29.618 1.000 21.336 283 ASP BBB C 1
ATOM 4232 O O . ASP B 1 284 ? -6.075 41.182 29.046 1.000 19.423 283 ASP BBB O 1
ATOM 4237 N N . GLU B 1 285 ? -5.023 39.213 29.424 1.000 20.635 284 GLU BBB N 1
ATOM 4238 C CA . GLU B 1 285 ? -5.783 38.487 28.381 1.000 22.138 284 GLU BBB CA 1
ATOM 4239 C C . GLU B 1 285 ? -7.247 38.389 28.806 1.000 20.233 284 GLU BBB C 1
ATOM 4240 O O . GLU B 1 285 ? -8.164 38.579 27.953 1.000 20.206 284 GLU BBB O 1
ATOM 4246 N N . LEU B 1 286 ? -7.491 38.138 30.086 1.000 18.854 285 LEU BBB N 1
ATOM 4247 C CA . LEU B 1 286 ? -8.873 38.035 30.589 1.000 18.480 285 LEU BBB CA 1
ATOM 4248 C C . LEU B 1 286 ? -9.589 39.388 30.488 1.000 17.315 285 LEU BBB C 1
ATOM 4249 O O . LEU B 1 286 ? -10.756 39.414 30.000 1.000 17.118 285 LEU BBB O 1
ATOM 4254 N N . VAL B 1 287 ? -8.952 40.465 30.942 1.000 20.277 286 VAL BBB N 1
ATOM 4255 C CA . VAL B 1 287 ? -9.660 41.773 30.941 1.000 23.550 286 VAL BBB CA 1
ATOM 4256 C C . VAL B 1 287 ? -9.940 42.194 29.499 1.000 22.847 286 VAL BBB C 1
ATOM 4257 O O . VAL B 1 287 ? -10.964 42.880 29.293 1.000 24.355 286 VAL BBB O 1
ATOM 4261 N N . ALA B 1 288 ? -9.158 41.749 28.516 1.000 24.750 287 ALA BBB N 1
ATOM 4262 C CA . ALA B 1 288 ? -9.401 42.094 27.089 1.000 25.677 287 ALA BBB CA 1
ATOM 4263 C C . ALA B 1 288 ? -10.699 41.461 26.597 1.000 27.242 287 ALA BBB C 1
ATOM 4264 O O . ALA B 1 288 ? -11.183 41.887 25.548 1.000 24.896 287 ALA BBB O 1
ATOM 4266 N N . THR B 1 289 ? -11.303 40.522 27.328 1.000 23.520 288 THR BBB N 1
ATOM 4267 C CA . THR B 1 289 ? -12.611 39.948 26.920 1.000 24.662 288 THR BBB CA 1
ATOM 4268 C C . THR B 1 289 ? -13.766 40.883 27.259 1.000 25.595 288 THR BBB C 1
ATOM 4269 O O . THR B 1 289 ? -14.824 40.657 26.711 1.000 23.306 288 THR BBB O 1
ATOM 4273 N N . LEU B 1 290 ? -13.584 41.879 28.129 1.000 26.247 289 LEU BBB N 1
ATOM 4274 C CA . LEU B 1 290 ? -14.692 42.758 28.580 1.000 28.633 289 LEU BBB CA 1
ATOM 4275 C C . LEU B 1 290 ? -15.068 43.719 27.444 1.000 37.742 289 LEU BBB C 1
ATOM 4276 O O . LEU B 1 290 ? -16.236 44.127 27.381 1.000 38.733 289 LEU BBB O 1
#